Protein AF-F0IFW8-F1 (afdb_monomer_lite)

Sequence (410 aa):
MYHDEKGNEHEVCVAEWHTIKEKEIGVFYSAKPTHSEIISDENVSEGKTSQRVRYKNGDIAEYGTHPTKGKTWILYKAKNNEVELLKMPDSLDYKKDKVFINYIFSGTKRRYTSPDVFAGFIGALARTGLKIQTTGSCFKYGSSFPSVEHINGESVDTLYLKDSDEQKFITAMNNFGFNKQITGKDKKKFDNAIQEKKGSLHNSHLHSRFNKSVIKRILLSFLIIIFSCQNKSKSQTDYQNQELPNINKEITDSLLGSPLIGDKLFIEKLKETCSIDYFNREDSCLYDKIEINYYKLFRKEKKLMDSITLNSNINLKFKNNLIVKNNHEEHIKTILYSYLNNDIIDSLLCYEYYNNANTLSAYEKYYYINLKKQKISTVYLVYDESSIIVDNYEEYKIDNTTGKFKKIEK

pLDDT: mean 81.84, std 19.88, range [23.41, 98.44]

Structure (mmCIF, N/CA/C/O backbone):
data_AF-F0IFW8-F1
#
_entry.id   AF-F0IFW8-F1
#
loop_
_atom_site.group_PDB
_atom_site.id
_atom_site.type_symbol
_atom_site.label_atom_id
_atom_site.label_alt_id
_atom_site.label_comp_id
_atom_site.label_asym_id
_atom_site.label_entity_id
_atom_site.label_seq_id
_atom_site.pdbx_PDB_ins_code
_atom_site.Cartn_x
_atom_site.Cartn_y
_atom_site.Cartn_z
_atom_site.occupancy
_atom_site.B_iso_or_equiv
_atom_site.auth_seq_id
_atom_site.auth_comp_id
_atom_site.auth_asym_id
_atom_site.auth_atom_id
_atom_site.pdbx_PDB_model_num
ATOM 1 N N . MET A 1 1 ? -12.740 0.260 -5.328 1.00 78.81 1 MET A N 1
ATOM 2 C CA . MET A 1 1 ? -13.756 1.037 -4.595 1.00 78.81 1 MET A CA 1
ATOM 3 C C . MET A 1 1 ? -13.083 2.223 -3.919 1.00 78.81 1 MET A C 1
ATOM 5 O O . MET A 1 1 ? -11.965 2.058 -3.442 1.00 78.81 1 MET A O 1
ATOM 9 N N . TYR A 1 2 ? -13.699 3.403 -3.928 1.00 77.69 2 TYR A N 1
ATOM 10 C CA . TYR A 1 2 ? -13.334 4.537 -3.070 1.00 77.69 2 TYR A CA 1
ATOM 11 C C . TYR A 1 2 ? -14.494 4.791 -2.106 1.00 77.69 2 TYR A C 1
ATOM 13 O O . TYR A 1 2 ? -15.641 4.737 -2.536 1.00 77.69 2 TYR A O 1
ATOM 21 N N . HIS A 1 3 ? -14.192 5.065 -0.841 1.00 80.38 3 HIS A N 1
ATOM 22 C CA . HIS A 1 3 ? -15.190 5.398 0.175 1.00 80.38 3 HIS A CA 1
ATOM 23 C C . HIS A 1 3 ? -15.026 6.875 0.527 1.00 80.38 3 HIS A C 1
ATOM 25 O O . HIS A 1 3 ? -13.916 7.306 0.861 1.00 80.38 3 HIS A O 1
ATOM 31 N N . ASP A 1 4 ? -16.094 7.658 0.378 1.00 76.75 4 ASP A N 1
ATOM 32 C CA . ASP A 1 4 ? -16.063 9.086 0.695 1.00 76.75 4 ASP A CA 1
ATOM 33 C C . ASP A 1 4 ? -16.147 9.351 2.209 1.00 76.75 4 ASP A C 1
ATOM 35 O O . ASP A 1 4 ? -16.284 8.450 3.036 1.00 76.75 4 ASP A O 1
ATOM 39 N N . GLU A 1 5 ? -16.096 10.630 2.582 1.00 71.88 5 GLU A N 1
ATOM 40 C CA . GLU A 1 5 ? -16.251 11.101 3.967 1.00 71.88 5 GLU A CA 1
ATOM 41 C C . GLU A 1 5 ? -17.667 10.924 4.525 1.00 71.88 5 GLU A C 1
ATOM 43 O O . GLU A 1 5 ? -17.983 11.505 5.548 1.00 71.88 5 GLU A O 1
ATOM 48 N N . LYS A 1 6 ? -18.557 10.204 3.852 1.00 71.75 6 LYS A N 1
ATOM 49 C CA . LYS A 1 6 ? -19.880 9.824 4.353 1.00 71.75 6 LYS A CA 1
ATOM 50 C C . LYS A 1 6 ? -20.072 8.307 4.328 1.00 71.75 6 LYS A C 1
ATOM 52 O O . LYS A 1 6 ? -21.161 7.840 4.642 1.00 71.75 6 LYS A O 1
ATOM 57 N N . GLY A 1 7 ? -19.034 7.555 3.956 1.00 72.31 7 GLY A N 1
ATOM 58 C CA . GLY A 1 7 ? -19.082 6.106 3.795 1.00 72.31 7 GLY A CA 1
ATOM 59 C C . GLY A 1 7 ? -19.728 5.644 2.488 1.00 72.31 7 GLY A C 1
ATOM 60 O O . GLY A 1 7 ? -19.882 4.443 2.299 1.00 72.31 7 GLY A O 1
ATOM 61 N N . ASN A 1 8 ? -20.080 6.549 1.568 1.00 71.06 8 ASN A N 1
ATOM 62 C CA . ASN A 1 8 ? -20.653 6.149 0.288 1.00 71.06 8 ASN A CA 1
ATOM 63 C C . ASN A 1 8 ? -19.606 5.432 -0.557 1.00 71.06 8 ASN A C 1
ATOM 65 O O . ASN A 1 8 ? -18.456 5.870 -0.671 1.00 71.06 8 ASN A O 1
ATOM 69 N N . GLU A 1 9 ? -20.037 4.359 -1.209 1.00 84.06 9 GLU A N 1
ATOM 70 C CA . GLU A 1 9 ? -19.199 3.630 -2.142 1.00 84.06 9 GLU A CA 1
ATOM 71 C C . GLU A 1 9 ? -19.190 4.273 -3.531 1.00 84.06 9 GLU A C 1
ATOM 73 O O . GLU A 1 9 ? -20.217 4.553 -4.162 1.00 84.06 9 GLU A O 1
ATOM 78 N N . HIS A 1 10 ? -17.977 4.455 -4.038 1.00 81.00 10 HIS A N 1
ATOM 79 C CA . HIS A 1 10 ? -17.697 4.958 -5.367 1.00 81.00 10 HIS A CA 1
ATOM 80 C C . HIS A 1 10 ? -16.903 3.910 -6.147 1.00 81.00 10 HIS A C 1
ATOM 82 O O . HIS A 1 10 ? -15.696 3.722 -5.945 1.00 81.00 10 HIS A O 1
ATOM 88 N N . GLU A 1 11 ? -17.560 3.247 -7.098 1.00 90.19 11 GLU A N 1
ATOM 89 C CA . GLU A 1 11 ? -16.873 2.420 -8.089 1.00 90.19 11 GLU A CA 1
ATOM 90 C C . GLU A 1 11 ? -16.173 3.334 -9.107 1.00 90.19 11 GLU A C 1
ATOM 92 O O . GLU A 1 11 ? -16.721 3.718 -10.136 1.00 90.19 11 GLU A O 1
ATOM 97 N N . VAL A 1 12 ? -14.959 3.770 -8.761 1.00 87.94 12 VAL A N 1
ATOM 98 C CA . VAL A 1 12 ? -14.205 4.760 -9.548 1.00 87.94 12 VAL A CA 1
ATOM 99 C C . VAL A 1 12 ? -13.677 4.169 -10.855 1.00 87.94 12 VAL A C 1
ATOM 101 O O . VAL A 1 12 ? -13.724 4.826 -11.893 1.00 87.94 12 VAL A O 1
ATOM 104 N N . CYS A 1 13 ? -13.116 2.958 -10.799 1.00 87.94 13 CYS A N 1
ATOM 105 C CA . CYS A 1 13 ? -12.618 2.226 -11.961 1.00 87.94 13 CYS A CA 1
ATOM 106 C C . CYS A 1 13 ? -12.328 0.760 -11.617 1.00 87.94 13 CYS A C 1
ATOM 108 O O . CYS A 1 13 ? -12.118 0.414 -10.451 1.00 87.94 13 CYS A O 1
ATOM 110 N N . VAL A 1 14 ? -12.229 -0.060 -12.663 1.00 87.19 14 VAL A N 1
ATOM 111 C CA . VAL A 1 14 ? -11.663 -1.412 -12.631 1.00 87.19 14 VAL A CA 1
ATOM 112 C C . VAL A 1 14 ? -10.314 -1.375 -13.350 1.00 87.19 14 VAL A C 1
ATOM 114 O O . VAL A 1 14 ? -10.200 -0.781 -14.424 1.00 87.19 14 VAL A O 1
ATOM 117 N N . ALA A 1 15 ? -9.285 -1.977 -12.754 1.00 86.06 15 ALA A N 1
ATOM 118 C CA . ALA A 1 15 ? -7.932 -2.000 -13.299 1.00 86.06 15 ALA A CA 1
ATOM 119 C C . ALA A 1 15 ? -7.392 -3.432 -13.360 1.00 86.06 15 ALA A C 1
ATOM 121 O O . ALA A 1 15 ? -7.537 -4.206 -12.415 1.00 86.06 15 ALA A O 1
ATOM 122 N N . GLU A 1 16 ? -6.736 -3.763 -14.470 1.00 90.50 16 GLU A N 1
ATOM 123 C CA . GLU A 1 16 ? -6.005 -5.019 -14.614 1.00 90.50 16 GLU A CA 1
ATOM 124 C C . GLU A 1 16 ? -4.733 -4.994 -13.765 1.00 90.50 16 GLU A C 1
ATOM 126 O O . GLU A 1 16 ? -4.032 -3.976 -13.695 1.00 90.50 16 GLU A O 1
ATOM 131 N N . TRP A 1 17 ? -4.401 -6.136 -13.172 1.00 94.31 17 TRP A N 1
ATOM 132 C CA . TRP A 1 17 ? -3.183 -6.316 -12.395 1.00 94.31 17 TRP A CA 1
ATOM 133 C C . TRP A 1 17 ? -2.512 -7.651 -12.713 1.00 94.31 17 TRP A C 1
ATOM 135 O O . TRP A 1 17 ? -3.126 -8.573 -13.251 1.00 94.31 17 TRP A O 1
ATOM 145 N N . HIS A 1 18 ? -1.222 -7.735 -12.404 1.00 94.75 18 HIS A N 1
ATOM 146 C CA . HIS A 1 18 ? -0.413 -8.940 -12.546 1.00 94.75 18 HIS A CA 1
ATOM 147 C C . HIS A 1 18 ? 0.715 -8.954 -11.510 1.00 94.75 18 HIS A C 1
ATOM 149 O O . HIS A 1 18 ? 1.087 -7.916 -10.957 1.00 94.75 18 HIS A O 1
ATOM 155 N N . THR A 1 19 ? 1.297 -10.127 -11.268 1.00 96.19 19 THR A N 1
ATOM 156 C CA . THR A 1 19 ? 2.476 -10.270 -10.406 1.00 96.19 19 THR A CA 1
ATOM 157 C C . THR A 1 19 ? 3.769 -10.251 -11.215 1.00 96.19 19 THR A C 1
ATOM 159 O O . THR A 1 19 ? 3.836 -10.686 -12.369 1.00 96.19 19 THR A O 1
ATOM 162 N N . ILE A 1 20 ? 4.826 -9.725 -10.603 1.00 94.38 20 ILE A N 1
ATOM 163 C CA . ILE A 1 20 ? 6.200 -9.828 -11.095 1.00 94.38 20 ILE A CA 1
ATOM 164 C C . ILE A 1 20 ? 7.129 -10.197 -9.942 1.00 94.38 20 ILE A C 1
ATOM 166 O O . ILE A 1 20 ? 6.845 -9.886 -8.787 1.00 94.38 20 ILE A O 1
ATOM 170 N N . LYS A 1 21 ? 8.306 -10.752 -10.247 1.00 96.19 21 LYS A N 1
ATOM 171 C CA . LYS A 1 21 ? 9.396 -10.772 -9.263 1.00 96.19 21 LYS A CA 1
ATOM 172 C C . LYS A 1 21 ? 9.790 -9.344 -8.895 1.00 96.19 21 LYS A C 1
ATOM 174 O O . LYS A 1 21 ? 10.076 -8.552 -9.799 1.00 96.19 21 LYS A O 1
ATOM 179 N N . GLU A 1 22 ? 9.870 -9.053 -7.603 1.00 95.94 22 GLU A N 1
ATOM 180 C CA . GLU A 1 22 ? 10.359 -7.781 -7.072 1.00 95.94 22 GLU A CA 1
ATOM 181 C C . GLU A 1 22 ? 11.753 -7.475 -7.634 1.00 95.94 22 GLU A C 1
ATOM 183 O O . GLU A 1 22 ? 12.577 -8.375 -7.800 1.00 95.94 22 GLU A O 1
ATOM 188 N N . LYS A 1 23 ? 12.030 -6.210 -7.943 1.00 96.88 23 LYS A N 1
ATOM 189 C CA . LYS A 1 23 ? 13.311 -5.759 -8.481 1.00 96.88 23 LYS A CA 1
ATOM 190 C C . LYS A 1 23 ? 14.136 -5.008 -7.444 1.00 96.88 23 LYS A C 1
ATOM 192 O O . LYS A 1 23 ? 13.614 -4.255 -6.626 1.00 96.88 23 LYS A O 1
ATOM 197 N N . GLU A 1 24 ? 15.444 -5.196 -7.493 1.00 95.12 24 GLU A N 1
ATOM 198 C CA . GLU A 1 24 ? 16.415 -4.339 -6.822 1.00 95.12 24 GLU A CA 1
ATOM 199 C C . GLU A 1 24 ? 16.550 -2.988 -7.536 1.00 95.12 24 GLU A C 1
ATOM 201 O O . GLU A 1 24 ? 16.180 -2.836 -8.704 1.00 95.12 24 GLU A O 1
ATOM 206 N N . ILE A 1 25 ? 17.112 -2.003 -6.829 1.00 93.44 25 ILE A N 1
ATOM 207 C CA . ILE A 1 25 ? 17.453 -0.703 -7.414 1.00 93.44 25 ILE A CA 1
ATOM 208 C C . ILE A 1 25 ? 18.392 -0.924 -8.604 1.00 93.44 25 ILE A C 1
ATOM 210 O O . ILE A 1 25 ? 19.361 -1.678 -8.519 1.00 93.44 25 ILE A O 1
ATOM 214 N N . GLY A 1 26 ? 18.092 -0.248 -9.712 1.00 94.38 26 GLY A N 1
ATOM 215 C CA . GLY A 1 26 ? 18.822 -0.410 -10.961 1.00 94.38 26 GLY A CA 1
ATOM 216 C C . GLY A 1 26 ? 20.296 -0.017 -10.858 1.00 94.38 26 GLY A C 1
ATOM 217 O O . GLY A 1 26 ? 20.631 1.047 -10.336 1.00 94.38 26 GLY A O 1
ATOM 218 N N . VAL A 1 27 ? 21.173 -0.852 -11.415 1.00 96.25 27 VAL A N 1
ATOM 219 C CA . VAL A 1 27 ? 22.620 -0.609 -11.497 1.00 96.25 27 VAL A CA 1
ATOM 220 C C . VAL A 1 27 ? 23.000 -0.257 -12.932 1.00 96.25 27 VAL A C 1
ATOM 222 O O . VAL A 1 27 ? 22.558 -0.915 -13.870 1.00 96.25 27 VAL A O 1
ATOM 225 N N . PHE A 1 28 ? 23.812 0.787 -13.111 1.00 95.88 28 PHE A N 1
ATOM 226 C CA . PHE A 1 28 ? 24.224 1.265 -14.432 1.00 95.88 28 PHE A CA 1
ATOM 227 C C . PHE A 1 28 ? 25.366 0.435 -15.022 1.00 95.88 28 PHE A C 1
ATOM 229 O O . PHE A 1 28 ? 26.334 0.127 -14.332 1.00 95.88 28 PHE A O 1
ATOM 236 N N . TYR A 1 29 ? 25.288 0.175 -16.325 1.00 96.12 29 TYR A N 1
ATOM 237 C CA . TYR A 1 29 ? 26.304 -0.517 -17.109 1.00 96.12 29 TYR A CA 1
ATOM 238 C C . TYR A 1 29 ? 26.619 0.258 -18.397 1.00 96.12 29 TYR A C 1
ATOM 240 O O . TYR A 1 29 ? 25.772 0.952 -18.971 1.00 96.12 29 TYR A O 1
ATOM 248 N N . SER A 1 30 ? 27.864 0.142 -18.859 1.00 93.00 30 SER A N 1
ATOM 249 C CA . SER A 1 30 ? 28.311 0.683 -20.149 1.00 93.00 30 SER A CA 1
ATOM 250 C C . SER A 1 30 ? 27.924 -0.217 -21.326 1.00 93.00 30 SER A C 1
ATOM 252 O O . SER A 1 30 ? 27.722 0.275 -22.432 1.00 93.00 30 SER A O 1
ATOM 254 N N . ALA A 1 31 ? 27.772 -1.520 -21.081 1.00 96.12 31 ALA A N 1
ATOM 255 C CA . ALA A 1 31 ? 27.420 -2.527 -22.074 1.00 96.12 31 ALA A CA 1
ATOM 256 C C . ALA A 1 31 ? 26.164 -3.307 -21.664 1.00 96.12 31 ALA A C 1
ATOM 258 O O . ALA A 1 31 ? 25.773 -3.308 -20.494 1.00 96.12 31 ALA A O 1
ATOM 259 N N . LYS A 1 32 ? 25.546 -3.980 -22.640 1.00 97.31 32 LYS A N 1
ATOM 260 C CA . LYS A 1 32 ? 24.393 -4.854 -22.412 1.00 97.31 32 LYS A CA 1
ATOM 261 C C . LYS A 1 32 ? 24.788 -5.980 -21.442 1.00 97.31 32 LYS A C 1
ATOM 263 O O . LYS A 1 32 ? 25.767 -6.670 -21.722 1.00 97.31 32 LYS A O 1
ATOM 268 N N . PRO A 1 33 ? 24.056 -6.189 -20.335 1.00 96.31 33 PRO A N 1
ATOM 269 C CA . PRO A 1 33 ? 24.326 -7.303 -19.429 1.00 96.31 33 PRO A CA 1
ATOM 270 C C . PRO A 1 33 ? 24.190 -8.675 -20.122 1.00 96.31 33 PRO A C 1
ATOM 272 O O . PRO A 1 33 ? 23.330 -8.861 -20.979 1.00 96.31 33 PRO A O 1
ATOM 275 N N . THR A 1 34 ? 25.037 -9.641 -19.757 1.00 94.44 34 THR A N 1
ATOM 276 C CA . THR A 1 34 ? 25.088 -10.997 -20.357 1.00 94.44 34 THR A CA 1
ATOM 277 C C . THR A 1 34 ? 25.068 -12.116 -19.307 1.00 94.44 34 THR A C 1
ATOM 279 O O . THR A 1 34 ? 25.496 -13.238 -19.553 1.00 94.44 34 THR A O 1
ATOM 282 N N . HIS A 1 35 ? 24.574 -11.817 -18.107 1.00 94.25 35 HIS A N 1
ATOM 283 C CA . HIS A 1 35 ? 24.656 -12.667 -16.912 1.00 94.25 35 HIS A CA 1
ATOM 284 C C . HIS A 1 35 ? 23.577 -13.757 -16.821 1.00 94.25 35 HIS A C 1
ATOM 286 O O . HIS A 1 35 ? 23.587 -14.547 -15.879 1.00 94.25 35 HIS A O 1
ATOM 292 N N . SER A 1 36 ? 22.619 -13.790 -17.748 1.00 96.44 36 SER A N 1
ATOM 293 C CA . SER A 1 36 ? 21.545 -14.784 -17.775 1.00 96.44 36 SER A CA 1
ATOM 294 C C . SER A 1 36 ? 21.018 -14.987 -19.199 1.00 96.44 36 SER A C 1
ATOM 296 O O . SER A 1 36 ? 21.229 -14.150 -20.078 1.00 96.44 36 SER A O 1
ATOM 298 N N . GLU A 1 37 ? 20.323 -16.102 -19.424 1.00 97.88 37 GLU A N 1
ATOM 299 C CA . GLU A 1 37 ? 19.650 -16.415 -20.687 1.00 97.88 37 GLU A CA 1
ATOM 300 C C . GLU A 1 37 ? 18.571 -15.363 -20.992 1.00 97.88 37 GLU A C 1
ATOM 302 O O . GLU A 1 37 ? 17.795 -14.978 -20.112 1.00 97.88 37 GLU A O 1
ATOM 307 N N . ILE A 1 38 ? 18.527 -14.890 -22.237 1.00 98.19 38 ILE A N 1
ATOM 308 C CA . ILE A 1 38 ? 17.583 -13.865 -22.689 1.00 98.19 38 ILE A CA 1
ATOM 309 C C . ILE A 1 38 ? 16.270 -14.536 -23.103 1.00 98.19 38 ILE A C 1
ATOM 311 O O . ILE A 1 38 ? 16.259 -15.385 -23.987 1.00 98.19 38 ILE A O 1
ATOM 315 N N . ILE A 1 39 ? 15.164 -14.112 -22.490 1.00 97.81 39 ILE A N 1
ATOM 316 C CA . ILE A 1 39 ? 13.801 -14.450 -22.922 1.00 97.81 39 ILE A CA 1
ATOM 317 C C . ILE A 1 39 ? 13.379 -13.544 -24.080 1.00 97.81 39 ILE A C 1
ATOM 319 O O . ILE A 1 39 ? 12.800 -14.017 -25.053 1.00 97.81 39 ILE A O 1
ATOM 323 N N . SER A 1 40 ? 13.627 -12.237 -23.970 1.00 97.81 40 SER A N 1
ATOM 324 C CA . SER A 1 40 ? 13.351 -11.297 -25.057 1.00 97.81 40 SER A CA 1
ATOM 325 C C . SER A 1 40 ? 14.315 -10.120 -25.055 1.00 97.81 40 SER A C 1
ATOM 327 O O . SER A 1 40 ? 14.845 -9.733 -24.012 1.00 97.81 40 SER A O 1
ATOM 329 N N . ASP A 1 41 ? 14.555 -9.573 -26.242 1.00 97.75 41 ASP A N 1
ATOM 330 C CA . ASP A 1 41 ? 15.363 -8.383 -26.478 1.00 97.75 41 ASP A CA 1
ATOM 331 C C . ASP A 1 41 ? 14.663 -7.524 -27.530 1.00 97.75 41 ASP A C 1
ATOM 333 O O . ASP A 1 41 ? 14.610 -7.873 -28.709 1.00 97.75 41 ASP A O 1
ATOM 337 N N . GLU A 1 42 ? 14.048 -6.441 -27.074 1.00 97.12 42 GLU A N 1
ATOM 338 C CA . GLU A 1 42 ? 13.082 -5.674 -27.846 1.00 97.12 42 GLU A CA 1
ATOM 339 C C . GLU A 1 42 ? 13.532 -4.221 -27.970 1.00 97.12 42 GLU A C 1
ATOM 341 O O . GLU A 1 42 ? 13.849 -3.564 -26.973 1.00 97.12 42 GLU A O 1
ATOM 346 N N . ASN A 1 43 ? 13.484 -3.686 -29.192 1.00 97.00 43 ASN A N 1
ATOM 347 C CA . ASN A 1 43 ? 13.524 -2.244 -29.406 1.00 97.00 43 ASN A CA 1
ATOM 348 C C . ASN A 1 43 ? 12.180 -1.649 -28.977 1.00 97.00 43 ASN A C 1
ATOM 350 O O . ASN A 1 43 ? 11.128 -2.056 -29.468 1.00 97.00 43 ASN A O 1
ATOM 354 N N . VAL A 1 44 ? 12.217 -0.672 -28.076 1.00 94.19 44 VAL A N 1
ATOM 355 C CA . VAL A 1 44 ? 11.023 -0.012 -27.534 1.00 94.19 44 VAL A CA 1
ATOM 356 C C . VAL A 1 44 ? 11.080 1.489 -27.799 1.00 94.19 44 VAL A C 1
ATOM 358 O O . VAL A 1 44 ? 12.154 2.067 -27.923 1.00 94.19 44 VAL A O 1
ATOM 361 N N . SER A 1 45 ? 9.922 2.145 -27.884 1.00 89.94 45 SER A N 1
ATOM 362 C CA . SER A 1 45 ? 9.825 3.606 -28.008 1.00 89.94 45 SER A CA 1
ATOM 363 C C . SER A 1 45 ? 9.060 4.167 -26.811 1.00 89.94 45 SER A C 1
ATOM 365 O O . SER A 1 45 ? 7.866 4.461 -26.873 1.00 89.94 45 SER A O 1
ATOM 367 N N . GLU A 1 46 ? 9.743 4.233 -25.666 1.00 87.62 46 GLU A N 1
ATOM 368 C CA . GLU A 1 46 ? 9.129 4.519 -24.366 1.00 87.62 46 GLU A CA 1
ATOM 369 C C . GLU A 1 46 ? 9.834 5.686 -23.664 1.00 87.62 46 GLU A C 1
ATOM 371 O O . GLU A 1 46 ? 10.481 5.555 -22.623 1.00 87.62 46 GLU A O 1
ATOM 376 N N . GLY A 1 47 ? 9.710 6.873 -24.259 1.00 85.31 47 GLY A N 1
ATOM 377 C CA . GLY A 1 47 ? 10.328 8.091 -23.744 1.00 85.31 47 GLY A CA 1
ATOM 378 C C . GLY A 1 47 ? 11.840 8.078 -23.948 1.00 85.31 47 GLY A C 1
ATOM 379 O O . GLY A 1 47 ? 12.320 8.278 -25.060 1.00 85.31 47 GLY A O 1
ATOM 380 N N . LYS A 1 48 ? 12.605 7.893 -22.867 1.00 90.25 48 LYS A N 1
ATOM 381 C CA . LYS A 1 48 ? 14.074 7.825 -22.934 1.00 90.25 48 LYS A CA 1
ATOM 382 C C . LYS A 1 48 ? 14.609 6.407 -23.092 1.00 90.25 48 LYS A C 1
ATOM 384 O O . LYS A 1 48 ? 15.799 6.276 -23.365 1.00 90.25 48 LYS A O 1
ATOM 389 N N . THR A 1 49 ? 13.758 5.395 -22.943 1.00 94.12 49 THR A N 1
ATOM 390 C CA . THR A 1 49 ? 14.096 3.983 -23.130 1.00 94.12 49 THR A CA 1
ATOM 391 C C . THR A 1 49 ? 13.944 3.609 -24.598 1.00 94.12 49 THR A C 1
ATOM 393 O O . THR A 1 49 ? 12.889 3.850 -25.189 1.00 94.12 49 THR A O 1
ATOM 396 N N . SER A 1 50 ? 14.994 3.026 -25.173 1.00 96.19 50 SER A N 1
ATOM 397 C CA . SER A 1 50 ? 15.044 2.586 -26.570 1.00 96.19 50 SER A CA 1
ATOM 398 C C . SER A 1 50 ? 15.138 1.068 -26.733 1.00 96.19 50 SER A C 1
ATOM 400 O O . SER A 1 50 ? 14.860 0.557 -27.812 1.00 96.19 50 SER A O 1
ATOM 402 N N . GLN A 1 51 ? 15.535 0.332 -25.691 1.00 97.62 51 GLN A N 1
ATOM 403 C CA . GLN A 1 51 ? 15.616 -1.130 -25.737 1.00 97.62 51 GLN A CA 1
ATOM 404 C C . GLN A 1 51 ? 15.363 -1.735 -24.353 1.00 97.62 51 GLN A C 1
ATOM 406 O O . GLN A 1 51 ? 15.749 -1.152 -23.335 1.00 97.62 51 GLN A O 1
ATOM 411 N N . ARG A 1 52 ? 14.709 -2.899 -24.316 1.00 97.69 52 ARG A N 1
ATOM 412 C CA . ARG A 1 52 ? 14.416 -3.664 -23.100 1.00 97.69 52 ARG A CA 1
ATOM 413 C C . ARG A 1 52 ? 14.769 -5.131 -23.306 1.00 97.69 52 ARG A C 1
ATOM 415 O O . ARG A 1 52 ? 14.353 -5.744 -24.281 1.00 97.69 52 ARG A O 1
ATOM 422 N N . VAL A 1 53 ? 15.476 -5.697 -22.337 1.00 98.44 53 VAL A N 1
ATOM 423 C CA . VAL A 1 53 ? 15.875 -7.104 -22.315 1.00 98.44 53 VAL A CA 1
ATOM 424 C C . VAL A 1 53 ? 15.250 -7.772 -21.100 1.00 98.44 53 VAL A C 1
ATOM 426 O O . VAL A 1 53 ? 15.363 -7.262 -19.982 1.00 98.44 53 VAL A O 1
ATOM 429 N N . ARG A 1 54 ? 14.603 -8.915 -21.315 1.00 98.06 54 ARG A N 1
ATOM 430 C CA . ARG A 1 54 ? 14.038 -9.772 -20.270 1.00 98.06 54 ARG A CA 1
ATOM 431 C C . ARG A 1 54 ? 14.888 -11.024 -20.141 1.00 98.06 54 ARG A C 1
ATOM 433 O O . ARG A 1 54 ? 15.131 -11.696 -21.139 1.00 98.06 54 ARG A O 1
ATOM 440 N N . TYR A 1 55 ? 15.292 -11.359 -18.922 1.00 98.12 55 TYR A N 1
ATOM 441 C CA . TYR A 1 55 ? 16.120 -12.532 -18.646 1.00 98.12 55 TYR A CA 1
ATOM 442 C C . TYR A 1 55 ? 15.330 -13.643 -17.956 1.00 98.12 55 TYR A C 1
ATOM 444 O O . TYR A 1 55 ? 14.350 -13.390 -17.252 1.00 98.12 55 TYR A O 1
ATOM 452 N N . LYS A 1 56 ? 15.792 -14.886 -18.115 1.00 96.75 56 LYS A N 1
ATOM 453 C CA . LYS A 1 56 ? 15.154 -16.091 -17.568 1.00 96.75 56 LYS A CA 1
ATOM 454 C C . LYS A 1 56 ? 15.114 -16.135 -16.047 1.00 96.75 56 LYS A C 1
ATOM 456 O O . LYS A 1 56 ? 14.151 -16.631 -15.470 1.00 96.75 56 LYS A O 1
ATOM 461 N N . ASN A 1 57 ? 16.116 -15.561 -15.385 1.00 95.00 57 ASN A N 1
ATOM 462 C CA . ASN A 1 57 ? 16.120 -15.416 -13.928 1.00 95.00 57 ASN A CA 1
ATOM 463 C C . ASN A 1 57 ? 15.082 -14.390 -13.414 1.00 95.00 57 ASN A C 1
ATOM 465 O O . ASN A 1 57 ? 14.763 -14.382 -12.221 1.00 95.00 57 ASN A O 1
ATOM 469 N N . GLY A 1 58 ? 14.489 -13.596 -14.311 1.00 95.81 58 GLY A N 1
ATOM 470 C CA . GLY A 1 58 ? 13.501 -12.562 -14.021 1.00 95.81 58 GLY A CA 1
ATOM 471 C C . GLY A 1 58 ? 14.068 -11.143 -14.019 1.00 95.81 58 GLY A C 1
ATOM 472 O O . GLY A 1 58 ? 13.309 -10.208 -13.750 1.00 95.81 58 GLY A O 1
ATOM 473 N N . ASP A 1 59 ? 15.360 -10.967 -14.295 1.00 98.38 59 ASP A N 1
ATOM 474 C CA . ASP A 1 59 ? 15.981 -9.648 -14.391 1.00 98.38 59 ASP A CA 1
ATOM 475 C C . ASP A 1 59 ? 15.455 -8.879 -15.605 1.00 98.38 59 ASP A C 1
ATOM 477 O O . ASP A 1 59 ? 15.002 -9.457 -16.600 1.00 98.38 59 ASP A O 1
ATOM 481 N N . ILE A 1 60 ? 15.557 -7.554 -15.531 1.00 98.31 60 ILE A N 1
ATOM 482 C CA . ILE A 1 60 ? 15.213 -6.646 -16.626 1.00 98.31 60 ILE A CA 1
ATOM 483 C C . ILE A 1 60 ? 16.396 -5.718 -16.859 1.00 98.31 60 ILE A C 1
ATOM 485 O O . ILE A 1 60 ? 16.877 -5.101 -15.913 1.00 98.31 60 ILE A O 1
ATOM 489 N N . ALA A 1 61 ? 16.851 -5.584 -18.103 1.00 98.25 61 ALA A N 1
ATOM 490 C CA . ALA A 1 61 ? 17.783 -4.525 -18.475 1.00 98.25 61 ALA A CA 1
ATOM 491 C C . ALA A 1 61 ? 17.118 -3.540 -19.433 1.00 98.25 61 ALA A C 1
ATOM 493 O O . ALA A 1 61 ? 16.416 -3.943 -20.357 1.00 98.25 61 ALA A O 1
ATOM 494 N N . GLU A 1 62 ? 17.351 -2.251 -19.222 1.00 97.88 62 GLU A N 1
ATOM 495 C CA . GLU A 1 62 ? 16.841 -1.181 -20.076 1.00 97.88 62 GLU A CA 1
ATOM 496 C C . GLU A 1 62 ? 17.995 -0.335 -20.591 1.00 97.88 62 GLU A C 1
ATOM 498 O O . GLU A 1 62 ? 18.922 -0.015 -19.848 1.00 97.88 62 GLU A O 1
ATOM 503 N N . TYR A 1 63 ? 17.927 0.037 -21.861 1.00 98.00 63 TYR A N 1
ATOM 504 C CA . TYR A 1 63 ? 18.887 0.921 -22.501 1.00 98.00 63 TYR A CA 1
ATOM 505 C C . TYR A 1 63 ? 18.187 2.149 -23.041 1.00 98.00 63 TYR A C 1
ATOM 507 O O . TYR A 1 63 ? 17.069 2.081 -23.557 1.00 98.00 63 TYR A O 1
ATOM 515 N N . GLY A 1 64 ? 18.870 3.280 -22.945 1.00 96.31 64 GLY A N 1
ATOM 516 C CA . GLY A 1 64 ? 18.324 4.539 -23.399 1.00 96.31 64 GLY A CA 1
ATOM 517 C C . GLY A 1 64 ? 19.232 5.718 -23.102 1.00 96.31 64 GLY A C 1
ATOM 518 O O . GLY A 1 64 ? 20.405 5.561 -22.766 1.00 96.31 64 GLY A O 1
ATOM 519 N N . THR A 1 65 ? 18.675 6.924 -23.209 1.00 94.75 65 THR A N 1
ATOM 520 C CA . THR A 1 65 ? 19.407 8.177 -22.970 1.00 94.75 65 THR A CA 1
ATOM 521 C C . THR A 1 65 ? 19.109 8.740 -21.583 1.00 94.75 65 THR A C 1
ATOM 523 O O . THR A 1 65 ? 18.016 9.240 -21.322 1.00 94.75 65 THR A O 1
ATOM 526 N N . HIS A 1 66 ? 20.105 8.716 -20.702 1.00 91.81 66 HIS A N 1
ATOM 527 C CA . HIS A 1 66 ? 20.053 9.304 -19.368 1.00 91.81 66 HIS A CA 1
ATOM 528 C C . HIS A 1 66 ? 20.572 10.758 -19.382 1.00 91.81 66 HIS A C 1
ATOM 530 O O . HIS A 1 66 ? 21.649 11.003 -19.932 1.00 91.81 66 HIS A O 1
ATOM 536 N N . PRO A 1 67 ? 19.898 11.724 -18.725 1.00 84.81 67 PRO A N 1
ATOM 537 C CA . PRO A 1 67 ? 20.256 13.148 -18.804 1.00 84.81 67 PRO A CA 1
ATOM 538 C C . PRO A 1 67 ? 21.694 13.502 -18.414 1.00 84.81 67 PRO A C 1
ATOM 540 O O . PRO A 1 67 ? 22.252 14.450 -18.948 1.00 84.81 67 PRO A O 1
ATOM 543 N N . THR A 1 68 ? 22.297 12.757 -17.485 1.00 86.19 68 THR A N 1
ATOM 544 C CA . THR A 1 68 ? 23.669 13.015 -17.001 1.00 86.19 68 THR A CA 1
ATOM 545 C C . THR A 1 68 ? 24.685 11.933 -17.363 1.00 86.19 68 THR A C 1
ATOM 547 O O . THR A 1 68 ? 25.872 12.125 -17.132 1.00 86.19 68 THR A O 1
ATOM 550 N N . LYS A 1 69 ? 24.241 10.787 -17.897 1.00 88.88 69 LYS A N 1
ATOM 551 C CA . LYS A 1 69 ? 25.118 9.640 -18.211 1.00 88.88 69 LYS A CA 1
ATOM 552 C C . LYS A 1 69 ? 25.184 9.343 -19.711 1.00 88.88 69 LYS A C 1
ATOM 554 O O . LYS A 1 69 ? 25.893 8.431 -20.115 1.00 88.88 69 LYS A O 1
ATOM 559 N N . GLY A 1 70 ? 24.448 10.091 -20.536 1.00 93.19 70 GLY A N 1
ATOM 560 C CA . GLY A 1 70 ? 24.332 9.807 -21.961 1.00 93.19 70 GLY A CA 1
ATOM 561 C C . GLY A 1 70 ? 23.632 8.470 -22.204 1.00 93.19 70 GLY A C 1
ATOM 562 O O . GLY A 1 70 ? 22.707 8.101 -21.479 1.00 93.19 70 GLY A O 1
ATOM 563 N N . LYS A 1 71 ? 24.056 7.746 -23.239 1.00 96.38 71 LYS A N 1
ATOM 564 C CA . LYS A 1 71 ? 23.511 6.422 -23.554 1.00 96.38 71 LYS A CA 1
ATOM 565 C C . LYS A 1 71 ? 24.049 5.379 -22.573 1.00 96.38 71 LYS A C 1
ATOM 567 O O . LYS A 1 71 ? 25.259 5.230 -22.451 1.00 96.38 71 LYS A O 1
ATOM 572 N N . THR A 1 72 ? 23.171 4.659 -21.880 1.00 97.62 72 THR A N 1
ATOM 573 C CA . THR A 1 72 ? 23.579 3.717 -20.824 1.00 97.62 72 THR A CA 1
ATOM 574 C C . THR A 1 72 ? 22.563 2.597 -20.638 1.00 97.62 72 THR A C 1
ATOM 576 O O . THR A 1 72 ? 21.388 2.757 -20.972 1.00 97.62 72 THR A O 1
ATOM 579 N N . TRP A 1 73 ? 23.036 1.473 -20.098 1.00 98.00 73 TRP A N 1
ATOM 580 C CA . TRP A 1 73 ? 22.216 0.361 -19.636 1.00 98.00 73 TRP A CA 1
ATOM 581 C C . TRP A 1 73 ? 21.920 0.499 -18.142 1.00 98.00 73 TRP A C 1
ATOM 583 O O . TRP A 1 73 ? 22.786 0.914 -17.375 1.00 98.00 73 TRP A O 1
ATOM 593 N N . ILE A 1 74 ? 20.727 0.094 -17.716 1.00 97.69 74 ILE A N 1
ATOM 594 C CA . ILE A 1 74 ? 20.383 -0.140 -16.311 1.00 97.69 74 ILE A CA 1
ATOM 595 C C . ILE A 1 74 ? 19.913 -1.583 -16.174 1.00 97.69 74 ILE A C 1
ATOM 597 O O . ILE A 1 74 ? 19.016 -2.000 -16.900 1.00 97.69 74 ILE A O 1
ATOM 601 N N . LEU A 1 75 ? 20.504 -2.332 -15.245 1.00 98.12 75 LEU A N 1
ATOM 602 C CA . LEU A 1 75 ? 20.079 -3.679 -14.877 1.00 98.12 75 LEU A CA 1
ATOM 603 C C . LEU A 1 75 ? 19.303 -3.648 -13.561 1.00 98.12 75 LEU A C 1
ATOM 605 O O . LEU A 1 75 ? 19.810 -3.173 -12.546 1.00 98.12 75 LEU A O 1
ATOM 609 N N . TYR A 1 76 ? 18.111 -4.226 -13.582 1.00 98.00 76 TYR A N 1
ATOM 610 C CA . TYR A 1 76 ? 17.227 -4.427 -12.445 1.00 98.00 76 TYR A CA 1
ATOM 611 C C . TYR A 1 76 ? 17.189 -5.919 -12.108 1.00 98.00 76 TYR A C 1
ATOM 613 O O . TYR A 1 76 ? 16.550 -6.706 -12.816 1.00 98.00 76 TYR A O 1
ATOM 621 N N . LYS A 1 77 ? 17.893 -6.315 -11.043 1.00 97.88 77 LYS A N 1
ATOM 622 C CA . LYS A 1 77 ? 17.948 -7.713 -10.602 1.00 97.88 77 LYS A CA 1
ATOM 623 C C . LYS A 1 77 ? 16.650 -8.129 -9.927 1.00 97.88 77 LYS A C 1
ATOM 625 O O . LYS A 1 77 ? 16.087 -7.362 -9.151 1.00 97.88 77 LYS A O 1
ATOM 630 N N . ALA A 1 78 ? 16.177 -9.329 -10.214 1.00 97.50 78 ALA A N 1
ATOM 631 C CA . ALA A 1 78 ? 15.030 -9.926 -9.565 1.00 97.50 78 ALA A CA 1
ATOM 632 C C . ALA A 1 78 ? 15.401 -10.493 -8.194 1.00 97.50 78 ALA A C 1
ATOM 634 O O . ALA A 1 78 ? 16.422 -11.158 -8.027 1.00 97.50 78 ALA A O 1
ATOM 635 N N . LYS A 1 79 ? 14.514 -10.275 -7.230 1.00 95.62 79 LYS A N 1
ATOM 636 C CA . LYS A 1 79 ? 14.509 -10.946 -5.934 1.00 95.62 79 LYS A CA 1
ATOM 637 C C . LYS A 1 79 ? 13.618 -12.188 -5.989 1.00 95.62 79 LYS A C 1
ATOM 639 O O . LYS A 1 79 ? 12.938 -12.454 -6.981 1.00 95.62 79 LYS A O 1
ATOM 644 N N . ASN A 1 80 ? 13.605 -12.928 -4.884 1.00 92.12 80 ASN A N 1
ATOM 645 C CA . ASN A 1 80 ? 12.755 -14.109 -4.715 1.00 92.12 80 ASN A CA 1
ATOM 646 C C . ASN A 1 80 ? 11.297 -13.763 -4.387 1.00 92.12 80 ASN A C 1
ATOM 648 O O . ASN A 1 80 ? 10.422 -14.592 -4.604 1.00 92.12 80 ASN A O 1
ATOM 652 N N . ASN A 1 81 ? 11.040 -12.562 -3.865 1.00 93.19 81 ASN A N 1
ATOM 653 C CA . ASN A 1 81 ? 9.686 -12.107 -3.570 1.00 93.19 81 ASN A CA 1
ATOM 654 C C . ASN A 1 81 ? 8.950 -11.707 -4.849 1.00 93.19 81 ASN A C 1
ATOM 656 O O . ASN A 1 81 ? 9.563 -11.265 -5.825 1.00 93.19 81 ASN A O 1
ATOM 660 N N . GLU A 1 82 ? 7.626 -11.766 -4.789 1.00 94.12 82 GLU A N 1
ATOM 661 C CA . GLU A 1 82 ? 6.746 -11.214 -5.812 1.00 94.12 82 GLU A CA 1
ATOM 662 C C . GLU A 1 82 ? 6.086 -9.925 -5.324 1.00 94.12 82 GLU A C 1
ATOM 664 O O . GLU A 1 82 ? 5.886 -9.713 -4.127 1.00 94.12 82 GLU A O 1
ATOM 669 N N . VAL A 1 83 ? 5.772 -9.048 -6.272 1.00 93.81 83 VAL A N 1
ATOM 670 C CA . VAL A 1 83 ? 5.004 -7.824 -6.051 1.00 93.81 83 VAL A CA 1
ATOM 671 C C . VAL A 1 83 ? 3.919 -7.703 -7.107 1.00 93.81 83 VAL A C 1
ATOM 673 O O . VAL A 1 83 ? 4.097 -8.109 -8.258 1.00 93.81 83 VAL A O 1
ATOM 676 N N . GLU A 1 84 ? 2.805 -7.110 -6.705 1.00 96.25 84 GLU A N 1
ATOM 677 C CA . GLU A 1 84 ? 1.695 -6.790 -7.590 1.00 96.25 84 GLU A CA 1
ATOM 678 C C . GLU A 1 84 ? 1.938 -5.452 -8.279 1.00 96.25 84 GLU A C 1
ATOM 680 O O . GLU A 1 84 ? 2.364 -4.472 -7.659 1.00 96.25 84 GLU A O 1
ATOM 685 N N . LEU A 1 85 ? 1.626 -5.410 -9.568 1.00 97.00 85 LEU A N 1
ATOM 686 C CA . LEU A 1 85 ? 1.526 -4.186 -10.339 1.00 97.00 85 LEU A CA 1
ATOM 687 C C . LEU A 1 85 ? 0.163 -4.142 -11.005 1.00 97.00 85 LEU A C 1
ATOM 689 O O . LEU A 1 85 ? -0.270 -5.117 -11.612 1.00 97.00 85 LEU A O 1
ATOM 693 N N . LEU A 1 86 ? -0.474 -2.981 -10.949 1.00 96.38 86 LEU A N 1
ATOM 694 C CA . LEU A 1 86 ? -1.663 -2.693 -11.732 1.00 96.38 86 LEU A CA 1
ATOM 695 C C . LEU A 1 86 ? -1.343 -1.739 -12.869 1.00 96.38 86 LEU A C 1
ATOM 697 O O . LEU A 1 86 ? -0.428 -0.913 -12.773 1.00 96.38 86 LEU A O 1
ATOM 701 N N . LYS A 1 87 ? -2.110 -1.850 -13.951 1.00 96.19 87 LYS A N 1
ATOM 702 C CA . LYS A 1 87 ? -2.106 -0.886 -15.045 1.00 96.19 87 LYS A CA 1
ATOM 703 C C . LYS A 1 87 ? -3.086 0.232 -14.707 1.00 96.19 87 LYS A C 1
ATOM 705 O O . LYS A 1 87 ? -4.291 0.014 -14.634 1.00 96.19 87 LYS A O 1
ATOM 710 N N . MET A 1 88 ? -2.567 1.440 -14.529 1.00 96.12 88 MET A N 1
ATOM 711 C CA . MET A 1 88 ? -3.399 2.617 -14.306 1.00 96.12 88 MET A CA 1
ATOM 712 C C . MET A 1 88 ? -4.234 2.909 -15.569 1.00 96.12 88 MET A C 1
ATOM 714 O O . MET A 1 88 ? -3.677 2.848 -16.673 1.00 96.12 88 MET A O 1
ATOM 718 N N . PRO A 1 89 ? -5.530 3.253 -15.438 1.00 95.06 89 PRO A N 1
ATOM 719 C CA . PRO A 1 89 ? -6.320 3.804 -16.538 1.00 95.06 89 PRO A CA 1
ATOM 720 C C . PRO A 1 89 ? -5.593 4.956 -17.252 1.00 95.06 89 PRO A C 1
ATOM 722 O O . PRO A 1 89 ? -4.937 5.774 -16.615 1.00 95.06 89 PRO A O 1
ATOM 725 N N . ASP A 1 90 ? -5.697 5.059 -18.580 1.00 91.44 90 ASP A N 1
ATOM 726 C CA . ASP A 1 90 ? -4.996 6.128 -19.320 1.00 91.44 90 ASP A CA 1
ATOM 727 C C . ASP A 1 90 ? -5.493 7.543 -18.940 1.00 91.44 90 ASP A C 1
ATOM 729 O O . ASP A 1 90 ? -4.758 8.533 -19.051 1.00 91.44 90 ASP A O 1
ATOM 733 N N . SER A 1 91 ? -6.722 7.624 -18.432 1.00 95.38 91 SER A N 1
ATOM 734 C CA . SER A 1 91 ? -7.300 8.792 -17.773 1.00 95.38 91 SER A CA 1
ATOM 735 C C . SER A 1 91 ? -8.438 8.375 -16.844 1.00 95.38 91 SER A C 1
ATOM 737 O O . SER A 1 91 ? -9.064 7.341 -17.072 1.00 95.38 91 SER A O 1
ATOM 739 N N . LEU A 1 92 ? -8.768 9.224 -15.873 1.00 95.38 92 LEU A N 1
ATOM 740 C CA . LEU A 1 92 ? -10.016 9.169 -15.110 1.00 95.38 92 LEU A CA 1
ATOM 741 C C . LEU A 1 92 ? -10.674 10.554 -15.093 1.00 95.38 92 LEU A C 1
ATOM 743 O O . LEU A 1 92 ? -9.981 11.560 -14.955 1.00 95.38 92 LEU A O 1
ATOM 747 N N . ASP A 1 93 ? -12.003 10.598 -15.213 1.00 95.81 93 ASP A N 1
ATOM 748 C CA . ASP A 1 93 ? -12.836 11.793 -14.998 1.00 95.81 93 ASP A CA 1
ATOM 749 C C . ASP A 1 93 ? -14.116 11.402 -14.243 1.00 95.81 93 ASP A C 1
ATOM 751 O O . ASP A 1 93 ? -15.222 11.436 -14.778 1.00 95.81 93 ASP A O 1
ATOM 755 N N . TYR A 1 94 ? -13.950 10.953 -13.001 1.00 94.56 94 TYR A N 1
ATOM 756 C CA . TYR A 1 94 ? -15.056 10.519 -12.153 1.00 94.56 94 TYR A CA 1
ATOM 757 C C . TYR A 1 94 ? -15.678 11.710 -11.418 1.00 94.56 94 TYR A C 1
ATOM 759 O O . TYR A 1 94 ? -14.959 12.500 -10.795 1.00 94.56 94 TYR A O 1
ATOM 767 N N . LYS A 1 95 ? -17.014 11.818 -11.468 1.00 95.19 95 LYS A N 1
ATOM 768 C CA . LYS A 1 95 ? -17.802 12.859 -10.788 1.00 95.19 95 LYS A CA 1
ATOM 769 C C . LYS A 1 95 ? -19.107 12.272 -10.258 1.00 95.19 95 LYS A C 1
ATOM 771 O O . LYS A 1 95 ? -19.994 11.954 -11.045 1.00 95.19 95 LYS A O 1
ATOM 776 N N . LYS A 1 96 ? -19.236 12.154 -8.938 1.00 90.12 96 LYS A N 1
ATOM 777 C CA . LYS A 1 96 ? -20.471 11.709 -8.271 1.00 90.12 96 LYS A CA 1
ATOM 778 C C . LYS A 1 96 ? -20.471 12.196 -6.824 1.00 90.12 96 LYS A C 1
ATOM 780 O O . LYS A 1 96 ? -19.414 12.220 -6.213 1.00 90.12 96 LYS A O 1
ATOM 785 N N . ASP A 1 97 ? -21.615 12.625 -6.295 1.00 87.94 97 ASP A N 1
ATOM 786 C CA . ASP A 1 97 ? -21.805 12.986 -4.876 1.00 87.94 97 ASP A CA 1
ATOM 787 C C . ASP A 1 97 ? -20.738 13.932 -4.285 1.00 87.94 97 ASP A C 1
ATOM 789 O O . ASP A 1 97 ? -20.363 13.836 -3.122 1.00 87.94 97 ASP A O 1
ATOM 793 N N . LYS A 1 98 ? -20.273 14.903 -5.089 1.00 87.00 98 LYS A N 1
ATOM 794 C CA . LYS A 1 98 ? -19.193 15.867 -4.766 1.00 87.00 98 LYS A CA 1
ATOM 795 C C . LYS A 1 98 ? -17.784 15.263 -4.667 1.00 87.00 98 LYS A C 1
ATOM 797 O O . LYS A 1 98 ? -16.842 15.992 -4.362 1.00 87.00 98 LYS A O 1
ATOM 802 N N . VAL A 1 99 ? -17.621 13.986 -4.992 1.00 88.00 99 VAL A N 1
ATOM 803 C CA . VAL A 1 99 ? -16.325 13.347 -5.220 1.00 88.00 99 VAL A CA 1
ATOM 804 C C . VAL A 1 99 ? -15.892 13.607 -6.660 1.00 88.00 99 VAL A C 1
ATOM 806 O O . VAL A 1 99 ? -16.602 13.274 -7.614 1.00 88.00 99 VAL A O 1
ATOM 809 N N . PHE A 1 100 ? -14.705 14.194 -6.810 1.00 93.38 100 PHE A N 1
ATOM 810 C CA . PHE A 1 100 ? -14.088 14.490 -8.099 1.00 93.38 100 PHE A CA 1
ATOM 811 C C . PHE A 1 100 ? -12.714 13.826 -8.160 1.00 93.38 100 PHE A C 1
ATOM 813 O O . PHE A 1 100 ? -11.818 14.185 -7.401 1.00 93.38 100 PHE A O 1
ATOM 820 N N . ILE A 1 101 ? -12.534 12.868 -9.070 1.00 96.44 101 ILE A N 1
ATOM 821 C CA . ILE A 1 101 ? -11.250 12.186 -9.280 1.00 96.44 101 ILE A CA 1
ATOM 822 C C . ILE A 1 101 ? -10.880 12.357 -10.745 1.00 96.44 101 ILE A C 1
ATOM 824 O O . ILE A 1 101 ? -11.516 11.775 -11.626 1.00 96.44 101 ILE A O 1
ATOM 828 N N . ASN A 1 102 ? -9.858 13.176 -11.005 1.00 96.75 102 ASN A N 1
ATOM 829 C CA . ASN A 1 102 ? -9.457 13.500 -12.365 1.00 96.75 102 ASN A CA 1
ATOM 830 C C . ASN A 1 102 ? -7.941 13.423 -12.564 1.00 96.75 102 ASN A C 1
ATOM 832 O O . ASN A 1 102 ? -7.175 14.170 -11.949 1.00 96.75 102 ASN A O 1
ATOM 836 N N . TYR A 1 103 ? -7.515 12.561 -13.487 1.00 97.88 103 TYR A N 1
ATOM 837 C CA . TYR A 1 103 ? -6.160 12.618 -14.016 1.00 97.88 103 TYR A CA 1
ATOM 838 C C . TYR A 1 103 ? -6.081 12.193 -15.478 1.00 97.88 103 TYR A C 1
ATOM 840 O O . TYR A 1 103 ? -6.935 11.478 -16.000 1.00 97.88 103 TYR A O 1
ATOM 848 N N . ILE A 1 104 ? -4.994 12.597 -16.128 1.00 97.31 104 ILE A N 1
ATOM 849 C CA . ILE A 1 104 ? -4.612 12.119 -17.456 1.00 97.31 104 ILE A CA 1
ATOM 850 C C . ILE A 1 104 ? -3.099 11.925 -17.528 1.00 97.31 104 ILE A C 1
ATOM 852 O O . ILE A 1 104 ? -2.328 12.685 -16.936 1.00 97.31 104 ILE A O 1
ATOM 856 N N . PHE A 1 105 ? -2.652 10.903 -18.250 1.00 94.94 105 PHE A N 1
ATOM 857 C CA . PHE A 1 105 ? -1.228 10.710 -18.484 1.00 94.94 105 PHE A CA 1
ATOM 858 C C . PHE A 1 105 ? -0.644 11.720 -19.479 1.00 94.94 105 PHE A C 1
ATOM 860 O O . PHE A 1 105 ? -1.268 12.071 -20.477 1.00 94.94 105 PHE A O 1
ATOM 867 N N . SER A 1 106 ? 0.615 12.103 -19.260 1.00 89.88 106 SER A N 1
ATOM 868 C CA . SER A 1 106 ? 1.382 12.968 -20.157 1.00 89.88 106 SER A CA 1
ATOM 869 C C . SER A 1 106 ? 2.752 12.366 -20.476 1.00 89.88 106 SER A C 1
ATOM 871 O O . SER A 1 106 ? 3.502 11.980 -19.579 1.00 89.88 106 SER A O 1
ATOM 873 N N . GLY A 1 107 ? 3.074 12.253 -21.771 1.00 82.19 107 GLY A N 1
ATOM 874 C CA . GLY A 1 107 ? 4.445 12.053 -22.267 1.00 82.19 107 GLY A CA 1
ATOM 875 C C . GLY A 1 107 ? 5.215 10.832 -21.741 1.00 82.19 107 GLY A C 1
ATOM 876 O O . GLY A 1 107 ? 6.440 10.867 -21.679 1.00 82.19 107 GLY A O 1
ATOM 877 N N . THR A 1 108 ? 4.534 9.759 -21.335 1.00 88.19 108 THR A N 1
ATOM 878 C CA . THR A 1 108 ? 5.161 8.601 -20.668 1.00 88.19 108 THR A CA 1
ATOM 879 C C . THR A 1 108 ? 4.506 7.289 -21.086 1.00 88.19 108 THR A C 1
ATOM 881 O O . THR A 1 108 ? 3.351 7.284 -21.512 1.00 88.19 108 THR A O 1
ATOM 884 N N . LYS A 1 109 ? 5.220 6.172 -20.921 1.00 89.69 109 LYS A N 1
ATOM 885 C CA . LYS A 1 109 ? 4.695 4.797 -21.045 1.00 89.69 109 LYS A CA 1
ATOM 886 C C . LYS A 1 109 ? 4.801 4.009 -19.732 1.00 89.69 109 LYS A C 1
ATOM 888 O O . LYS A 1 109 ? 4.432 2.839 -19.675 1.00 89.69 109 LYS A O 1
ATOM 893 N N . ARG A 1 110 ? 5.236 4.669 -18.652 1.00 93.00 110 ARG A N 1
ATOM 894 C CA . ARG A 1 110 ? 5.306 4.118 -17.292 1.00 93.00 110 ARG A CA 1
ATOM 895 C C . ARG A 1 110 ? 3.910 4.062 -16.658 1.00 93.00 110 ARG A C 1
ATOM 897 O O . ARG A 1 110 ? 3.570 4.868 -15.796 1.00 93.00 110 ARG A O 1
ATOM 904 N N . ARG A 1 111 ? 3.069 3.175 -17.192 1.00 94.81 111 ARG A N 1
ATOM 905 C CA . ARG A 1 111 ? 1.631 3.049 -16.893 1.00 94.81 111 ARG A CA 1
ATOM 906 C C . ARG A 1 111 ? 1.314 2.143 -15.704 1.00 94.81 111 ARG A C 1
ATOM 908 O O . ARG A 1 111 ? 0.142 1.964 -15.393 1.00 94.81 111 ARG A O 1
ATOM 915 N N . TYR A 1 112 ? 2.327 1.556 -15.077 1.00 97.38 112 TYR A N 1
ATOM 916 C CA . TYR A 1 112 ? 2.139 0.561 -14.033 1.00 97.38 112 TYR A CA 1
ATOM 917 C C . TYR A 1 112 ? 2.594 1.099 -12.692 1.00 97.38 112 TYR A C 1
ATOM 919 O O . TYR A 1 112 ? 3.595 1.809 -12.615 1.00 97.38 112 TYR A O 1
ATOM 927 N N . THR A 1 113 ? 1.873 0.744 -11.639 1.00 97.44 113 THR A N 1
ATOM 928 C CA . THR A 1 113 ? 2.224 1.093 -10.263 1.00 97.44 113 THR A CA 1
ATOM 929 C C . THR A 1 113 ? 1.744 0.001 -9.310 1.00 97.44 113 THR A C 1
ATOM 931 O O . THR A 1 113 ? 0.975 -0.868 -9.718 1.00 97.44 113 THR A O 1
ATOM 934 N N . SER A 1 114 ? 2.194 0.011 -8.057 1.00 95.38 114 SER A N 1
ATOM 935 C CA . SER A 1 114 ? 1.661 -0.927 -7.063 1.00 95.38 114 SER A CA 1
ATOM 936 C C . SER A 1 114 ? 0.234 -0.537 -6.637 1.00 95.38 114 SER A C 1
ATOM 938 O O . SER A 1 114 ? -0.092 0.657 -6.647 1.00 95.38 114 SER A O 1
ATOM 940 N N . PRO A 1 115 ? -0.620 -1.502 -6.243 1.00 93.56 115 PRO A N 1
ATOM 941 C CA . PRO A 1 115 ? -1.990 -1.218 -5.811 1.00 93.56 115 PRO A CA 1
ATOM 942 C C . PRO A 1 115 ? -2.089 -0.154 -4.717 1.00 93.56 115 PRO A C 1
ATOM 944 O O . PRO A 1 115 ? -2.874 0.782 -4.846 1.00 93.56 115 PRO A O 1
ATOM 947 N N . ASP A 1 116 ? -1.216 -0.230 -3.713 1.00 90.62 116 ASP A N 1
ATOM 948 C CA . ASP A 1 116 ? -1.135 0.739 -2.615 1.00 90.62 116 ASP A CA 1
ATOM 949 C C . ASP A 1 116 ? -0.901 2.175 -3.107 1.00 90.62 116 ASP A C 1
ATOM 951 O O . ASP A 1 116 ? -1.562 3.121 -2.675 1.00 90.62 116 ASP A O 1
ATOM 955 N N . VAL A 1 117 ? 0.038 2.341 -4.045 1.00 94.75 117 VAL A N 1
ATOM 956 C CA . VAL A 1 117 ? 0.370 3.647 -4.625 1.00 94.75 117 VAL A CA 1
ATOM 957 C C . VAL A 1 117 ? -0.798 4.189 -5.428 1.00 94.75 117 VAL A C 1
ATOM 959 O O . VAL A 1 117 ? -1.104 5.377 -5.343 1.00 94.75 117 VAL A O 1
ATOM 962 N N . PHE A 1 118 ? -1.469 3.337 -6.202 1.00 95.88 118 PHE A N 1
ATOM 963 C CA . PHE A 1 118 ? -2.636 3.770 -6.956 1.00 95.88 118 PHE A CA 1
ATOM 964 C C . PHE A 1 118 ? -3.781 4.181 -6.033 1.00 95.88 118 PHE A C 1
ATOM 966 O O . PHE A 1 118 ? -4.339 5.259 -6.215 1.00 95.88 118 PHE A O 1
ATOM 973 N N . ALA A 1 119 ? -4.085 3.377 -5.013 1.00 92.31 119 ALA A N 1
ATOM 974 C CA . ALA A 1 119 ? -5.128 3.675 -4.040 1.00 92.31 119 ALA A CA 1
ATOM 975 C C . ALA A 1 119 ? -4.869 5.011 -3.331 1.00 92.31 119 ALA A C 1
ATOM 977 O O . ALA A 1 119 ? -5.753 5.868 -3.283 1.00 92.31 119 ALA A O 1
ATOM 978 N N . GLY A 1 120 ? -3.638 5.238 -2.861 1.00 92.50 120 GLY A N 1
ATOM 979 C CA . GLY A 1 120 ? -3.281 6.502 -2.224 1.00 92.50 120 GLY A CA 1
ATOM 980 C C . GLY A 1 120 ? -3.356 7.700 -3.179 1.00 92.50 120 GLY A C 1
ATOM 981 O O . GLY A 1 120 ? -3.809 8.776 -2.789 1.00 92.50 120 GLY A O 1
ATOM 982 N N . PHE A 1 121 ? -2.972 7.517 -4.446 1.00 96.38 121 PHE A N 1
ATOM 983 C CA . PHE A 1 121 ? -3.103 8.555 -5.469 1.00 96.38 121 PHE A CA 1
ATOM 984 C C . PHE A 1 121 ? -4.577 8.898 -5.741 1.00 96.38 121 PHE A C 1
ATOM 986 O O . PHE A 1 121 ? -4.932 10.074 -5.761 1.00 96.38 121 PHE A O 1
ATOM 993 N N . ILE A 1 122 ? -5.454 7.895 -5.870 1.00 95.69 122 ILE A N 1
ATOM 994 C CA . ILE A 1 122 ? -6.903 8.095 -6.028 1.00 95.69 122 ILE A CA 1
ATOM 995 C C . ILE A 1 122 ? -7.500 8.820 -4.816 1.00 95.69 122 ILE A C 1
ATOM 997 O O . ILE A 1 122 ? -8.255 9.775 -4.998 1.00 95.69 122 ILE A O 1
ATOM 1001 N N . GLY A 1 123 ? -7.120 8.433 -3.594 1.00 92.06 123 GLY A N 1
ATOM 1002 C CA . GLY A 1 123 ? -7.555 9.113 -2.372 1.00 92.06 123 GLY A CA 1
ATOM 1003 C C . GLY A 1 123 ? -7.157 10.592 -2.350 1.00 92.06 123 GLY A C 1
ATOM 1004 O O . GLY A 1 123 ? -7.979 11.460 -2.047 1.00 92.06 123 GLY A O 1
ATOM 1005 N N . ALA A 1 124 ? -5.922 10.911 -2.747 1.00 94.31 124 ALA A N 1
ATOM 1006 C CA . ALA A 1 124 ? -5.456 12.293 -2.824 1.00 94.31 124 ALA A CA 1
ATOM 1007 C C . ALA A 1 124 ? -6.204 13.113 -3.890 1.00 94.31 124 ALA A C 1
ATOM 1009 O O . ALA A 1 124 ? -6.524 14.284 -3.662 1.00 94.31 124 ALA A O 1
ATOM 1010 N N . LEU A 1 125 ? -6.528 12.514 -5.040 1.00 96.38 125 LEU A N 1
ATOM 1011 C CA . LEU A 1 125 ? -7.360 13.160 -6.058 1.00 96.38 125 LEU A CA 1
ATOM 1012 C C . LEU A 1 125 ? -8.763 13.448 -5.523 1.00 96.38 125 LEU A C 1
ATOM 1014 O O . LEU A 1 125 ? -9.206 14.589 -5.606 1.00 96.38 125 LEU A O 1
ATOM 1018 N N . ALA A 1 126 ? -9.410 12.462 -4.899 1.00 92.06 126 ALA A N 1
ATOM 1019 C CA . ALA A 1 126 ? -10.748 12.611 -4.333 1.00 92.06 126 ALA A CA 1
ATOM 1020 C C . ALA A 1 126 ? -10.814 13.725 -3.277 1.00 92.06 126 ALA A C 1
ATOM 1022 O O . ALA A 1 126 ? -11.706 14.571 -3.320 1.00 92.06 126 ALA A O 1
ATOM 1023 N N . ARG A 1 127 ? -9.822 13.787 -2.375 1.00 90.06 127 ARG A N 1
ATOM 1024 C CA . ARG A 1 127 ? -9.752 14.805 -1.312 1.00 90.06 127 ARG A CA 1
ATOM 1025 C C . ARG A 1 127 ? -9.529 16.216 -1.851 1.00 90.06 127 ARG A C 1
ATOM 1027 O O . ARG A 1 127 ? -9.920 17.197 -1.221 1.00 90.06 127 ARG A O 1
ATOM 1034 N N . THR A 1 128 ? -8.847 16.346 -2.986 1.00 94.44 128 THR A N 1
ATOM 1035 C CA . THR A 1 128 ? -8.476 17.660 -3.525 1.00 94.44 128 THR A CA 1
ATOM 1036 C C . THR A 1 128 ? -9.414 18.158 -4.614 1.00 94.44 128 THR A C 1
ATOM 1038 O O . THR A 1 128 ? -9.535 19.378 -4.772 1.00 94.44 128 THR A O 1
ATOM 1041 N N . GLY A 1 129 ? -10.045 17.252 -5.361 1.00 93.38 129 GLY A N 1
ATOM 1042 C CA . GLY A 1 129 ? -10.807 17.545 -6.572 1.00 93.38 129 GLY A CA 1
ATOM 1043 C C . GLY A 1 129 ? -9.967 18.139 -7.706 1.00 93.38 129 GLY A C 1
ATOM 1044 O O . GLY A 1 129 ? -10.518 18.729 -8.634 1.00 93.38 129 GLY A O 1
ATOM 1045 N N . LEU A 1 130 ? -8.634 18.053 -7.621 1.00 96.38 130 LEU A N 1
ATOM 1046 C CA . LEU A 1 130 ? -7.733 18.629 -8.615 1.00 96.38 130 LEU A CA 1
ATOM 1047 C C . LEU A 1 130 ? -7.677 17.765 -9.876 1.00 96.38 130 LEU A C 1
ATOM 1049 O O . LEU A 1 130 ? -7.751 16.539 -9.827 1.00 96.38 130 LEU A O 1
ATOM 1053 N N . LYS A 1 131 ? -7.466 18.429 -11.013 1.00 95.94 131 LYS A N 1
ATOM 1054 C CA . LYS A 1 131 ? -7.139 17.785 -12.284 1.00 95.94 131 LYS A CA 1
ATOM 1055 C C . LYS A 1 131 ? -5.628 17.646 -12.410 1.00 95.94 131 LYS A C 1
ATOM 1057 O O . LYS A 1 131 ? -4.930 18.645 -12.574 1.00 95.94 131 LYS A O 1
ATOM 1062 N N . ILE A 1 132 ? -5.134 16.413 -12.358 1.00 98.00 132 ILE A N 1
ATOM 1063 C CA . ILE A 1 132 ? -3.697 16.121 -12.342 1.00 98.00 132 ILE A CA 1
ATOM 1064 C C . ILE A 1 132 ? -3.217 15.564 -13.684 1.00 98.00 132 ILE A C 1
ATOM 1066 O O . ILE A 1 132 ? -3.844 14.696 -14.286 1.00 98.00 132 ILE A O 1
ATOM 1070 N N . GLN A 1 133 ? -2.055 16.028 -14.147 1.00 97.69 133 GLN A N 1
ATOM 1071 C CA . GLN A 1 133 ? -1.321 15.361 -15.223 1.00 97.69 133 GLN A CA 1
ATOM 1072 C C . GLN A 1 133 ? -0.213 14.499 -14.622 1.00 97.69 133 GLN A C 1
ATOM 1074 O O . GLN A 1 133 ? 0.655 15.016 -13.921 1.00 97.69 133 GLN A O 1
ATOM 1079 N N . THR A 1 134 ? -0.222 13.194 -14.894 1.00 96.69 134 THR A N 1
ATOM 1080 C CA . THR A 1 134 ? 0.783 12.254 -14.371 1.00 96.69 134 THR A CA 1
ATOM 1081 C C . THR A 1 134 ? 1.784 11.834 -15.446 1.00 96.69 134 THR A C 1
ATOM 1083 O O . THR A 1 134 ? 1.411 11.533 -16.582 1.00 96.69 134 THR A O 1
ATOM 1086 N N . THR A 1 135 ? 3.072 11.792 -15.094 1.00 90.88 135 THR A N 1
ATOM 1087 C CA . THR A 1 135 ? 4.126 11.199 -15.942 1.00 90.88 135 THR A CA 1
ATOM 1088 C C . THR A 1 135 ? 4.467 9.762 -15.515 1.00 90.88 135 THR A C 1
ATOM 1090 O O . THR A 1 135 ? 5.396 9.136 -16.051 1.00 90.88 135 THR A O 1
ATOM 1093 N N . GLY A 1 136 ? 3.614 9.194 -14.661 1.00 89.69 136 GLY A N 1
ATOM 1094 C CA . GLY A 1 136 ? 3.524 7.779 -14.356 1.00 89.69 136 GLY A CA 1
ATOM 1095 C C . GLY A 1 136 ? 4.455 7.295 -13.265 1.00 89.69 136 GLY A C 1
ATOM 1096 O O . GLY A 1 136 ? 4.901 8.059 -12.417 1.00 89.69 136 GLY A O 1
ATOM 1097 N N . SER A 1 137 ? 4.698 5.990 -13.273 1.00 95.00 137 SER A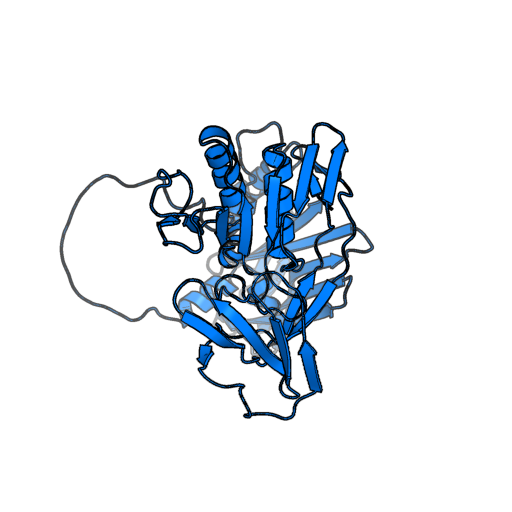 N 1
ATOM 1098 C CA . SER A 1 137 ? 5.445 5.299 -12.228 1.00 95.00 137 SER A CA 1
ATOM 1099 C C . SER A 1 137 ? 6.492 4.373 -12.845 1.00 95.00 137 SER A C 1
ATOM 1101 O O . SER A 1 137 ? 7.587 4.836 -13.176 1.00 95.00 137 SER A O 1
ATOM 1103 N N . CYS A 1 138 ? 6.150 3.111 -13.108 1.00 96.50 138 CYS A N 1
ATOM 1104 C CA . CYS A 1 138 ? 7.047 2.114 -13.688 1.00 96.50 138 CYS A CA 1
ATOM 1105 C C . CYS A 1 138 ? 6.482 1.471 -14.964 1.00 96.50 138 CYS A C 1
ATOM 1107 O O . CYS A 1 138 ? 5.326 1.670 -15.354 1.00 96.50 138 CYS A O 1
ATOM 1109 N N . PHE A 1 139 ? 7.334 0.725 -15.661 1.00 96.31 139 PHE A N 1
ATOM 1110 C CA . PHE A 1 139 ? 6.942 -0.121 -16.784 1.00 96.31 139 PHE A CA 1
ATOM 1111 C C . PHE A 1 139 ? 6.344 -1.445 -16.298 1.00 96.31 139 PHE A C 1
ATOM 1113 O O . PHE A 1 139 ? 6.451 -1.801 -15.127 1.00 96.31 139 PHE A O 1
ATOM 1120 N N . LYS A 1 140 ? 5.762 -2.219 -17.223 1.00 94.94 140 LYS A N 1
ATOM 1121 C CA . LYS A 1 140 ? 5.051 -3.482 -16.940 1.00 94.94 140 LYS A CA 1
ATOM 1122 C C . LYS A 1 140 ? 5.830 -4.461 -16.050 1.00 94.94 140 LYS A C 1
ATOM 1124 O O . LYS A 1 140 ? 5.226 -5.218 -15.298 1.00 94.94 140 LYS A O 1
ATOM 1129 N N . TYR A 1 141 ? 7.159 -4.452 -16.140 1.00 95.56 141 TYR A N 1
ATOM 1130 C CA . TYR A 1 141 ? 8.044 -5.366 -15.413 1.00 95.56 141 TYR A CA 1
ATOM 1131 C C . TYR A 1 141 ? 8.773 -4.716 -14.224 1.00 95.56 141 TYR A C 1
ATOM 1133 O O . TYR A 1 141 ? 9.791 -5.239 -13.772 1.00 95.56 141 TYR A O 1
ATOM 1141 N N . GLY A 1 142 ? 8.267 -3.586 -13.720 1.00 95.62 142 GLY A N 1
ATOM 1142 C CA . GLY A 1 142 ? 8.772 -2.922 -12.514 1.00 95.62 142 GLY A CA 1
ATOM 1143 C C . GLY A 1 142 ? 10.038 -2.087 -12.713 1.00 95.62 142 GLY A C 1
ATOM 1144 O O . GLY A 1 142 ? 10.522 -1.501 -11.749 1.00 95.62 142 GLY A O 1
ATOM 1145 N N . SER A 1 143 ? 10.567 -2.012 -13.937 1.00 96.25 143 SER A N 1
ATOM 1146 C CA . SER A 1 143 ? 11.673 -1.131 -14.329 1.00 96.25 143 SER A CA 1
ATOM 1147 C C . SER A 1 143 ? 11.209 0.317 -14.524 1.00 96.25 143 SER A C 1
ATOM 1149 O O . SER A 1 143 ? 10.016 0.587 -14.688 1.00 96.25 143 SER A O 1
ATOM 1151 N N . SER A 1 144 ? 12.141 1.275 -14.496 1.00 93.50 144 SER A N 1
ATOM 1152 C CA . SER A 1 144 ? 11.793 2.701 -14.441 1.00 93.50 144 SER A CA 1
ATOM 1153 C C . SER A 1 144 ? 12.737 3.644 -15.190 1.00 93.50 144 SER A C 1
ATOM 1155 O O . SER A 1 144 ? 12.799 4.827 -14.839 1.00 93.50 144 SER A O 1
ATOM 1157 N N . PHE A 1 145 ? 13.476 3.166 -16.197 1.00 92.88 145 PHE A N 1
ATOM 1158 C CA . PHE A 1 145 ? 14.455 3.988 -16.913 1.00 92.88 145 PHE A CA 1
ATOM 1159 C C . PHE A 1 145 ? 13.830 5.312 -17.410 1.00 92.88 145 PHE A C 1
ATOM 1161 O O . PHE A 1 145 ? 12.685 5.321 -17.870 1.00 92.88 145 PHE A O 1
ATOM 1168 N N . PRO A 1 146 ? 14.544 6.455 -17.329 1.00 89.81 146 PRO A N 1
ATOM 1169 C CA . PRO A 1 146 ? 15.938 6.632 -16.896 1.00 89.81 146 PRO A CA 1
ATOM 1170 C C . PRO A 1 146 ? 16.114 6.707 -15.372 1.00 89.81 146 PRO A C 1
ATOM 1172 O O . PRO A 1 146 ? 17.238 6.802 -14.890 1.00 89.81 146 PRO A O 1
ATOM 1175 N N . SER A 1 147 ? 15.020 6.693 -14.614 1.00 86.75 147 SER A N 1
ATOM 1176 C CA . SER A 1 147 ? 15.041 6.754 -13.157 1.00 86.75 147 SER A CA 1
ATOM 1177 C C . SER A 1 147 ? 15.272 5.369 -12.543 1.00 86.75 147 SER A C 1
ATOM 1179 O O . SER A 1 147 ? 15.018 4.324 -13.148 1.00 86.75 147 SER A O 1
ATOM 1181 N N . VAL A 1 148 ? 15.724 5.355 -11.295 1.00 88.31 148 VAL A N 1
ATOM 1182 C CA . VAL A 1 148 ? 15.778 4.152 -10.448 1.00 88.31 148 VAL A CA 1
ATOM 1183 C C . VAL A 1 148 ? 14.838 4.253 -9.240 1.00 88.31 148 VAL A C 1
ATOM 1185 O O . VAL A 1 148 ? 14.772 3.334 -8.434 1.00 88.31 148 VAL A O 1
ATOM 1188 N N . GLU A 1 149 ? 14.099 5.361 -9.120 1.00 86.81 149 GLU A N 1
ATOM 1189 C CA . GLU A 1 149 ? 13.283 5.713 -7.945 1.00 86.81 149 GLU A CA 1
ATOM 1190 C C . GLU A 1 149 ? 11.807 5.277 -8.077 1.00 86.81 149 GLU A C 1
ATOM 1192 O O . GLU A 1 149 ? 11.033 5.439 -7.136 1.00 86.81 149 GLU A O 1
ATOM 1197 N N . HIS A 1 150 ? 11.398 4.716 -9.224 1.00 89.75 150 HIS A N 1
ATOM 1198 C CA . HIS A 1 150 ? 10.046 4.151 -9.420 1.00 89.75 150 HIS A CA 1
ATOM 1199 C C . HIS A 1 150 ? 10.015 2.635 -9.468 1.00 89.75 150 HIS A C 1
ATOM 1201 O O . HIS A 1 150 ? 9.007 2.051 -9.863 1.00 89.75 150 HIS A O 1
ATOM 1207 N N . ILE A 1 151 ? 11.124 1.994 -9.114 1.00 93.50 151 ILE A N 1
ATOM 1208 C CA . ILE A 1 151 ? 11.231 0.544 -9.117 1.00 93.50 151 ILE A CA 1
ATOM 1209 C C . ILE A 1 151 ? 10.018 -0.084 -8.415 1.00 93.50 151 ILE A C 1
ATOM 1211 O O . ILE A 1 151 ? 9.561 0.422 -7.391 1.00 93.50 151 ILE A O 1
ATOM 1215 N N . ASN A 1 152 ? 9.464 -1.155 -8.985 1.00 95.69 152 ASN A N 1
ATOM 1216 C CA . ASN A 1 152 ? 8.328 -1.893 -8.412 1.00 95.69 152 ASN A CA 1
ATOM 1217 C C . ASN A 1 152 ? 7.055 -1.060 -8.167 1.00 95.69 152 ASN A C 1
ATOM 1219 O O . ASN A 1 152 ? 6.221 -1.448 -7.350 1.00 95.69 152 ASN A O 1
ATOM 1223 N N . GLY A 1 153 ? 6.895 0.084 -8.837 1.00 95.69 153 GLY A N 1
ATOM 1224 C CA . GLY A 1 153 ? 5.706 0.914 -8.672 1.00 95.69 153 GLY A CA 1
ATOM 1225 C C . GLY A 1 153 ? 5.605 1.567 -7.291 1.00 95.69 153 GLY A C 1
ATOM 1226 O O . GLY A 1 153 ? 4.512 1.650 -6.738 1.00 95.69 153 GLY A O 1
ATOM 1227 N N . GLU A 1 154 ? 6.738 1.972 -6.705 1.00 93.19 154 GLU A N 1
ATOM 1228 C CA . GLU A 1 154 ? 6.834 2.559 -5.352 1.00 93.19 154 GLU A CA 1
ATOM 1229 C C . GLU A 1 154 ? 6.579 4.076 -5.282 1.00 93.19 154 GLU A C 1
ATOM 1231 O O . GLU A 1 154 ? 6.668 4.688 -4.215 1.00 93.19 154 GLU A O 1
ATOM 1236 N N . SER A 1 155 ? 6.298 4.720 -6.408 1.00 94.50 155 SER A N 1
ATOM 1237 C CA . SER A 1 155 ? 6.132 6.174 -6.489 1.00 94.50 155 SER A CA 1
ATOM 1238 C C . SER A 1 155 ? 5.274 6.563 -7.683 1.00 94.50 155 SER A C 1
ATOM 1240 O O . SER A 1 155 ? 5.086 5.763 -8.594 1.00 94.50 155 SER A O 1
ATOM 1242 N N . VAL A 1 156 ? 4.770 7.792 -7.705 1.00 96.38 156 VAL A N 1
ATOM 1243 C CA . VAL A 1 156 ? 4.051 8.364 -8.850 1.00 96.38 156 VAL A CA 1
ATOM 1244 C C . VAL A 1 156 ? 4.588 9.762 -9.137 1.00 96.38 156 VAL A C 1
ATOM 1246 O O . VAL A 1 156 ? 4.819 10.539 -8.213 1.00 96.38 156 VAL A O 1
ATOM 1249 N N . ASP A 1 157 ? 4.804 10.071 -10.413 1.00 95.75 157 ASP A N 1
ATOM 1250 C CA . ASP A 1 157 ? 5.180 11.409 -10.856 1.00 95.75 157 ASP A CA 1
ATOM 1251 C C . ASP A 1 157 ? 3.962 12.188 -11.353 1.00 95.75 157 ASP A C 1
ATOM 1253 O O . ASP A 1 157 ? 3.134 11.677 -12.122 1.00 95.75 157 ASP A O 1
ATOM 1257 N N . THR A 1 158 ? 3.907 13.469 -11.006 1.00 97.38 158 THR A N 1
ATOM 1258 C CA . THR A 1 158 ? 2.915 14.421 -11.512 1.00 97.38 158 THR A CA 1
ATOM 1259 C C . THR A 1 158 ? 3.602 15.666 -12.044 1.00 97.38 158 THR A C 1
ATOM 1261 O O . THR A 1 158 ? 4.597 16.118 -11.483 1.00 97.38 158 THR A O 1
ATOM 1264 N N . LEU A 1 159 ? 3.087 16.256 -13.122 1.00 96.00 159 LEU A N 1
ATOM 1265 C CA . LEU A 1 159 ? 3.566 17.573 -13.537 1.00 96.00 159 LEU A CA 1
ATOM 1266 C C . LEU A 1 159 ? 3.333 18.585 -12.420 1.00 96.00 159 LEU A C 1
ATOM 1268 O O . LEU A 1 159 ? 2.356 18.478 -11.676 1.00 96.00 159 LEU A O 1
ATOM 1272 N N . TYR A 1 160 ? 4.235 19.560 -12.327 1.00 95.88 160 TYR A N 1
ATOM 1273 C CA . TYR A 1 160 ? 4.096 20.604 -11.327 1.00 95.88 160 TYR A CA 1
ATOM 1274 C C . TYR A 1 160 ? 2.797 21.379 -11.503 1.00 95.88 160 TYR A C 1
ATOM 1276 O O . TYR A 1 160 ? 2.417 21.755 -12.615 1.00 95.88 160 TYR A O 1
ATOM 1284 N N . LEU A 1 161 ? 2.159 21.656 -10.374 1.00 96.00 161 LEU A N 1
ATOM 1285 C CA . LEU A 1 161 ? 1.009 22.540 -10.297 1.00 96.00 161 LEU A CA 1
ATOM 1286 C C . LEU A 1 161 ? 1.450 23.962 -9.935 1.00 96.00 161 LEU A C 1
ATOM 1288 O O . LEU A 1 161 ? 2.621 24.241 -9.656 1.00 96.00 161 LEU A O 1
ATOM 1292 N N . LYS A 1 162 ? 0.476 24.876 -9.906 1.00 95.69 162 LYS A N 1
ATOM 1293 C CA . LYS A 1 162 ? 0.658 26.156 -9.221 1.00 95.69 162 LYS A CA 1
ATOM 1294 C C . LYS A 1 162 ? 0.920 25.898 -7.744 1.00 95.69 162 LYS A C 1
ATOM 1296 O O . LYS A 1 162 ? 0.351 24.996 -7.145 1.00 95.69 162 LYS A O 1
ATOM 1301 N N . ASP A 1 163 ? 1.726 26.757 -7.148 1.00 93.62 163 ASP A N 1
ATOM 1302 C CA . ASP A 1 163 ? 2.238 26.618 -5.788 1.00 93.62 163 ASP A CA 1
ATOM 1303 C C . ASP A 1 163 ? 1.181 26.437 -4.678 1.00 93.62 163 ASP A C 1
ATOM 1305 O O . ASP A 1 163 ? 1.504 25.859 -3.639 1.00 93.62 163 ASP A O 1
ATOM 1309 N N . SER A 1 164 ? -0.046 26.937 -4.858 1.00 94.31 164 SER A N 1
ATOM 1310 C CA . SER A 1 164 ? -1.174 26.714 -3.938 1.00 94.31 164 SER A CA 1
ATOM 1311 C C . SER A 1 164 ? -1.780 25.319 -4.098 1.00 94.31 164 SER A C 1
ATOM 1313 O O . SER A 1 164 ? -2.000 24.615 -3.114 1.00 94.31 164 SER A O 1
ATOM 1315 N N . ASP A 1 165 ? -2.008 24.904 -5.343 1.00 96.88 165 ASP A N 1
ATOM 1316 C CA . ASP A 1 165 ? -2.594 23.605 -5.676 1.00 96.88 165 ASP A CA 1
ATOM 1317 C C . ASP A 1 165 ? -1.602 22.479 -5.403 1.00 96.88 165 ASP A C 1
ATOM 1319 O O . ASP A 1 165 ? -1.988 21.414 -4.939 1.00 96.88 165 ASP A O 1
ATOM 1323 N N . GLU A 1 166 ? -0.312 22.732 -5.617 1.00 95.94 166 GLU A N 1
ATOM 1324 C CA . GLU A 1 166 ? 0.753 21.797 -5.284 1.00 95.94 166 GLU A CA 1
ATOM 1325 C C . GLU A 1 166 ? 0.849 21.567 -3.781 1.00 95.94 166 GLU A C 1
ATOM 1327 O O . GLU A 1 166 ? 0.942 20.422 -3.351 1.00 95.94 166 GLU A O 1
ATOM 1332 N N . GLN A 1 167 ? 0.746 22.627 -2.971 1.00 94.75 167 GLN A N 1
ATOM 1333 C CA . GLN A 1 167 ? 0.681 22.473 -1.519 1.00 94.75 167 GLN A CA 1
ATOM 1334 C C . GLN A 1 167 ? -0.556 21.665 -1.113 1.00 94.75 167 GLN A C 1
ATOM 1336 O O . GLN A 1 167 ? -0.437 20.719 -0.339 1.00 94.75 167 GLN A O 1
ATOM 1341 N N . LYS A 1 168 ? -1.730 21.989 -1.673 1.00 94.56 168 LYS A N 1
ATOM 1342 C CA . LYS A 1 168 ? -2.977 21.248 -1.426 1.00 94.56 168 LYS A CA 1
ATOM 1343 C C . LYS A 1 168 ? -2.827 19.764 -1.783 1.00 94.56 168 LYS A C 1
ATOM 1345 O O . LYS A 1 168 ? -3.240 18.897 -1.015 1.00 94.56 168 LYS A O 1
ATOM 1350 N N . PHE A 1 169 ? -2.220 19.478 -2.932 1.00 96.88 169 PHE A N 1
ATOM 1351 C CA . PHE A 1 169 ? -1.987 18.126 -3.421 1.00 96.88 169 PHE A CA 1
ATOM 1352 C C . PHE A 1 169 ? -0.977 17.367 -2.559 1.00 96.88 169 PHE A C 1
ATOM 1354 O O . PHE A 1 169 ? -1.271 16.253 -2.143 1.00 96.88 169 PHE A O 1
ATOM 1361 N N . ILE A 1 170 ? 0.161 17.972 -2.209 1.00 93.75 170 ILE A N 1
ATOM 1362 C CA . ILE A 1 170 ? 1.177 17.368 -1.335 1.00 93.75 170 ILE A CA 1
ATOM 1363 C C . ILE A 1 170 ? 0.601 17.059 0.049 1.00 93.75 170 ILE A C 1
ATOM 1365 O O . ILE A 1 170 ? 0.819 15.962 0.562 1.00 93.75 170 ILE A O 1
ATOM 1369 N N . THR A 1 171 ? -0.183 17.970 0.632 1.00 88.00 171 THR A N 1
ATOM 1370 C CA . THR A 1 171 ? -0.855 17.729 1.915 1.00 88.00 171 THR A CA 1
ATOM 1371 C C . THR A 1 171 ? -1.807 16.532 1.828 1.00 88.00 171 THR A C 1
ATOM 1373 O O . THR A 1 171 ? -1.797 15.681 2.716 1.00 88.00 171 THR A O 1
ATOM 1376 N N . ALA A 1 172 ? -2.585 16.406 0.748 1.00 89.56 172 ALA A N 1
ATOM 1377 C CA . ALA A 1 172 ? -3.452 15.245 0.550 1.00 89.56 172 ALA A CA 1
ATOM 1378 C C . ALA A 1 172 ? -2.649 13.953 0.336 1.00 89.56 172 ALA A C 1
ATOM 1380 O O . ALA A 1 172 ? -2.906 12.955 0.999 1.00 89.56 172 ALA A O 1
ATOM 1381 N N . MET A 1 173 ? -1.632 13.982 -0.523 1.00 91.62 173 MET A N 1
ATOM 1382 C CA . MET A 1 173 ? -0.731 12.856 -0.779 1.00 91.62 173 MET A CA 1
ATOM 1383 C C . MET A 1 173 ? -0.070 12.358 0.517 1.00 91.62 173 MET A C 1
ATOM 1385 O O . MET A 1 173 ? -0.001 11.153 0.755 1.00 91.62 173 MET A O 1
ATOM 1389 N N . ASN A 1 174 ? 0.340 13.260 1.410 1.00 88.25 174 ASN A N 1
ATOM 1390 C CA . ASN A 1 174 ? 0.882 12.895 2.716 1.00 88.25 174 ASN A CA 1
ATOM 1391 C C . ASN A 1 174 ? -0.115 12.102 3.578 1.00 88.25 174 ASN A C 1
ATOM 1393 O O . ASN A 1 174 ? 0.278 11.111 4.194 1.00 88.25 174 ASN A O 1
ATOM 1397 N N . ASN A 1 175 ? -1.398 12.482 3.577 1.00 83.19 175 ASN A N 1
ATOM 1398 C CA . ASN A 1 175 ? -2.448 11.757 4.308 1.00 83.19 175 ASN A CA 1
ATOM 1399 C C . ASN A 1 175 ? -2.647 10.330 3.780 1.00 83.19 175 ASN A C 1
ATOM 1401 O O . ASN A 1 175 ? -3.046 9.443 4.527 1.00 83.19 175 ASN A O 1
ATOM 1405 N N . PHE A 1 176 ? -2.308 10.102 2.512 1.00 84.44 176 PHE A N 1
ATOM 1406 C CA . PHE A 1 176 ? -2.357 8.797 1.865 1.00 84.44 176 PHE A CA 1
ATOM 1407 C C . PHE A 1 176 ? -0.979 8.136 1.743 1.00 84.44 176 PHE A C 1
ATOM 1409 O O . PHE A 1 176 ? -0.759 7.315 0.863 1.00 84.44 176 PHE A O 1
ATOM 1416 N N . GLY A 1 177 ? -0.028 8.472 2.618 1.00 85.19 177 GLY A N 1
ATOM 1417 C CA . GLY A 1 177 ? 1.231 7.736 2.744 1.00 85.19 177 GLY A CA 1
ATOM 1418 C C . GLY A 1 177 ? 2.371 8.155 1.821 1.00 85.19 177 GLY A C 1
ATOM 1419 O O . GLY A 1 177 ? 3.427 7.518 1.833 1.00 85.19 177 GLY A O 1
ATOM 1420 N N . PHE A 1 178 ? 2.229 9.259 1.091 1.00 88.62 178 PHE A N 1
ATOM 1421 C CA . PHE A 1 178 ? 3.311 9.860 0.310 1.00 88.62 178 PHE A CA 1
ATOM 1422 C C . PHE A 1 178 ? 4.032 10.946 1.109 1.00 88.62 178 PHE A C 1
ATOM 1424 O O . PHE A 1 178 ? 3.811 12.144 0.934 1.00 88.62 178 PHE A O 1
ATOM 1431 N N . ASN A 1 179 ? 4.919 10.522 2.001 1.00 82.94 179 ASN A N 1
ATOM 1432 C CA . ASN A 1 179 ? 5.617 11.424 2.917 1.00 82.94 179 ASN A CA 1
ATOM 1433 C C . ASN A 1 179 ? 6.928 11.997 2.350 1.00 82.94 179 ASN A C 1
ATOM 1435 O O . ASN A 1 179 ? 7.495 12.914 2.944 1.00 82.94 179 ASN A O 1
ATOM 1439 N N . LYS A 1 180 ? 7.443 11.453 1.241 1.00 88.44 180 LYS A N 1
ATOM 1440 C CA . LYS A 1 180 ? 8.697 11.888 0.620 1.00 88.44 180 LYS A CA 1
ATOM 1441 C C . LYS A 1 180 ? 8.434 12.398 -0.788 1.00 88.44 180 LYS A C 1
ATOM 1443 O O . LYS A 1 180 ? 7.910 11.680 -1.636 1.00 88.44 180 LYS A O 1
ATOM 1448 N N . GLN A 1 181 ? 8.854 13.632 -1.023 1.00 90.62 181 GLN A N 1
ATOM 1449 C CA . GLN A 1 181 ? 8.714 14.323 -2.294 1.00 90.62 181 GLN A CA 1
ATOM 1450 C C . GLN A 1 181 ? 10.102 14.636 -2.837 1.00 90.62 181 GLN A C 1
ATOM 1452 O O . GLN A 1 181 ? 10.957 15.140 -2.111 1.00 90.62 181 GLN A O 1
ATOM 1457 N N . ILE A 1 182 ? 10.345 14.340 -4.106 1.00 90.12 182 ILE A N 1
ATOM 1458 C CA . ILE A 1 182 ? 11.550 14.788 -4.796 1.00 90.12 182 ILE A CA 1
ATOM 1459 C C . ILE A 1 182 ? 11.139 15.877 -5.780 1.00 90.12 182 ILE A C 1
ATOM 1461 O O . ILE A 1 182 ? 10.249 15.679 -6.606 1.00 90.12 182 ILE A O 1
ATOM 1465 N N . THR A 1 183 ? 11.782 17.036 -5.675 1.00 91.00 183 THR A N 1
ATOM 1466 C CA . THR A 1 183 ? 11.493 18.201 -6.515 1.00 91.00 183 THR A CA 1
ATOM 1467 C C . THR A 1 183 ? 12.742 18.701 -7.221 1.00 91.00 183 THR A C 1
ATOM 1469 O O . THR A 1 183 ? 13.862 18.398 -6.813 1.00 91.00 183 THR A O 1
ATOM 1472 N N . GLY A 1 184 ? 12.552 19.555 -8.223 1.00 88.25 184 GLY A N 1
ATOM 1473 C CA . GLY A 1 184 ? 13.595 20.351 -8.846 1.00 88.25 184 GLY A CA 1
ATOM 1474 C C . GLY A 1 184 ? 14.253 21.289 -7.837 1.00 88.25 184 GLY A C 1
ATOM 1475 O O . GLY A 1 184 ? 13.672 21.627 -6.798 1.00 88.25 184 GLY A O 1
ATOM 1476 N N . LYS A 1 185 ? 15.476 21.724 -8.153 1.00 86.56 185 LYS A N 1
ATOM 1477 C CA . LYS A 1 185 ? 16.296 22.576 -7.271 1.00 86.56 185 LYS A CA 1
ATOM 1478 C C . LYS A 1 185 ? 15.612 23.898 -6.914 1.00 86.56 185 LYS A C 1
ATOM 1480 O O . LYS A 1 185 ? 15.648 24.317 -5.755 1.00 86.56 185 LYS A O 1
ATOM 1485 N N . ASP A 1 186 ? 14.938 24.488 -7.894 1.00 87.00 186 ASP A N 1
ATOM 1486 C CA . ASP A 1 186 ? 14.382 25.839 -7.799 1.00 87.00 186 ASP A CA 1
ATOM 1487 C C . ASP A 1 186 ? 12.950 25.864 -7.249 1.00 87.00 186 ASP A C 1
ATOM 1489 O O . ASP A 1 186 ? 12.374 26.930 -7.047 1.00 87.00 186 ASP A O 1
ATOM 1493 N N . LYS A 1 187 ? 12.358 24.697 -6.957 1.00 88.44 187 LYS A N 1
ATOM 1494 C CA . LYS A 1 187 ? 11.030 24.643 -6.340 1.00 88.44 187 LYS A CA 1
ATOM 1495 C C . LYS A 1 187 ? 11.091 25.159 -4.907 1.00 88.44 187 LYS A C 1
ATOM 1497 O O . LYS A 1 187 ? 12.046 24.888 -4.166 1.00 88.44 187 LYS A O 1
ATOM 1502 N N . LYS A 1 188 ? 10.051 25.884 -4.493 1.00 89.88 188 LYS A N 1
ATOM 1503 C CA . LYS A 1 188 ? 9.887 26.267 -3.089 1.00 89.88 188 LYS A CA 1
ATOM 1504 C C . LYS A 1 188 ? 9.775 25.026 -2.201 1.00 89.88 188 LYS A C 1
ATOM 1506 O O . LYS A 1 188 ? 9.566 23.911 -2.683 1.00 89.88 188 LYS A O 1
ATOM 1511 N N . LYS A 1 189 ? 9.936 25.231 -0.898 1.00 88.81 189 LYS A N 1
ATOM 1512 C CA . LYS A 1 189 ? 9.636 24.200 0.091 1.00 88.81 189 LYS A CA 1
ATOM 1513 C C . LYS A 1 189 ? 8.117 24.092 0.256 1.00 88.81 189 LYS A C 1
ATOM 1515 O O . LYS A 1 189 ? 7.450 25.123 0.320 1.00 88.81 189 LYS A O 1
ATOM 1520 N N . PHE A 1 190 ? 7.613 22.870 0.330 1.00 87.56 190 PHE A N 1
ATOM 1521 C CA . PHE A 1 190 ? 6.227 22.559 0.658 1.00 87.56 190 PHE A CA 1
ATOM 1522 C C . PHE A 1 190 ? 6.137 21.938 2.052 1.00 87.56 190 PHE A C 1
ATOM 1524 O O . PHE A 1 190 ? 7.053 21.238 2.497 1.00 87.56 190 PHE A O 1
ATOM 1531 N N . ASP A 1 191 ? 5.029 22.201 2.730 1.00 85.38 191 ASP A N 1
ATOM 1532 C CA . ASP A 1 191 ? 4.714 21.610 4.026 1.00 85.38 191 ASP A CA 1
ATOM 1533 C C . ASP A 1 191 ? 4.167 20.185 3.863 1.00 85.38 191 ASP A C 1
ATOM 1535 O O . ASP A 1 191 ? 3.770 19.777 2.770 1.00 85.38 191 ASP A O 1
ATOM 1539 N N . ASN A 1 192 ? 4.151 19.422 4.963 1.00 75.44 192 ASN A N 1
ATOM 1540 C CA . ASN A 1 192 ? 3.678 18.031 5.021 1.00 75.44 192 ASN A CA 1
ATOM 1541 C C . ASN A 1 192 ? 4.431 17.054 4.098 1.00 75.44 192 ASN A C 1
ATOM 1543 O O . ASN A 1 192 ? 3.882 16.032 3.706 1.00 75.44 192 ASN A O 1
ATOM 1547 N N . ALA A 1 193 ? 5.699 17.324 3.783 1.00 76.94 193 ALA A N 1
ATOM 1548 C CA . ALA A 1 193 ? 6.550 16.394 3.051 1.00 76.94 193 ALA A CA 1
ATOM 1549 C C . ALA A 1 193 ? 8.026 16.515 3.444 1.00 76.94 193 ALA A C 1
ATOM 1551 O O . ALA A 1 193 ? 8.559 17.607 3.645 1.00 76.94 193 ALA A O 1
ATOM 1552 N N . ILE A 1 194 ? 8.726 15.380 3.464 1.00 81.56 194 ILE A N 1
ATOM 1553 C CA . ILE A 1 194 ? 10.186 15.345 3.391 1.00 81.56 194 ILE A CA 1
ATOM 1554 C C . ILE A 1 194 ? 10.556 15.646 1.941 1.00 81.56 194 ILE A C 1
ATOM 1556 O O . ILE A 1 194 ? 10.460 14.776 1.074 1.00 81.56 194 ILE A O 1
ATOM 1560 N N . GLN A 1 195 ? 10.945 16.891 1.674 1.00 85.88 195 GLN A N 1
ATOM 1561 C CA . GLN A 1 195 ? 11.284 17.344 0.331 1.00 85.88 195 GLN A CA 1
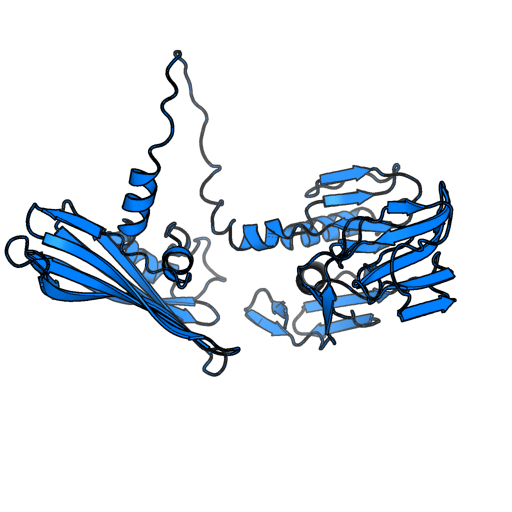ATOM 1562 C C . GLN A 1 195 ? 12.789 17.244 0.065 1.00 85.88 195 GLN A C 1
ATOM 1564 O O . GLN A 1 195 ? 13.592 17.969 0.653 1.00 85.88 195 GLN A O 1
ATOM 1569 N N . GLU A 1 196 ? 13.169 16.387 -0.877 1.00 87.62 196 GLU A N 1
ATOM 1570 C CA . GLU A 1 196 ? 14.521 16.321 -1.424 1.00 87.62 196 GLU A CA 1
ATOM 1571 C C . GLU A 1 196 ? 14.599 17.114 -2.728 1.00 87.62 196 GLU A C 1
ATOM 1573 O O . GLU A 1 196 ? 13.957 16.787 -3.725 1.00 87.62 196 GLU A O 1
ATOM 1578 N N . LYS A 1 197 ? 15.437 18.148 -2.750 1.00 83.62 197 LYS A N 1
ATOM 1579 C CA . LYS A 1 197 ? 15.697 18.925 -3.962 1.00 83.62 197 LYS A CA 1
ATOM 1580 C C . LYS A 1 197 ? 16.763 18.231 -4.806 1.00 83.62 197 LYS A C 1
ATOM 1582 O O . LYS A 1 197 ? 17.957 18.361 -4.538 1.00 83.62 197 LYS A O 1
ATOM 1587 N N . LYS A 1 198 ? 16.344 17.488 -5.830 1.00 77.69 198 LYS A N 1
ATOM 1588 C CA . LYS A 1 198 ? 17.234 16.833 -6.800 1.00 77.69 198 LYS A CA 1
ATOM 1589 C C . LYS A 1 198 ? 17.209 17.590 -8.135 1.00 77.69 198 LYS A C 1
ATOM 1591 O O . LYS A 1 198 ? 16.258 18.281 -8.467 1.00 77.69 198 LYS A O 1
ATOM 1596 N N . GLY A 1 199 ? 18.315 17.517 -8.877 1.00 68.81 199 GLY A N 1
ATOM 1597 C CA . GLY A 1 199 ? 18.545 18.289 -10.107 1.00 68.81 199 GLY A CA 1
ATOM 1598 C C . GLY A 1 199 ? 17.723 17.852 -11.325 1.00 68.81 199 GLY A C 1
ATOM 1599 O O . GLY A 1 199 ? 16.597 17.390 -11.197 1.00 68.81 199 GLY A O 1
ATOM 1600 N N . SER A 1 200 ? 18.338 17.981 -12.507 1.00 72.75 200 SER A N 1
ATOM 1601 C CA . SER A 1 200 ? 17.747 17.940 -13.860 1.00 72.75 200 SER A CA 1
ATOM 1602 C C . SER A 1 200 ? 16.626 16.929 -14.129 1.00 72.75 200 SER A C 1
ATOM 1604 O O . SER A 1 200 ? 15.753 17.227 -14.938 1.00 72.75 200 SER A O 1
ATOM 1606 N N . LEU A 1 201 ? 16.615 15.770 -13.467 1.00 80.56 201 LEU A N 1
ATOM 1607 C CA . LEU A 1 201 ? 15.538 14.789 -13.603 1.00 80.56 201 LEU A CA 1
ATOM 1608 C C . LEU A 1 201 ? 14.186 15.289 -13.075 1.00 80.56 201 LEU A C 1
ATOM 1610 O O . LEU A 1 201 ? 13.189 14.916 -13.662 1.00 80.56 201 LEU A O 1
ATOM 1614 N N . HIS A 1 202 ? 14.134 16.158 -12.061 1.00 86.25 202 HIS A N 1
ATOM 1615 C CA . HIS A 1 202 ? 12.886 16.529 -11.367 1.00 86.25 202 HIS A CA 1
ATOM 1616 C C . HIS A 1 202 ? 12.473 17.990 -11.602 1.00 86.25 202 HIS A C 1
ATOM 1618 O O . HIS A 1 202 ? 11.584 18.513 -10.937 1.00 86.25 202 HIS A O 1
ATOM 1624 N N . ASN A 1 203 ? 13.110 18.691 -12.545 1.00 87.31 203 ASN A N 1
ATOM 1625 C CA . ASN A 1 203 ? 12.825 20.109 -12.799 1.00 87.31 203 ASN A CA 1
ATOM 1626 C C . ASN A 1 203 ? 11.452 20.356 -13.449 1.00 87.31 203 ASN A C 1
ATOM 1628 O O . ASN A 1 203 ? 10.968 21.482 -13.412 1.00 87.31 203 ASN A O 1
ATOM 1632 N N . SER A 1 204 ? 10.813 19.331 -14.019 1.00 88.19 204 SER A N 1
ATOM 1633 C CA . SER A 1 204 ? 9.517 19.445 -14.705 1.00 88.19 204 SER A CA 1
ATOM 1634 C C . SER A 1 204 ? 8.347 18.764 -13.989 1.00 88.19 204 SER A C 1
ATOM 1636 O O . SER A 1 204 ? 7.207 18.913 -14.426 1.00 88.19 204 SER A O 1
ATOM 1638 N N . HIS A 1 205 ? 8.604 18.002 -12.925 1.00 92.44 205 HIS A N 1
ATOM 1639 C CA . HIS A 1 205 ? 7.585 17.205 -12.246 1.00 92.44 205 HIS A CA 1
ATOM 1640 C C . HIS A 1 205 ? 7.909 16.992 -10.768 1.00 92.44 205 HIS A C 1
ATOM 1642 O O . HIS A 1 205 ? 9.075 16.977 -10.371 1.00 92.44 205 HIS A O 1
ATOM 1648 N N . LEU A 1 206 ? 6.857 16.782 -9.984 1.00 94.81 206 LEU A N 1
ATOM 1649 C CA . LEU A 1 206 ? 6.899 16.304 -8.614 1.00 94.81 206 LEU A CA 1
ATOM 1650 C C . LEU A 1 206 ? 6.998 14.778 -8.627 1.00 94.81 206 LEU A C 1
ATOM 1652 O O . LEU A 1 206 ? 6.192 14.117 -9.279 1.00 94.81 206 LEU A O 1
ATOM 1656 N N . HIS A 1 207 ? 7.951 14.232 -7.882 1.00 94.56 207 HIS A N 1
ATOM 1657 C CA . HIS A 1 207 ? 8.064 12.797 -7.655 1.00 94.56 207 HIS A CA 1
ATOM 1658 C C . HIS A 1 207 ? 7.588 12.459 -6.246 1.00 94.56 207 HIS A C 1
ATOM 1660 O O . HIS A 1 207 ? 8.239 12.823 -5.263 1.00 94.56 207 HIS A O 1
ATOM 1666 N N . SER A 1 208 ? 6.477 11.736 -6.146 1.00 95.06 208 SER A N 1
ATOM 1667 C CA . SER A 1 208 ? 5.875 11.350 -4.873 1.00 95.06 208 SER A CA 1
ATOM 1668 C C . SER A 1 208 ? 6.202 9.905 -4.546 1.00 95.06 208 SER A C 1
ATOM 1670 O O . SER A 1 208 ? 5.626 8.976 -5.119 1.00 95.06 208 SER A O 1
ATOM 1672 N N . ARG A 1 209 ? 7.119 9.702 -3.596 1.00 91.56 209 ARG A N 1
ATOM 1673 C CA . ARG A 1 209 ? 7.468 8.367 -3.119 1.00 91.56 209 ARG A CA 1
ATOM 1674 C C . ARG A 1 209 ? 6.484 7.919 -2.059 1.00 91.56 209 ARG A C 1
ATOM 1676 O O . ARG A 1 209 ? 6.247 8.610 -1.068 1.00 91.56 209 ARG A O 1
ATOM 1683 N N . PHE A 1 210 ? 5.956 6.727 -2.267 1.00 89.06 210 PHE A N 1
ATOM 1684 C CA . PHE A 1 210 ? 5.063 6.108 -1.325 1.00 89.06 210 PHE A CA 1
ATOM 1685 C C . PHE A 1 210 ? 5.844 5.411 -0.235 1.00 89.06 210 PHE A C 1
ATOM 1687 O O . PHE A 1 210 ? 6.771 4.633 -0.479 1.00 89.06 210 PHE A O 1
ATOM 1694 N N . ASN A 1 211 ? 5.440 5.667 0.994 1.00 80.75 211 ASN A N 1
ATOM 1695 C CA . ASN A 1 211 ? 5.980 4.963 2.119 1.00 80.75 211 ASN A CA 1
ATOM 1696 C C . ASN A 1 211 ? 5.032 3.822 2.472 1.00 80.75 211 ASN A C 1
ATOM 1698 O O . ASN A 1 211 ? 4.037 4.019 3.159 1.00 80.75 211 ASN A O 1
ATOM 1702 N N . LYS A 1 212 ? 5.384 2.596 2.068 1.00 66.00 212 LYS A N 1
ATOM 1703 C CA . LYS A 1 212 ? 4.651 1.383 2.478 1.00 66.00 212 LYS A CA 1
ATOM 1704 C C . LYS A 1 212 ? 4.593 1.232 4.000 1.00 66.00 212 LYS A C 1
ATOM 1706 O O . LYS A 1 212 ? 3.664 0.627 4.534 1.00 66.00 212 LYS A O 1
ATOM 1711 N N . SER A 1 213 ? 5.556 1.812 4.727 1.00 56.72 213 SER A N 1
ATOM 1712 C CA . SER A 1 213 ? 5.482 1.865 6.187 1.00 56.72 213 SER A CA 1
ATOM 1713 C C . SER A 1 213 ? 4.430 2.847 6.701 1.00 56.72 213 SER A C 1
ATOM 1715 O O . SER A 1 213 ? 4.084 2.739 7.866 1.00 56.72 213 SER A O 1
ATOM 1717 N N . VAL A 1 214 ? 3.893 3.750 5.866 1.00 50.28 214 VAL A N 1
ATOM 1718 C CA . VAL A 1 214 ? 2.727 4.586 6.181 1.00 50.28 214 VAL A CA 1
ATOM 1719 C C . VAL A 1 214 ? 1.417 3.833 6.030 1.00 50.28 214 VAL A C 1
ATOM 1721 O O . VAL A 1 214 ? 0.589 4.022 6.892 1.00 50.28 214 VAL A O 1
ATOM 1724 N N . ILE A 1 215 ? 1.239 2.884 5.102 1.00 46.31 215 ILE A N 1
ATOM 1725 C CA . ILE A 1 215 ? 0.106 1.937 5.224 1.00 46.31 215 ILE A CA 1
ATOM 1726 C C . ILE A 1 215 ? 0.279 1.086 6.472 1.00 46.31 215 ILE A C 1
ATOM 1728 O O . ILE A 1 215 ? -0.653 0.968 7.265 1.00 46.31 215 ILE A O 1
ATOM 1732 N N . LYS A 1 216 ? 1.503 0.589 6.719 1.00 34.03 216 LYS A N 1
ATOM 1733 C CA . LYS A 1 216 ? 1.781 -0.072 7.994 1.00 34.03 216 LYS A CA 1
ATOM 1734 C C . LYS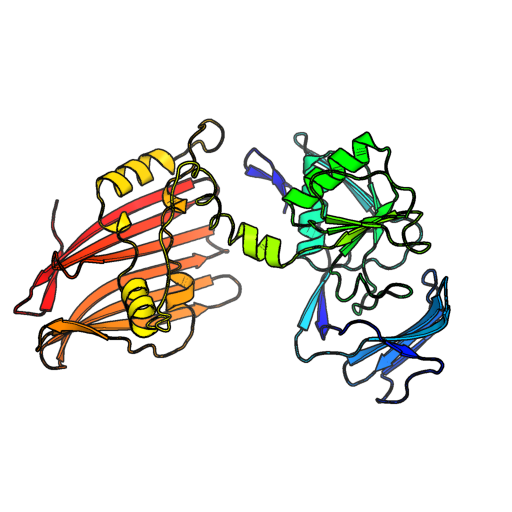 A 1 216 ? 1.511 0.858 9.162 1.00 34.03 216 LYS A C 1
ATOM 1736 O O . LYS A 1 216 ? 1.018 0.325 10.120 1.00 34.03 216 LYS A O 1
ATOM 1741 N N . ARG A 1 217 ? 1.751 2.175 9.072 1.00 27.53 217 ARG A N 1
ATOM 1742 C CA . ARG A 1 217 ? 1.437 3.227 10.056 1.00 27.53 217 ARG A CA 1
ATOM 1743 C C . ARG A 1 217 ? 0.046 3.826 9.934 1.00 27.53 217 ARG A C 1
ATOM 1745 O O . ARG A 1 217 ? -0.284 4.603 10.785 1.00 27.53 217 ARG A O 1
ATOM 1752 N N . ILE A 1 218 ? -0.826 3.479 9.018 1.00 29.78 218 ILE A N 1
ATOM 1753 C CA . ILE A 1 218 ? -2.253 3.767 9.175 1.00 29.78 218 ILE A CA 1
ATOM 1754 C C . ILE A 1 218 ? -2.808 2.592 9.985 1.00 29.78 218 ILE A C 1
ATOM 1756 O O . ILE A 1 218 ? -3.387 2.817 11.036 1.00 29.78 218 ILE A O 1
ATOM 1760 N N . LEU A 1 219 ? -2.339 1.371 9.696 1.00 28.88 219 LEU A N 1
ATOM 1761 C CA . LEU A 1 219 ? -2.414 0.206 10.592 1.00 28.88 219 LEU A CA 1
ATOM 1762 C C . LEU A 1 219 ? -1.591 0.323 11.909 1.00 28.88 219 LEU A C 1
ATOM 1764 O O . LEU A 1 219 ? -1.840 -0.438 12.836 1.00 28.88 219 LEU A O 1
ATOM 1768 N N . LEU A 1 220 ? -0.617 1.245 12.017 1.00 25.50 220 LEU A N 1
ATOM 1769 C CA . LEU A 1 220 ? 0.298 1.455 13.172 1.00 25.50 220 LEU A CA 1
ATOM 1770 C C . LEU A 1 220 ? 0.233 2.902 13.716 1.00 25.50 220 LEU A C 1
ATOM 1772 O O . LEU A 1 220 ? 1.054 3.259 14.540 1.00 25.50 220 LEU A O 1
ATOM 1776 N N . SER A 1 221 ? -0.674 3.772 13.258 1.00 26.78 221 SER A N 1
ATOM 1777 C CA . SER A 1 221 ? -0.886 5.142 13.806 1.00 26.78 221 SER A CA 1
ATOM 1778 C C . SER A 1 221 ? -2.312 5.356 14.276 1.00 26.78 221 SER A C 1
ATOM 1780 O O . SER A 1 221 ? -2.492 6.200 15.144 1.00 26.78 221 SER A O 1
ATOM 1782 N N . PHE A 1 222 ? -3.237 4.453 13.929 1.00 30.64 222 PHE A N 1
ATOM 1783 C CA . PHE A 1 222 ? -4.160 3.947 14.953 1.00 30.64 222 PHE A CA 1
ATOM 1784 C C . PHE A 1 222 ? -3.397 3.401 16.191 1.00 30.64 222 PHE A C 1
ATOM 1786 O O . PHE A 1 222 ? -3.948 3.344 17.277 1.00 30.64 222 PHE A O 1
ATOM 1793 N N . LEU A 1 223 ? -2.091 3.107 16.066 1.00 29.47 223 LEU A N 1
ATOM 1794 C CA . LEU A 1 223 ? -1.187 2.656 17.136 1.00 29.47 223 LEU A CA 1
ATOM 1795 C C . LEU A 1 223 ? -0.241 3.749 17.711 1.00 29.47 223 LEU A C 1
ATOM 1797 O O . LEU A 1 223 ? 0.586 3.418 18.554 1.00 29.47 223 LEU A O 1
ATOM 1801 N N . ILE A 1 224 ? -0.275 5.023 17.269 1.00 27.25 224 ILE A N 1
ATOM 1802 C CA . ILE A 1 224 ? 0.696 6.069 17.713 1.00 27.25 224 ILE A CA 1
ATOM 1803 C C . ILE A 1 224 ? 0.055 7.429 18.087 1.00 27.25 224 ILE A C 1
ATOM 1805 O O . ILE A 1 224 ? 0.717 8.248 18.725 1.00 27.25 224 ILE A O 1
ATOM 1809 N N . ILE A 1 225 ? -1.242 7.678 17.850 1.00 27.77 225 ILE A N 1
ATOM 1810 C CA . ILE A 1 225 ? -1.910 8.915 18.340 1.00 27.77 225 ILE A CA 1
ATOM 1811 C C . ILE A 1 225 ? -2.067 8.943 19.889 1.00 27.77 225 ILE A C 1
ATOM 1813 O O . ILE A 1 225 ? -2.556 9.913 20.457 1.00 27.77 225 ILE A O 1
ATOM 1817 N N . ILE A 1 226 ? -1.533 7.953 20.618 1.00 34.28 226 ILE A N 1
ATOM 1818 C CA . ILE A 1 226 ? -1.387 7.993 22.088 1.00 34.28 226 ILE A CA 1
ATOM 1819 C C . ILE A 1 226 ? -0.148 8.795 22.552 1.00 34.28 226 ILE A C 1
ATOM 1821 O O . ILE A 1 226 ? -0.075 9.180 23.715 1.00 34.28 226 ILE A O 1
ATOM 1825 N N . PHE A 1 227 ? 0.815 9.145 21.691 1.00 29.44 227 PHE A N 1
ATOM 1826 C CA . PHE A 1 227 ? 2.071 9.756 22.161 1.00 29.44 227 PHE A CA 1
ATOM 1827 C C . PHE A 1 227 ? 2.468 11.043 21.433 1.00 29.44 227 PHE A C 1
ATOM 1829 O O . PHE A 1 227 ? 3.431 11.058 20.675 1.00 29.44 227 PHE A O 1
ATOM 1836 N N . SER A 1 228 ? 1.787 12.153 21.737 1.00 26.81 228 SER A N 1
ATOM 1837 C CA . SER A 1 228 ? 2.448 13.463 21.908 1.00 26.81 228 SER A CA 1
ATOM 1838 C C . SER A 1 228 ? 1.479 14.544 22.396 1.00 26.81 228 SER A C 1
ATOM 1840 O O . SER A 1 228 ? 1.291 15.574 21.755 1.00 26.81 228 SER A O 1
ATOM 1842 N N . CYS A 1 229 ? 0.907 14.342 23.577 1.00 24.89 229 CYS A N 1
ATOM 1843 C CA . CYS A 1 229 ? 0.703 15.439 24.512 1.00 24.89 229 CYS A CA 1
ATOM 1844 C C . CYS A 1 229 ? 1.436 15.037 25.788 1.00 24.89 229 CYS A C 1
ATOM 1846 O O . CYS A 1 229 ? 1.349 13.884 26.195 1.00 24.89 229 CYS A O 1
ATOM 1848 N N . GLN A 1 230 ? 2.124 16.000 26.403 1.00 29.89 230 GLN A N 1
ATOM 1849 C CA . GLN A 1 230 ? 3.024 15.858 27.556 1.00 29.89 230 GLN A CA 1
ATOM 1850 C C . GLN A 1 230 ? 4.451 15.434 27.128 1.00 29.89 230 GLN A C 1
ATOM 1852 O O . GLN A 1 230 ? 4.671 14.401 26.518 1.00 29.89 230 GLN A O 1
ATOM 1857 N N . ASN A 1 231 ? 5.494 16.236 27.347 1.00 28.16 231 ASN A N 1
ATOM 1858 C CA . ASN A 1 231 ? 5.818 16.822 28.639 1.00 28.16 231 ASN A CA 1
ATOM 1859 C C . ASN A 1 231 ? 6.667 18.100 28.541 1.00 28.16 231 ASN A C 1
ATOM 1861 O O . ASN A 1 231 ? 7.697 18.141 27.869 1.00 28.16 231 ASN A O 1
ATOM 1865 N N . LYS A 1 232 ? 6.304 19.095 29.356 1.00 24.66 232 LYS A N 1
ATOM 1866 C CA . LYS A 1 232 ? 7.264 19.982 30.021 1.00 24.66 232 LYS A CA 1
ATOM 1867 C C . LYS A 1 232 ? 6.926 20.034 31.511 1.00 24.66 232 LYS A C 1
ATOM 1869 O O . LYS A 1 232 ? 5.992 20.730 31.879 1.00 24.66 232 LYS A O 1
ATOM 1874 N N . SER A 1 233 ? 7.752 19.390 32.337 1.00 24.02 233 SER A N 1
ATOM 1875 C CA . SER A 1 233 ? 8.507 20.056 33.414 1.00 24.02 233 SER A CA 1
ATOM 1876 C C . SER A 1 233 ? 9.460 19.081 34.131 1.00 24.02 233 SER A C 1
ATOM 1878 O O . SER A 1 233 ? 8.983 18.103 34.687 1.00 24.02 233 SER A O 1
ATOM 1880 N N . LYS A 1 234 ? 10.770 19.410 34.074 1.00 25.84 234 LYS A N 1
ATOM 1881 C CA . LYS A 1 234 ? 11.884 19.321 35.069 1.00 25.84 234 LYS A CA 1
ATOM 1882 C C . LYS A 1 234 ? 11.921 18.142 36.074 1.00 25.84 234 LYS A C 1
ATOM 1884 O O . LYS A 1 234 ? 10.905 17.817 36.654 1.00 25.84 234 LYS A O 1
ATOM 1889 N N . SER A 1 235 ? 13.057 17.543 36.455 1.00 23.84 235 SER A N 1
ATOM 1890 C CA . SER A 1 235 ? 14.500 17.828 36.302 1.00 23.84 235 SER A CA 1
ATOM 1891 C C . SER A 1 235 ? 15.338 16.586 36.690 1.00 23.84 235 SER A C 1
ATOM 1893 O O . SER A 1 235 ? 14.838 15.698 37.368 1.00 23.84 235 SER A O 1
ATOM 1895 N N . GLN A 1 236 ? 16.606 16.589 36.257 1.00 25.06 236 GLN A N 1
ATOM 1896 C CA . GLN A 1 236 ? 17.732 15.659 36.494 1.00 25.06 236 GLN A CA 1
ATOM 1897 C C . GLN A 1 236 ? 17.880 15.048 37.902 1.00 25.06 236 GLN A C 1
ATOM 1899 O O . GLN A 1 236 ? 17.777 15.789 38.875 1.00 25.06 236 GLN A O 1
ATOM 1904 N N . THR A 1 237 ? 18.315 13.775 37.965 1.00 24.33 237 THR A N 1
ATOM 1905 C CA . THR A 1 237 ? 19.722 13.387 38.264 1.00 24.33 237 THR A CA 1
ATOM 1906 C C . THR A 1 237 ? 20.056 11.924 37.885 1.00 24.33 237 THR A C 1
ATOM 1908 O O . THR A 1 237 ? 19.356 10.990 38.254 1.00 24.33 237 THR A O 1
ATOM 1911 N N . ASP A 1 238 ? 21.127 11.798 37.092 1.00 24.16 238 ASP A N 1
ATOM 1912 C CA . ASP A 1 238 ? 22.248 10.837 37.044 1.00 24.16 238 ASP A CA 1
ATOM 1913 C C . ASP A 1 238 ? 22.120 9.296 37.179 1.00 24.16 238 ASP A C 1
ATOM 1915 O O . ASP A 1 238 ? 21.933 8.732 38.249 1.00 24.16 238 ASP A O 1
ATOM 1919 N N . TYR A 1 239 ? 22.422 8.666 36.030 1.00 23.41 239 TYR A N 1
ATOM 1920 C CA . TYR A 1 239 ? 23.444 7.641 35.727 1.00 23.41 239 TYR A CA 1
ATOM 1921 C C . TYR A 1 239 ? 23.457 6.217 36.340 1.00 23.41 239 TYR A C 1
ATOM 1923 O O . TYR A 1 239 ? 23.599 5.999 37.534 1.00 23.41 239 TYR A O 1
ATOM 1931 N N . GLN A 1 240 ? 23.563 5.278 35.379 1.00 23.97 240 GLN A N 1
ATOM 1932 C CA . GLN A 1 240 ? 24.169 3.931 35.390 1.00 23.97 240 GLN A CA 1
ATOM 1933 C C . GLN A 1 240 ? 23.389 2.763 36.018 1.00 23.97 240 GLN A C 1
ATOM 1935 O O . GLN A 1 240 ? 23.494 2.476 37.201 1.00 23.97 240 GLN A O 1
ATOM 1940 N N . ASN A 1 241 ? 22.716 1.981 35.165 1.00 26.28 241 ASN A N 1
ATOM 1941 C CA . ASN A 1 241 ? 23.186 0.654 34.728 1.00 26.28 241 ASN A CA 1
ATOM 1942 C C . ASN A 1 241 ? 22.194 0.063 33.708 1.00 26.28 241 ASN A C 1
ATOM 1944 O O . ASN A 1 241 ? 20.996 -0.016 33.959 1.00 26.28 241 ASN A O 1
ATOM 1948 N N . GLN A 1 242 ? 22.694 -0.306 32.526 1.00 28.66 242 GLN A N 1
ATOM 1949 C CA . GLN A 1 242 ? 21.927 -1.012 31.499 1.00 28.66 242 GLN A CA 1
ATOM 1950 C C . GLN A 1 242 ? 21.779 -2.487 31.895 1.00 28.66 242 GLN A C 1
ATOM 1952 O O . GLN A 1 242 ? 22.739 -3.247 31.792 1.00 28.66 242 GLN A O 1
ATOM 1957 N N . GLU A 1 243 ? 20.572 -2.899 32.280 1.00 27.53 243 GLU A N 1
ATOM 1958 C CA . GLU A 1 243 ? 20.134 -4.292 32.153 1.00 27.53 243 GLU A CA 1
ATOM 1959 C C . GLU A 1 243 ? 19.406 -4.470 30.812 1.00 27.53 243 GLU A C 1
ATOM 1961 O O . GLU A 1 243 ? 18.608 -3.623 30.400 1.00 27.53 243 GLU A O 1
ATOM 1966 N N . LEU A 1 244 ? 19.704 -5.565 30.104 1.00 25.58 244 LEU A N 1
ATOM 1967 C CA . LEU A 1 244 ? 18.993 -5.950 28.884 1.00 25.58 244 LEU A CA 1
ATOM 1968 C C . LEU A 1 244 ? 17.489 -6.155 29.180 1.00 25.58 244 LEU A C 1
ATOM 1970 O O . LEU A 1 244 ? 17.160 -6.761 30.202 1.00 25.58 244 LEU A O 1
ATOM 1974 N N . PRO A 1 245 ? 16.565 -5.744 28.286 1.00 29.52 245 PRO A N 1
ATOM 1975 C CA . PRO A 1 245 ? 15.141 -6.003 28.463 1.00 29.52 245 PRO A CA 1
ATOM 1976 C C . PRO A 1 245 ? 14.863 -7.509 28.549 1.00 29.52 245 PRO A C 1
ATOM 1978 O O . PRO A 1 245 ? 15.307 -8.304 27.717 1.00 29.52 245 PRO A O 1
ATOM 1981 N N . ASN A 1 246 ? 14.119 -7.894 29.580 1.00 34.72 246 ASN A N 1
ATOM 1982 C CA . ASN A 1 246 ? 13.794 -9.271 29.920 1.00 34.72 246 ASN A CA 1
ATOM 1983 C C . ASN A 1 246 ? 12.698 -9.807 28.972 1.00 34.72 246 ASN A C 1
ATOM 1985 O O . ASN A 1 246 ? 11.507 -9.713 29.269 1.00 34.72 246 ASN A O 1
ATOM 1989 N N . ILE A 1 247 ? 13.110 -10.353 27.821 1.00 34.00 247 ILE A N 1
ATOM 1990 C CA . ILE A 1 247 ? 12.263 -10.849 26.711 1.00 34.00 247 ILE A CA 1
ATOM 1991 C C . ILE A 1 247 ? 11.105 -11.758 27.184 1.00 34.00 247 ILE A C 1
ATOM 1993 O O . ILE A 1 247 ? 10.022 -11.741 26.602 1.00 34.00 247 ILE A O 1
ATOM 1997 N N . ASN A 1 248 ? 11.284 -12.514 28.273 1.00 44.72 248 ASN A N 1
ATOM 1998 C CA . ASN A 1 248 ? 10.253 -13.415 28.804 1.00 44.72 248 ASN A CA 1
ATOM 1999 C C . ASN A 1 248 ? 9.077 -12.688 29.477 1.00 44.72 248 ASN A C 1
ATOM 2001 O O . ASN A 1 248 ? 7.954 -13.197 29.472 1.00 44.72 248 ASN A O 1
ATOM 2005 N N . LYS A 1 249 ? 9.306 -11.498 30.044 1.00 52.25 249 LYS A N 1
ATOM 2006 C CA . LYS A 1 249 ? 8.250 -10.714 30.697 1.00 52.25 249 LYS A CA 1
ATOM 2007 C C . LYS A 1 249 ? 7.319 -10.080 29.666 1.00 52.25 249 LYS A C 1
ATOM 2009 O O . LYS A 1 249 ? 6.109 -10.195 29.804 1.00 52.25 249 LYS A O 1
ATOM 2014 N N . GLU A 1 250 ? 7.877 -9.512 28.598 1.00 52.78 250 GLU A N 1
ATOM 2015 C CA . GLU A 1 250 ? 7.094 -8.898 27.515 1.00 52.78 250 GLU A CA 1
ATOM 2016 C C . GLU A 1 250 ? 6.184 -9.912 26.804 1.00 52.78 250 GLU A C 1
ATOM 2018 O O . GLU A 1 250 ? 5.028 -9.609 26.509 1.00 52.78 250 GLU A O 1
ATOM 2023 N N . ILE A 1 251 ? 6.666 -11.142 26.582 1.00 56.53 251 ILE A N 1
ATOM 2024 C CA . ILE A 1 251 ? 5.850 -12.223 26.004 1.00 56.53 251 ILE A CA 1
ATOM 2025 C C . ILE A 1 251 ? 4.717 -12.606 26.962 1.00 56.53 251 ILE A C 1
ATOM 2027 O O . ILE A 1 251 ? 3.562 -12.685 26.544 1.00 56.53 251 ILE A O 1
ATOM 2031 N N . THR A 1 252 ? 5.021 -12.783 28.249 1.00 61.66 252 THR A N 1
ATOM 2032 C CA . THR A 1 252 ? 4.018 -13.141 29.265 1.00 61.66 252 THR A CA 1
ATOM 2033 C C . THR A 1 252 ? 2.942 -12.061 29.393 1.00 61.66 252 THR A C 1
ATOM 2035 O O . THR A 1 252 ? 1.756 -12.382 29.380 1.00 61.66 252 THR A O 1
ATOM 2038 N N . ASP A 1 253 ? 3.335 -10.786 29.433 1.00 66.94 253 ASP A N 1
ATOM 2039 C CA . ASP A 1 253 ? 2.406 -9.656 29.525 1.00 66.94 253 ASP A CA 1
ATOM 2040 C C . ASP A 1 253 ? 1.505 -9.568 28.278 1.00 66.94 253 ASP A C 1
ATOM 2042 O O . ASP A 1 253 ? 0.310 -9.300 28.398 1.00 66.94 253 ASP A O 1
ATOM 2046 N N . SER A 1 254 ? 2.026 -9.899 27.088 1.00 74.44 254 SER A N 1
ATOM 2047 C CA . SER A 1 254 ? 1.221 -9.955 25.858 1.00 74.44 254 SER A CA 1
ATOM 2048 C C . SER A 1 254 ? 0.197 -11.101 25.840 1.00 74.44 254 SER A C 1
ATOM 2050 O O . SER A 1 254 ? -0.901 -10.936 25.308 1.00 74.44 254 SER A O 1
ATOM 2052 N N . LEU A 1 255 ? 0.514 -12.242 26.467 1.00 84.31 255 LEU A N 1
ATOM 2053 C CA . LEU A 1 255 ? -0.379 -13.403 26.564 1.00 84.31 255 LEU A CA 1
ATOM 2054 C C . LEU A 1 255 ? -1.526 -13.192 27.551 1.00 84.31 255 LEU A C 1
ATOM 2056 O O . LEU A 1 255 ? -2.566 -13.835 27.411 1.00 84.31 255 LEU A O 1
ATOM 2060 N N . LEU A 1 256 ? -1.364 -12.309 28.538 1.00 90.06 256 LEU A N 1
ATOM 2061 C CA . LEU A 1 256 ? -2.432 -11.984 29.480 1.00 90.06 256 LEU A CA 1
ATOM 2062 C C . LEU A 1 256 ? -3.543 -11.148 28.843 1.00 90.06 256 LEU A C 1
ATOM 2064 O O . LEU A 1 256 ? -4.627 -11.089 29.410 1.00 90.06 256 LEU A O 1
ATOM 2068 N N . GLY A 1 257 ? -3.332 -10.551 27.672 1.00 89.38 257 GLY A N 1
ATOM 2069 C CA . GLY A 1 257 ? -4.327 -9.678 27.059 1.00 89.38 257 GLY A CA 1
ATOM 2070 C C . GLY A 1 257 ? -4.389 -8.296 27.723 1.00 89.38 257 GLY A C 1
ATOM 2071 O O . GLY A 1 257 ? -3.568 -7.935 28.566 1.00 89.38 257 GLY A O 1
ATOM 2072 N N . SER A 1 258 ? -5.337 -7.473 27.282 1.00 89.69 258 SER A N 1
ATOM 2073 C CA . SER A 1 258 ? -5.364 -6.032 27.544 1.00 89.69 258 SER A CA 1
ATOM 2074 C C . SER A 1 258 ? -6.140 -5.749 28.827 1.00 89.69 258 SER A C 1
ATOM 2076 O O . SER A 1 258 ? -7.340 -6.026 28.867 1.00 89.69 258 SER A O 1
ATOM 2078 N N . PRO A 1 259 ? -5.527 -5.136 29.857 1.00 90.44 259 PRO A N 1
ATOM 2079 C CA . PRO A 1 259 ? -6.208 -4.842 31.117 1.00 90.44 259 PRO A CA 1
ATOM 2080 C C . PRO A 1 259 ? -7.506 -4.041 30.977 1.00 90.44 259 PRO A C 1
ATOM 2082 O O . PRO A 1 259 ? -8.387 -4.178 31.825 1.00 90.44 259 PRO A O 1
ATOM 2085 N N . LEU A 1 260 ? -7.652 -3.257 29.902 1.00 91.94 260 LEU A N 1
ATOM 2086 C CA . LEU A 1 260 ? -8.867 -2.498 29.593 1.00 91.94 260 LEU A CA 1
ATOM 2087 C C . LEU A 1 260 ? -10.088 -3.398 29.375 1.00 91.94 260 LEU A C 1
ATOM 2089 O O . LEU A 1 260 ? -11.192 -3.028 29.756 1.00 91.94 260 LEU A O 1
ATOM 2093 N N . ILE A 1 261 ? -9.900 -4.614 28.852 1.00 93.25 261 ILE A N 1
ATOM 2094 C CA . ILE A 1 261 ? -10.986 -5.600 28.726 1.00 93.25 261 ILE A CA 1
ATOM 2095 C C . ILE A 1 261 ? -11.487 -6.032 30.115 1.00 93.25 261 ILE A C 1
ATOM 2097 O O . ILE A 1 261 ? -12.646 -6.396 30.292 1.00 93.25 261 ILE A O 1
ATOM 2101 N N . GLY A 1 262 ? -10.634 -5.964 31.139 1.00 91.31 262 GLY A N 1
ATOM 2102 C CA . GLY A 1 262 ? -11.015 -6.197 32.531 1.00 91.31 262 GLY A CA 1
ATOM 2103 C C . GLY A 1 262 ? -11.700 -5.015 33.224 1.00 91.31 262 GLY A C 1
ATOM 2104 O O . GLY A 1 262 ? -12.134 -5.170 34.368 1.00 91.31 262 GLY A O 1
ATOM 2105 N N . ASP A 1 263 ? -11.779 -3.845 32.585 1.00 92.25 263 ASP A N 1
ATOM 2106 C CA . ASP A 1 263 ? -12.377 -2.638 33.152 1.00 92.25 263 ASP A CA 1
ATOM 2107 C C . ASP A 1 263 ? -13.807 -2.443 32.629 1.00 92.25 263 ASP A C 1
ATOM 2109 O O . ASP A 1 263 ? -14.039 -2.059 31.485 1.00 92.25 263 ASP A O 1
ATOM 2113 N N . LYS A 1 264 ? -14.796 -2.671 33.498 1.00 89.62 264 LYS A N 1
ATOM 2114 C CA . LYS A 1 264 ? -16.214 -2.503 33.150 1.00 89.62 264 LYS A CA 1
ATOM 2115 C C . LYS A 1 264 ? -16.548 -1.083 32.698 1.00 89.62 264 LYS A C 1
ATOM 2117 O O . LYS A 1 264 ? -17.360 -0.934 31.794 1.00 89.62 264 LYS A O 1
ATOM 2122 N N . LEU A 1 265 ? -15.934 -0.058 33.295 1.00 89.00 265 LEU A N 1
ATOM 2123 C CA . LEU A 1 265 ? -16.182 1.332 32.899 1.00 89.00 265 LEU A CA 1
ATOM 2124 C C . LEU A 1 265 ? -15.646 1.594 31.495 1.00 89.00 265 LEU A C 1
ATOM 2126 O O . LEU A 1 265 ? -16.276 2.315 30.726 1.00 89.00 265 LEU A O 1
ATOM 2130 N N . PHE A 1 266 ? -14.506 0.994 31.151 1.00 90.12 266 PHE A N 1
ATOM 2131 C CA . PHE A 1 266 ? -13.995 1.036 29.789 1.00 90.12 266 PHE A CA 1
ATOM 2132 C C . PHE A 1 266 ? -14.960 0.355 28.815 1.00 90.12 266 PHE A C 1
ATOM 2134 O O . PHE A 1 266 ? -15.269 0.947 27.792 1.00 90.12 266 PHE A O 1
ATOM 2141 N N . ILE A 1 267 ? -15.483 -0.832 29.140 1.00 90.50 267 ILE A N 1
ATOM 2142 C CA . ILE A 1 267 ? -16.422 -1.561 28.270 1.00 90.50 267 ILE A CA 1
ATOM 2143 C C . ILE A 1 267 ? -17.745 -0.808 28.072 1.00 90.50 267 ILE A C 1
ATOM 2145 O O . ILE A 1 267 ? -18.260 -0.773 26.957 1.00 90.50 267 ILE A O 1
ATOM 2149 N N . GLU A 1 268 ? -18.293 -0.180 29.115 1.00 88.44 268 GLU A N 1
ATOM 2150 C CA . GLU A 1 268 ? -19.501 0.646 28.967 1.00 88.44 268 GLU A CA 1
ATOM 2151 C C . GLU A 1 268 ? -19.228 1.885 28.105 1.00 88.44 268 GLU A C 1
ATOM 2153 O O . GLU A 1 268 ? -19.962 2.151 27.158 1.00 88.44 268 GLU A O 1
ATOM 2158 N N . LYS A 1 269 ? -18.102 2.577 28.313 1.00 85.38 269 LYS A N 1
ATOM 2159 C CA . LYS A 1 269 ? -17.722 3.689 27.430 1.00 85.38 269 LYS A CA 1
ATOM 2160 C C . LYS A 1 269 ? -17.406 3.229 26.007 1.00 85.38 269 LYS A C 1
ATOM 2162 O O . LYS A 1 269 ? -17.639 3.970 25.057 1.00 85.38 269 LYS A O 1
ATOM 2167 N N . LEU A 1 270 ? -16.863 2.026 25.830 1.00 83.69 270 LEU A N 1
ATOM 2168 C CA . LEU A 1 270 ? -16.601 1.437 24.519 1.00 83.69 270 LEU A CA 1
ATOM 2169 C C . LEU A 1 270 ? -17.917 1.254 23.753 1.00 83.69 270 LEU A C 1
ATOM 2171 O O . LEU A 1 270 ? -17.996 1.658 22.597 1.00 83.69 270 LEU A O 1
ATOM 2175 N N . LYS A 1 271 ? -18.973 0.755 24.415 1.00 85.75 271 LYS A N 1
ATOM 2176 C CA . LYS A 1 271 ? -20.329 0.714 23.839 1.00 85.75 271 LYS A CA 1
ATOM 2177 C C . LYS A 1 271 ? -20.793 2.101 23.405 1.00 85.75 271 LYS A C 1
ATOM 2179 O O . LYS A 1 271 ? -21.260 2.260 22.283 1.00 85.75 271 LYS A O 1
ATOM 2184 N N . GLU A 1 272 ? -20.649 3.101 24.269 1.00 80.81 272 GLU A N 1
ATOM 2185 C CA . GLU A 1 272 ? -21.143 4.464 24.023 1.00 80.81 272 GLU A CA 1
ATOM 2186 C C . GLU A 1 272 ? -20.399 5.195 22.897 1.00 80.81 272 GLU A C 1
ATOM 2188 O O . GLU A 1 272 ? -21.009 5.955 22.140 1.00 80.81 272 GLU A O 1
ATOM 2193 N N . THR A 1 273 ? -19.083 4.992 22.807 1.00 72.31 273 THR A N 1
ATOM 2194 C CA . THR A 1 273 ? -18.189 5.730 21.894 1.00 72.31 273 THR A CA 1
ATOM 2195 C C . THR A 1 273 ? -18.034 5.072 20.529 1.00 72.31 273 THR A C 1
ATOM 2197 O O . THR A 1 273 ? -17.615 5.739 19.589 1.00 72.31 273 THR A O 1
ATOM 2200 N N . CYS A 1 274 ? -18.378 3.788 20.401 1.00 70.31 274 CYS A N 1
ATOM 2201 C CA . CYS A 1 274 ? -18.211 3.037 19.157 1.00 70.31 274 CYS A CA 1
ATOM 2202 C C . CYS A 1 274 ? -19.536 2.648 18.472 1.00 70.31 274 CYS A C 1
ATOM 2204 O O . CYS A 1 274 ? -19.513 2.204 17.322 1.00 70.31 274 CYS A O 1
ATOM 2206 N N . SER A 1 275 ? -20.684 2.878 19.131 1.00 62.25 275 SER A N 1
ATOM 2207 C CA . SER A 1 275 ? -22.024 2.664 18.562 1.00 62.25 275 SER A CA 1
ATOM 2208 C C . SER A 1 275 ? -22.570 3.945 17.910 1.00 62.25 275 SER A C 1
ATOM 2210 O O . SER A 1 275 ? -22.981 4.865 18.616 1.00 62.25 275 SER A O 1
ATOM 2212 N N . ILE A 1 276 ? -22.596 3.956 16.571 1.00 53.91 276 ILE A N 1
ATOM 2213 C CA . ILE A 1 276 ? -23.282 4.883 15.641 1.00 53.91 276 ILE A CA 1
ATOM 2214 C C . ILE A 1 276 ? -22.945 6.393 15.752 1.00 53.91 276 ILE A C 1
ATOM 2216 O O . ILE A 1 276 ? -22.920 7.015 16.819 1.00 53.91 276 ILE A O 1
ATOM 2220 N N . ASP A 1 277 ? -22.783 6.984 14.560 1.00 46.53 277 ASP A N 1
ATOM 2221 C CA . ASP A 1 277 ? -22.583 8.406 14.238 1.00 46.53 277 ASP A CA 1
ATOM 2222 C C . ASP A 1 277 ? -21.148 8.951 14.387 1.00 46.53 277 ASP A C 1
ATOM 2224 O O . ASP A 1 277 ? -20.894 9.997 14.987 1.00 46.53 277 ASP A O 1
ATOM 2228 N N . TYR A 1 278 ? -20.200 8.266 13.733 1.00 40.94 278 TYR A N 1
ATOM 2229 C CA . TYR A 1 278 ? -18.790 8.674 13.587 1.00 40.94 278 TYR A CA 1
ATOM 2230 C C . TYR A 1 278 ? -18.607 10.084 12.973 1.00 40.94 278 TYR A C 1
ATOM 2232 O O . TYR A 1 278 ? -17.542 10.681 13.096 1.00 40.94 278 TYR A O 1
ATOM 2240 N N . PHE A 1 279 ? -19.642 10.646 12.332 1.00 40.38 279 PHE A N 1
ATOM 2241 C CA . PHE A 1 279 ? -19.595 11.959 11.676 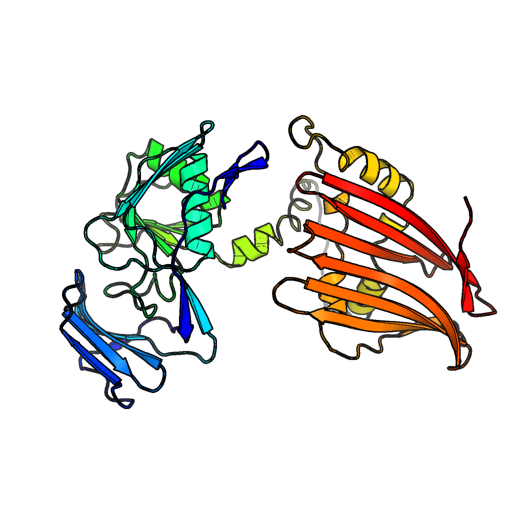1.00 40.38 279 PHE A CA 1
ATOM 2242 C C . PHE A 1 279 ? -20.010 13.149 12.550 1.00 40.38 279 PHE A C 1
ATOM 2244 O O . PHE A 1 279 ? -19.812 14.286 12.129 1.00 40.38 279 PHE A O 1
ATOM 2251 N N . ASN A 1 280 ? -20.551 12.918 13.752 1.00 40.50 280 ASN A N 1
ATOM 2252 C CA . ASN A 1 280 ? -21.113 13.983 14.595 1.00 40.50 280 ASN A CA 1
ATOM 2253 C C . ASN A 1 280 ? -20.497 14.087 15.999 1.00 40.50 280 ASN A C 1
ATOM 2255 O O . ASN A 1 280 ? -20.987 14.874 16.809 1.00 40.50 280 ASN A O 1
ATOM 2259 N N . ARG A 1 281 ? -19.440 13.331 16.321 1.00 44.78 281 ARG A N 1
ATOM 2260 C CA . ARG A 1 281 ? -18.789 13.416 17.639 1.00 44.78 281 ARG A CA 1
ATOM 2261 C C . ARG A 1 281 ? -17.328 13.830 17.516 1.00 44.78 281 ARG A C 1
ATOM 2263 O O . ARG A 1 281 ? -16.592 13.311 16.687 1.00 44.78 281 ARG A O 1
ATOM 2270 N N . GLU A 1 282 ? -16.917 14.756 18.378 1.00 44.66 282 GLU A N 1
ATOM 2271 C CA . GLU A 1 282 ? -15.510 15.138 18.570 1.00 44.66 282 GLU A CA 1
ATOM 2272 C C . GLU A 1 282 ? -14.680 14.004 19.214 1.00 44.66 282 GLU A C 1
ATOM 2274 O O . GLU A 1 282 ? -13.449 14.047 19.181 1.00 44.66 282 GLU A O 1
ATOM 2279 N N . ASP A 1 283 ? -15.338 12.973 19.762 1.00 50.69 283 ASP A N 1
ATOM 2280 C CA . ASP A 1 283 ? -14.704 11.877 20.496 1.00 50.69 283 ASP A CA 1
ATOM 2281 C C . ASP A 1 283 ? -14.412 10.654 19.607 1.00 50.69 283 ASP A C 1
ATOM 2283 O O . ASP A 1 283 ? -15.300 10.088 18.972 1.00 50.69 283 ASP A O 1
ATOM 2287 N N . SER A 1 284 ? -13.153 10.207 19.614 1.00 62.41 284 SER A N 1
ATOM 2288 C CA . SER A 1 284 ? -12.699 8.974 18.950 1.00 62.41 284 SER A CA 1
ATOM 2289 C C . SER A 1 284 ? -13.198 7.713 19.674 1.00 62.41 284 SER A C 1
ATOM 2291 O O . SER A 1 284 ? -13.238 7.662 20.906 1.00 62.41 284 SER A O 1
ATOM 2293 N N . CYS A 1 285 ? -13.562 6.674 18.912 1.00 73.00 285 CYS A N 1
ATOM 2294 C CA . CYS A 1 285 ? -13.977 5.374 19.451 1.00 73.00 285 CYS A CA 1
ATOM 2295 C C . CYS A 1 285 ? -12.877 4.778 20.346 1.00 73.00 285 CYS A C 1
ATOM 2297 O O . CYS A 1 285 ? -11.710 4.679 19.971 1.00 73.00 285 CYS A O 1
ATOM 2299 N N . LEU A 1 286 ? -13.250 4.351 21.557 1.00 78.94 286 LEU A N 1
ATOM 2300 C CA . LEU A 1 286 ? -12.286 3.880 22.558 1.00 78.94 286 LEU A CA 1
ATOM 2301 C C . LEU A 1 286 ? -11.649 2.527 22.232 1.00 78.94 286 LEU A C 1
ATOM 2303 O O . LEU A 1 286 ? -10.723 2.121 22.937 1.00 78.94 286 LEU A O 1
ATOM 2307 N N . TYR A 1 287 ? -12.114 1.851 21.180 1.00 75.62 287 TYR A N 1
ATOM 2308 C CA . TYR A 1 287 ? -11.515 0.623 20.659 1.00 75.62 287 TYR A CA 1
ATOM 2309 C C . TYR A 1 287 ? -10.013 0.793 20.426 1.00 75.62 287 TYR A C 1
ATOM 2311 O O . TYR A 1 287 ? -9.231 -0.079 20.801 1.00 75.62 287 TYR A O 1
ATOM 2319 N N . ASP A 1 288 ? -9.611 1.971 19.943 1.00 68.81 288 ASP A N 1
ATOM 2320 C CA . ASP A 1 288 ? -8.220 2.321 19.647 1.00 68.81 288 ASP A CA 1
ATOM 2321 C C . ASP A 1 288 ? -7.303 2.278 20.884 1.00 68.81 288 ASP A C 1
ATOM 2323 O O . ASP A 1 288 ? -6.081 2.241 20.758 1.00 68.81 288 ASP A O 1
ATOM 2327 N N . LYS A 1 289 ? -7.865 2.246 22.101 1.00 77.50 289 LYS A N 1
ATOM 2328 C CA . LYS A 1 289 ? -7.092 2.093 23.344 1.00 77.50 289 LYS A CA 1
ATOM 2329 C C . LYS A 1 289 ? -6.694 0.643 23.635 1.00 77.50 289 LYS A C 1
ATOM 2331 O O . LYS A 1 289 ? -5.885 0.413 24.530 1.00 77.50 289 LYS A O 1
ATOM 2336 N N . ILE A 1 290 ? -7.244 -0.350 22.932 1.00 77.81 290 ILE A N 1
ATOM 2337 C CA . ILE A 1 290 ? -6.863 -1.760 23.096 1.00 77.81 290 ILE A CA 1
ATOM 2338 C C . ILE A 1 290 ? -5.545 -2.005 22.340 1.00 77.81 290 ILE A C 1
ATOM 2340 O O . ILE A 1 290 ? -5.531 -2.320 21.158 1.00 77.81 290 ILE A O 1
ATOM 2344 N N . GLU A 1 291 ? -4.415 -1.879 23.037 1.00 68.88 291 GLU A N 1
ATOM 2345 C CA . GLU A 1 291 ? -3.078 -1.889 22.410 1.00 68.88 291 GLU A CA 1
ATOM 2346 C C . GLU A 1 291 ? -2.579 -3.277 21.950 1.00 68.88 291 GLU A C 1
ATOM 2348 O O . GLU A 1 291 ? -1.659 -3.382 21.134 1.00 68.88 291 GLU A O 1
ATOM 2353 N N . ILE A 1 292 ? -3.151 -4.367 22.475 1.00 75.19 292 ILE A N 1
ATOM 2354 C CA . ILE A 1 292 ? -2.677 -5.729 22.186 1.00 75.19 292 ILE A CA 1
ATOM 2355 C C . ILE A 1 292 ? -3.237 -6.239 20.859 1.00 75.19 292 ILE A C 1
ATOM 2357 O O . ILE A 1 292 ? -4.445 -6.290 20.654 1.00 75.19 292 ILE A O 1
ATOM 2361 N N . ASN A 1 293 ? -2.346 -6.707 19.980 1.00 76.38 293 ASN A N 1
ATOM 2362 C CA . ASN A 1 293 ? -2.702 -7.274 18.679 1.00 76.38 293 ASN A CA 1
ATOM 2363 C C . ASN A 1 293 ? -2.879 -8.804 18.757 1.00 76.38 293 ASN A C 1
ATOM 2365 O O . ASN A 1 293 ? -1.953 -9.569 18.460 1.00 76.38 293 ASN A O 1
ATOM 2369 N N . TYR A 1 294 ? -4.072 -9.239 19.165 1.00 81.75 294 TYR A N 1
ATOM 2370 C CA . TYR A 1 294 ? -4.426 -10.655 19.337 1.00 81.75 294 TYR A CA 1
ATOM 2371 C C . TYR A 1 294 ? -4.351 -11.442 18.028 1.00 81.75 294 TYR A C 1
ATOM 2373 O O . TYR A 1 294 ? -3.833 -12.559 18.010 1.00 81.75 294 TYR A O 1
ATOM 2381 N N . TYR A 1 295 ? -4.750 -10.834 16.909 1.00 80.25 295 TYR A N 1
ATOM 2382 C CA . TYR A 1 295 ? -4.601 -11.447 15.593 1.00 80.25 295 TYR A CA 1
ATOM 2383 C C . TYR A 1 295 ? -3.148 -11.842 15.332 1.00 80.25 295 TYR A C 1
ATOM 2385 O O . TYR A 1 295 ? -2.850 -12.997 15.050 1.00 80.25 295 TYR A O 1
ATOM 2393 N N . LYS A 1 296 ? -2.185 -10.933 15.513 1.00 78.56 296 LYS A N 1
ATOM 2394 C CA . LYS A 1 296 ? -0.758 -11.236 15.325 1.00 78.56 296 LYS A CA 1
ATOM 2395 C C . LYS A 1 296 ? -0.237 -12.271 16.325 1.00 78.56 296 LYS A C 1
ATOM 2397 O O . LYS A 1 296 ? 0.631 -13.062 15.944 1.00 78.56 296 LYS A O 1
ATOM 2402 N N . LEU A 1 297 ? -0.739 -12.253 17.563 1.00 77.56 297 LEU A N 1
ATOM 2403 C CA . LEU A 1 297 ? -0.418 -13.253 18.587 1.00 77.56 297 LEU A CA 1
ATOM 2404 C C . LEU A 1 297 ? -0.800 -14.665 18.116 1.00 77.56 297 LEU A C 1
ATOM 2406 O O . LEU A 1 297 ? -0.002 -15.588 18.275 1.00 77.56 297 LEU A O 1
ATOM 2410 N N . PHE A 1 298 ? -1.957 -14.829 17.462 1.00 77.62 298 PHE A N 1
ATOM 2411 C CA . PHE A 1 298 ? -2.516 -16.155 17.168 1.00 77.62 298 PHE A CA 1
ATOM 2412 C C . PHE A 1 298 ? -2.537 -16.578 15.688 1.00 77.62 298 PHE A C 1
ATOM 2414 O O . PHE A 1 298 ? -2.722 -17.760 15.406 1.00 77.62 298 PHE A O 1
ATOM 2421 N N . ARG A 1 299 ? -2.273 -15.675 14.734 1.00 72.44 299 ARG A N 1
ATOM 2422 C CA . ARG A 1 299 ? -2.315 -15.947 13.279 1.00 72.44 299 ARG A CA 1
ATOM 2423 C C . ARG A 1 299 ? -1.238 -16.915 12.787 1.00 72.44 299 ARG A C 1
ATOM 2425 O O . ARG A 1 299 ? -1.414 -17.574 11.766 1.00 72.44 299 ARG A O 1
ATOM 2432 N N . LYS A 1 300 ? -0.068 -16.976 13.432 1.00 64.00 300 LYS A N 1
ATOM 2433 C CA . LYS A 1 300 ? 0.998 -17.885 12.977 1.00 64.00 300 LYS A CA 1
ATOM 2434 C C . LYS A 1 300 ? 0.605 -19.328 13.303 1.00 64.00 300 LYS A C 1
ATOM 2436 O O . LYS A 1 300 ? 0.341 -19.622 14.461 1.00 64.00 300 LYS A O 1
ATOM 2441 N N . GLU A 1 301 ? 0.735 -20.240 12.336 1.00 50.72 301 GLU A N 1
ATOM 2442 C CA . GLU A 1 301 ? 0.637 -21.710 12.506 1.00 50.72 301 GLU A CA 1
ATOM 2443 C C . GLU A 1 301 ? 1.711 -22.309 13.446 1.00 50.72 301 GLU A C 1
ATOM 2445 O O . GLU A 1 301 ? 1.979 -23.511 13.451 1.00 50.72 301 GLU A O 1
ATOM 2450 N N . LYS A 1 302 ? 2.374 -21.487 14.265 1.00 48.06 302 LYS A N 1
ATOM 2451 C CA . LYS A 1 302 ? 3.264 -21.990 15.300 1.00 48.06 302 LYS A CA 1
ATOM 2452 C C . LYS A 1 302 ? 2.420 -22.640 16.393 1.00 48.06 302 LYS A C 1
ATOM 2454 O O . LYS A 1 302 ? 1.542 -22.000 16.964 1.00 48.06 302 LYS A O 1
ATOM 2459 N N . LYS A 1 303 ? 2.775 -23.882 16.743 1.00 48.75 303 LYS A N 1
ATOM 2460 C CA . LYS A 1 303 ? 2.475 -24.504 18.042 1.00 48.75 303 LYS A CA 1
ATOM 2461 C C . LYS A 1 303 ? 3.094 -23.649 19.157 1.00 48.75 303 LYS A C 1
ATOM 2463 O O . LYS A 1 303 ? 4.149 -23.997 19.679 1.00 48.75 303 LYS A O 1
ATOM 2468 N N . LEU A 1 304 ? 2.510 -22.504 19.490 1.00 51.50 304 LEU A N 1
ATOM 2469 C CA . LEU A 1 304 ? 2.910 -21.770 20.683 1.00 51.50 304 LEU A CA 1
ATOM 2470 C C . LEU A 1 304 ? 2.241 -22.466 21.873 1.00 51.50 304 LEU A C 1
ATOM 2472 O O . LEU A 1 304 ? 1.082 -22.221 22.187 1.00 51.50 304 LEU A O 1
ATOM 2476 N N . MET A 1 305 ? 2.964 -23.411 22.476 1.00 54.62 305 MET A N 1
ATOM 2477 C CA . MET A 1 305 ? 2.613 -24.049 23.750 1.00 54.62 305 MET A CA 1
ATOM 2478 C C . MET A 1 305 ? 3.028 -23.152 24.924 1.00 54.62 305 MET A C 1
ATOM 2480 O O . MET A 1 305 ? 3.621 -23.630 25.890 1.00 54.62 305 MET A O 1
ATOM 2484 N N . ASP A 1 306 ? 2.760 -21.852 24.832 1.00 67.56 306 ASP A N 1
ATOM 2485 C CA . ASP A 1 306 ? 3.122 -20.930 25.900 1.00 67.56 306 ASP A CA 1
ATOM 2486 C C . ASP A 1 306 ? 2.174 -21.151 27.081 1.00 67.56 306 ASP A C 1
ATOM 2488 O O . ASP A 1 306 ? 0.946 -21.194 26.931 1.00 67.56 306 ASP A O 1
ATOM 2492 N N . SER A 1 307 ? 2.765 -21.373 28.255 1.00 75.50 307 SER A N 1
ATOM 2493 C CA . SER A 1 307 ? 2.049 -21.703 29.480 1.00 75.50 307 SER A CA 1
ATOM 2494 C C . SER A 1 307 ? 2.080 -20.547 30.466 1.00 75.50 307 SER A C 1
ATOM 2496 O O . SER A 1 307 ? 3.150 -20.030 30.780 1.00 75.50 307 SER A O 1
ATOM 2498 N N . ILE A 1 308 ? 0.922 -20.207 31.020 1.00 83.69 308 ILE A N 1
ATOM 2499 C CA . ILE A 1 308 ? 0.795 -19.307 32.162 1.00 83.69 308 ILE A CA 1
ATOM 2500 C C . ILE A 1 308 ? 0.627 -20.168 33.413 1.00 83.69 308 ILE A C 1
ATOM 2502 O O . ILE A 1 308 ? -0.363 -20.888 33.549 1.00 83.69 308 ILE A O 1
ATOM 2506 N N . THR A 1 309 ? 1.583 -20.105 34.335 1.00 85.44 309 THR A N 1
ATOM 2507 C CA . THR A 1 309 ? 1.492 -20.823 35.611 1.00 85.44 309 THR A CA 1
ATOM 2508 C C . THR A 1 309 ? 0.656 -20.020 36.600 1.00 85.44 309 THR A C 1
ATOM 2510 O O . THR A 1 309 ? 1.008 -18.894 36.946 1.00 85.44 309 THR A O 1
ATOM 2513 N N . LEU A 1 310 ? -0.458 -20.598 37.057 1.00 83.25 310 LEU A N 1
ATOM 2514 C CA . LEU A 1 310 ? -1.338 -19.980 38.052 1.00 83.25 310 LEU A CA 1
ATOM 2515 C C . LEU A 1 310 ? -0.879 -20.314 39.477 1.00 83.25 310 LEU A C 1
ATOM 2517 O O . LEU A 1 310 ? -0.852 -19.447 40.347 1.00 83.25 310 LEU A O 1
ATOM 2521 N N . ASN A 1 311 ? -0.516 -21.577 39.709 1.00 82.38 311 ASN A N 1
ATOM 2522 C CA . ASN A 1 311 ? 0.121 -22.070 40.929 1.00 82.38 311 ASN A CA 1
ATOM 2523 C C . ASN A 1 311 ? 0.902 -23.364 40.627 1.00 82.38 311 ASN A C 1
ATOM 2525 O O . ASN A 1 311 ? 1.006 -23.760 39.469 1.00 82.38 311 ASN A O 1
ATOM 2529 N N . SER A 1 312 ? 1.446 -24.030 41.653 1.00 82.25 312 SER A N 1
ATOM 2530 C CA . SER A 1 312 ? 2.278 -25.234 41.484 1.00 82.25 312 SER A CA 1
ATOM 2531 C C . SER A 1 312 ? 1.601 -26.363 40.701 1.00 82.25 312 SER A C 1
ATOM 2533 O O . SER A 1 312 ? 2.290 -27.157 40.068 1.00 82.25 312 SER A O 1
ATOM 2535 N N . ASN A 1 313 ? 0.268 -26.429 40.733 1.00 87.62 313 ASN A N 1
ATOM 2536 C CA . ASN A 1 313 ? -0.501 -27.548 40.197 1.00 87.62 313 ASN A CA 1
ATOM 2537 C C . ASN A 1 313 ? -1.356 -27.138 38.990 1.00 87.62 313 ASN A C 1
ATOM 2539 O O . ASN A 1 313 ? -1.772 -28.011 38.232 1.00 87.62 313 ASN A O 1
ATOM 2543 N N . ILE A 1 314 ? -1.621 -25.837 38.804 1.00 88.50 314 ILE A N 1
ATOM 2544 C CA . ILE A 1 314 ? -2.505 -25.315 37.757 1.00 88.50 314 ILE A CA 1
ATOM 2545 C C . ILE A 1 314 ? -1.729 -24.486 36.735 1.00 88.50 314 ILE A C 1
ATOM 2547 O O . ILE A 1 314 ? -1.130 -23.459 37.065 1.00 88.50 314 ILE A O 1
ATOM 2551 N N . ASN A 1 315 ? -1.818 -24.895 35.469 1.00 89.94 315 ASN A N 1
ATOM 2552 C CA . ASN A 1 315 ? -1.238 -24.194 34.326 1.00 89.94 315 ASN A CA 1
ATOM 2553 C C . ASN A 1 315 ? -2.298 -23.919 33.262 1.00 89.94 315 ASN A C 1
ATOM 2555 O O . ASN A 1 315 ? -3.140 -24.767 32.980 1.00 89.94 315 ASN A O 1
ATOM 2559 N N . LEU A 1 316 ? -2.214 -22.764 32.616 1.00 89.81 316 LEU A N 1
ATOM 2560 C CA . LEU A 1 316 ? -3.069 -22.393 31.497 1.00 89.81 316 LEU A CA 1
ATOM 2561 C C . LEU A 1 316 ? -2.250 -22.442 30.210 1.00 89.81 316 LEU A C 1
ATOM 2563 O O . LEU A 1 316 ? -1.123 -21.953 30.194 1.00 89.81 316 LEU A O 1
ATOM 2567 N N . LYS A 1 317 ? -2.781 -23.027 29.136 1.00 89.50 317 LYS A N 1
ATOM 2568 C CA . LYS A 1 317 ? -2.090 -23.095 27.837 1.00 89.50 317 LYS A CA 1
ATOM 2569 C C . LYS A 1 317 ? -3.034 -22.735 26.705 1.00 89.50 317 LYS A C 1
ATOM 2571 O O . LYS A 1 317 ? -4.155 -23.241 26.651 1.00 89.50 317 LYS A O 1
ATOM 2576 N N . PHE A 1 318 ? -2.564 -21.908 25.781 1.00 87.06 318 PHE A N 1
ATOM 2577 C CA . PHE A 1 318 ? -3.313 -21.587 24.573 1.00 87.06 318 PHE A CA 1
ATOM 2578 C C . PHE A 1 318 ? -3.150 -22.682 23.519 1.00 87.06 318 PHE A C 1
ATOM 2580 O O . PHE A 1 318 ? -2.087 -23.288 23.370 1.00 87.06 318 PHE A O 1
ATOM 2587 N N . LYS A 1 319 ? -4.217 -22.927 22.764 1.00 84.31 319 LYS A N 1
ATOM 2588 C CA . LYS A 1 319 ? -4.197 -23.744 21.555 1.00 84.31 319 LYS A CA 1
ATOM 2589 C C . LYS A 1 319 ? -4.963 -23.018 20.460 1.00 84.31 319 LYS A C 1
ATOM 2591 O O . LYS A 1 319 ? -6.167 -22.788 20.586 1.00 84.31 319 LYS A O 1
ATOM 2596 N N . ASN A 1 320 ? -4.250 -22.702 19.388 1.00 75.62 320 ASN A N 1
ATOM 2597 C CA . ASN A 1 320 ? -4.810 -22.032 18.224 1.00 75.62 320 ASN A CA 1
ATOM 2598 C C . ASN A 1 320 ? -5.322 -23.083 17.247 1.00 75.62 320 ASN A C 1
ATOM 2600 O O . ASN A 1 320 ? -4.607 -24.023 16.901 1.00 75.62 320 ASN A O 1
ATOM 2604 N N . ASN A 1 321 ? -6.536 -22.873 16.771 1.00 70.50 321 ASN A N 1
ATOM 2605 C CA . ASN A 1 321 ? -7.147 -23.615 15.691 1.00 70.50 321 ASN A CA 1
ATOM 2606 C C . ASN A 1 321 ? -7.423 -22.606 14.571 1.00 70.50 321 ASN A C 1
ATOM 2608 O O . ASN A 1 321 ? -8.356 -21.807 14.666 1.00 70.50 321 ASN A O 1
ATOM 2612 N N . LEU A 1 322 ? -6.597 -22.623 13.522 1.00 68.56 322 LEU A N 1
ATOM 2613 C CA . LEU A 1 322 ? -6.974 -22.002 12.255 1.00 68.56 322 LEU A CA 1
ATOM 2614 C C . LEU A 1 322 ? -8.057 -22.893 11.642 1.00 68.56 322 LEU A C 1
ATOM 2616 O O . LEU A 1 322 ? -7.789 -24.056 11.348 1.00 68.56 322 LEU A O 1
ATOM 2620 N N . ILE A 1 323 ? -9.280 -22.379 11.537 1.00 70.38 323 ILE A N 1
ATOM 2621 C CA . ILE A 1 323 ? -10.435 -23.170 11.101 1.00 70.38 323 ILE A CA 1
ATOM 2622 C C . ILE A 1 323 ? -10.572 -23.090 9.585 1.00 70.38 323 ILE A C 1
ATOM 2624 O O . ILE A 1 323 ? -10.665 -24.122 8.925 1.00 70.38 323 ILE A O 1
ATOM 2628 N N . VAL A 1 324 ? -10.524 -21.877 9.029 1.00 72.25 324 VAL A N 1
ATOM 2629 C CA . VAL A 1 324 ? -10.627 -21.626 7.588 1.00 72.25 324 VAL A CA 1
ATOM 2630 C C . VAL A 1 324 ? -9.668 -20.511 7.195 1.00 72.25 324 VAL A C 1
ATOM 2632 O O . VAL A 1 324 ? -9.546 -19.506 7.896 1.00 72.25 324 VAL A O 1
ATOM 2635 N N . LYS A 1 325 ? -8.990 -20.688 6.058 1.00 72.88 325 LYS A N 1
ATOM 2636 C CA . LYS A 1 325 ? -8.275 -19.617 5.367 1.00 72.88 325 LYS A CA 1
ATOM 2637 C C . LYS A 1 325 ? -8.368 -19.819 3.864 1.00 72.88 325 LYS A C 1
ATOM 2639 O O . LYS A 1 325 ? -7.710 -20.692 3.302 1.00 72.88 325 LYS A O 1
ATOM 2644 N N . ASN A 1 326 ? -9.180 -19.000 3.220 1.00 74.12 326 ASN A N 1
ATOM 2645 C CA . ASN A 1 326 ? -9.281 -18.930 1.770 1.00 74.12 326 ASN A CA 1
ATOM 2646 C C . ASN A 1 326 ? -9.364 -17.459 1.328 1.00 74.12 326 ASN A C 1
ATOM 2648 O O . ASN A 1 326 ? -9.152 -16.553 2.129 1.00 74.12 326 ASN A O 1
ATOM 2652 N N . ASN A 1 327 ? -9.633 -17.217 0.046 1.00 67.62 327 ASN A N 1
ATOM 2653 C CA . ASN A 1 327 ? -9.652 -15.861 -0.509 1.00 67.62 327 ASN A CA 1
ATOM 2654 C C . ASN A 1 327 ? -10.795 -14.977 0.028 1.00 67.62 327 ASN A C 1
ATOM 2656 O O . ASN A 1 327 ? -10.738 -13.766 -0.146 1.00 67.62 327 ASN A O 1
ATOM 2660 N N . HIS A 1 328 ? -11.818 -15.566 0.650 1.00 67.06 328 HIS A N 1
ATOM 2661 C CA . HIS A 1 328 ? -13.034 -14.879 1.089 1.00 67.06 328 HIS A CA 1
ATOM 2662 C C . HIS A 1 328 ? -13.299 -15.015 2.590 1.00 67.06 328 HIS A C 1
ATOM 2664 O O . HIS A 1 328 ? -14.086 -14.243 3.120 1.00 67.06 328 HIS A O 1
ATOM 2670 N N . GLU A 1 329 ? -12.674 -15.977 3.273 1.00 76.19 329 GLU A N 1
ATOM 2671 C CA . GLU A 1 329 ? -12.913 -16.265 4.687 1.00 76.19 329 GLU A CA 1
ATOM 2672 C C . GLU A 1 329 ? -11.601 -16.532 5.434 1.00 76.19 329 GLU A C 1
ATOM 2674 O O . GLU A 1 329 ? -10.779 -17.354 5.008 1.00 76.19 329 GLU A O 1
ATOM 2679 N N . GLU A 1 330 ? -11.430 -15.869 6.577 1.00 82.88 330 GLU A N 1
ATOM 2680 C CA . GLU A 1 330 ? -10.410 -16.189 7.574 1.00 82.88 330 GLU A CA 1
ATOM 2681 C C . GLU A 1 330 ? -11.077 -16.349 8.945 1.00 82.88 330 GLU A C 1
ATOM 2683 O O . GLU A 1 330 ? -11.721 -15.430 9.453 1.00 82.88 330 GLU A O 1
ATOM 2688 N N . HIS A 1 331 ? -10.911 -17.529 9.548 1.00 86.69 331 HIS A N 1
ATOM 2689 C CA . HIS A 1 331 ? -11.472 -17.859 10.857 1.00 86.69 331 HIS A CA 1
ATOM 2690 C C . HIS A 1 331 ? -10.413 -18.478 11.763 1.00 86.69 331 HIS A C 1
ATOM 2692 O O . HIS A 1 331 ? -9.889 -19.565 11.498 1.00 86.69 331 HIS A O 1
ATOM 2698 N N . ILE A 1 332 ? -10.115 -17.793 12.863 1.00 87.12 332 ILE A N 1
ATOM 2699 C CA . ILE A 1 332 ? -9.166 -18.217 13.889 1.00 87.12 332 ILE A CA 1
ATOM 2700 C C . ILE A 1 332 ? -9.929 -18.376 15.201 1.00 87.12 332 ILE A C 1
ATOM 2702 O O . ILE A 1 332 ? -10.614 -17.453 15.632 1.00 87.12 332 ILE A O 1
ATOM 2706 N N . LYS A 1 333 ? -9.768 -19.517 15.878 1.00 90.56 333 LYS 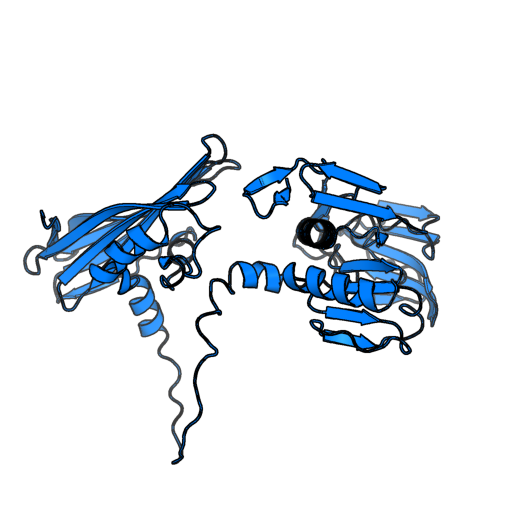A N 1
ATOM 2707 C CA . LYS A 1 333 ? -10.196 -19.700 17.273 1.00 90.56 333 LYS A CA 1
ATOM 2708 C C . LYS A 1 333 ? -9.017 -20.091 18.139 1.00 90.56 333 LYS A C 1
ATOM 2710 O O . LYS A 1 333 ? -8.282 -21.018 17.814 1.00 90.56 333 LYS A O 1
ATOM 2715 N N . THR A 1 334 ? -8.895 -19.457 19.291 1.00 89.50 334 THR A N 1
ATOM 2716 C CA . THR A 1 334 ? -7.882 -19.776 20.291 1.00 89.50 334 THR A CA 1
ATOM 2717 C C . THR A 1 334 ? -8.563 -20.158 21.594 1.00 89.50 334 THR A C 1
ATOM 2719 O O . THR A 1 334 ? -9.263 -19.364 22.229 1.00 89.50 334 THR A O 1
ATOM 2722 N N . ILE A 1 335 ? -8.330 -21.405 21.993 1.00 90.88 335 ILE A N 1
ATOM 2723 C CA . ILE A 1 335 ? -8.871 -21.994 23.213 1.00 90.88 335 ILE A CA 1
ATOM 2724 C C . ILE A 1 335 ? -7.788 -21.964 24.290 1.00 90.88 335 ILE A C 1
ATOM 2726 O O . ILE A 1 335 ? -6.670 -22.431 24.071 1.00 90.88 335 ILE A O 1
ATOM 2730 N N . LEU A 1 336 ? -8.130 -21.435 25.460 1.00 92.38 336 LEU A N 1
ATOM 2731 C CA . LEU A 1 336 ? -7.333 -21.529 26.672 1.00 92.38 336 LEU A CA 1
ATOM 2732 C C . LEU A 1 336 ? -7.726 -22.796 27.426 1.00 92.38 336 LEU A C 1
ATOM 2734 O O . LEU A 1 336 ? -8.866 -22.937 27.858 1.00 92.38 336 LEU A O 1
ATOM 2738 N N . TYR A 1 337 ? -6.784 -23.708 27.600 1.00 92.62 337 TYR A N 1
ATOM 2739 C CA . TYR A 1 337 ? -6.965 -24.926 28.380 1.00 92.62 337 TYR A CA 1
ATOM 2740 C C . TYR A 1 337 ? -6.393 -24.743 29.778 1.00 92.62 337 TYR A C 1
ATOM 2742 O O . TYR A 1 337 ? -5.270 -24.257 29.920 1.00 92.62 337 TYR A O 1
ATOM 2750 N N . SER A 1 338 ? -7.141 -25.174 30.790 1.00 93.50 338 SER A N 1
ATOM 2751 C CA . SER A 1 338 ? -6.662 -25.259 32.166 1.00 93.50 338 SER A CA 1
ATOM 2752 C C . SER A 1 338 ? -6.239 -26.688 32.477 1.00 93.50 338 SER A C 1
ATOM 2754 O O . SER A 1 338 ? -6.976 -27.642 32.215 1.00 93.50 338 SER A O 1
ATOM 2756 N N . TYR A 1 339 ? -5.029 -26.822 33.007 1.00 91.94 339 TYR A N 1
ATOM 2757 C CA . TYR A 1 339 ? -4.410 -28.085 33.363 1.00 91.94 339 TYR A CA 1
ATOM 2758 C C . TYR A 1 339 ? -4.242 -28.158 34.871 1.00 91.94 339 TYR A C 1
ATOM 2760 O O . TYR A 1 339 ? -3.577 -27.287 35.427 1.00 91.94 339 TYR A O 1
ATOM 2768 N N . LEU A 1 340 ? -4.753 -29.209 35.506 1.00 90.88 340 LEU A N 1
ATOM 2769 C CA . LEU A 1 340 ? -4.446 -29.560 36.891 1.00 90.88 340 LEU A CA 1
ATOM 2770 C C . LEU A 1 340 ? -3.543 -30.794 36.874 1.00 90.88 340 LEU A C 1
ATOM 2772 O O . LEU A 1 340 ? -3.939 -31.832 36.360 1.00 90.88 340 LEU A O 1
ATOM 2776 N N . ASN A 1 341 ? -2.321 -30.684 37.397 1.00 89.25 341 ASN A N 1
ATOM 2777 C CA . ASN A 1 341 ? -1.325 -31.766 37.389 1.00 89.25 341 ASN A CA 1
ATOM 2778 C C . ASN A 1 341 ? -1.084 -32.381 35.991 1.00 89.25 341 ASN A C 1
ATOM 2780 O O . ASN A 1 341 ? -0.850 -33.577 35.867 1.00 89.25 341 ASN A O 1
ATOM 2784 N N . ASN A 1 342 ? -1.102 -31.542 34.946 1.00 86.12 342 ASN A N 1
ATOM 2785 C CA . ASN A 1 342 ? -0.990 -31.898 33.520 1.00 86.12 342 ASN A CA 1
ATOM 2786 C C . ASN A 1 342 ? -2.213 -32.565 32.871 1.00 86.12 342 ASN A C 1
ATOM 2788 O O . ASN A 1 342 ? -2.170 -32.796 31.662 1.00 86.12 342 ASN A O 1
ATOM 2792 N N . ASP A 1 343 ? -3.311 -32.756 33.597 1.00 87.19 343 ASP A N 1
ATOM 2793 C CA . ASP A 1 343 ? -4.581 -33.187 33.014 1.00 87.19 343 ASP A CA 1
ATOM 2794 C C . ASP A 1 343 ? -5.438 -31.981 32.634 1.00 87.19 343 ASP A C 1
ATOM 2796 O O . ASP A 1 343 ? -5.584 -31.041 33.416 1.00 87.19 343 ASP A O 1
ATOM 2800 N N . ILE A 1 344 ? -6.018 -32.000 31.431 1.00 91.81 344 ILE A N 1
ATOM 2801 C CA . ILE A 1 344 ? -6.979 -30.978 31.000 1.00 91.81 344 ILE A CA 1
ATOM 2802 C C . ILE A 1 344 ? -8.243 -31.129 31.844 1.00 91.81 344 ILE A C 1
ATOM 2804 O O . ILE A 1 344 ? -8.911 -32.158 31.774 1.00 91.81 344 ILE A O 1
ATOM 2808 N N . ILE A 1 345 ? -8.595 -30.091 32.599 1.00 94.06 345 ILE A N 1
ATOM 2809 C CA . ILE A 1 345 ? -9.786 -30.097 33.461 1.00 94.06 345 ILE A CA 1
ATOM 2810 C C . ILE A 1 345 ? -10.886 -29.151 32.986 1.00 94.06 345 ILE A C 1
ATOM 2812 O O . ILE A 1 345 ? -12.031 -29.292 33.417 1.00 94.06 345 ILE A O 1
ATOM 2816 N N . ASP A 1 346 ? -10.547 -28.197 32.115 1.00 95.94 346 ASP A N 1
ATOM 2817 C CA . ASP A 1 346 ? -11.481 -27.218 31.568 1.00 95.94 346 ASP A CA 1
ATOM 2818 C C . ASP A 1 346 ? -10.885 -26.488 30.353 1.00 95.94 346 ASP A C 1
ATOM 2820 O O . ASP A 1 346 ? -9.670 -26.511 30.118 1.00 95.94 346 ASP A O 1
ATOM 2824 N N . SER A 1 347 ? -11.737 -25.808 29.587 1.00 94.38 347 SER A N 1
ATOM 2825 C CA . SER A 1 347 ? -11.330 -25.003 28.439 1.00 94.38 347 SER A CA 1
ATOM 2826 C C . SER A 1 347 ? -12.241 -23.795 28.227 1.00 94.38 347 SER A C 1
ATOM 2828 O O . SER A 1 347 ? -13.439 -23.864 28.483 1.00 94.38 347 SER A O 1
ATOM 2830 N N . LEU A 1 348 ? -11.684 -22.700 27.714 1.00 94.88 348 LEU A N 1
ATOM 2831 C CA . LEU A 1 348 ? -12.411 -21.466 27.437 1.00 94.88 348 LEU A CA 1
ATOM 2832 C C . LEU A 1 348 ? -12.016 -20.904 26.069 1.00 94.88 348 LEU A C 1
ATOM 2834 O O . LEU A 1 348 ? -10.832 -20.769 25.764 1.00 94.88 348 LEU A O 1
ATOM 2838 N N . LEU A 1 349 ? -12.999 -20.534 25.245 1.00 93.88 349 LEU A N 1
ATOM 2839 C CA . LEU A 1 349 ? -12.747 -19.751 24.034 1.00 93.88 349 LEU A CA 1
ATOM 2840 C C . LEU A 1 349 ? -12.378 -18.318 24.439 1.00 93.88 349 LEU A C 1
ATOM 2842 O O . LEU A 1 349 ? -13.260 -17.522 24.773 1.00 93.88 349 LEU A O 1
ATOM 2846 N N . CYS A 1 350 ? -11.082 -18.012 24.430 1.00 90.44 350 CYS A N 1
ATOM 2847 C CA . CYS A 1 350 ? -10.561 -16.712 24.853 1.00 90.44 350 CYS A CA 1
ATOM 2848 C C . CYS A 1 350 ? -10.438 -15.734 23.690 1.00 90.44 350 CYS A C 1
ATOM 2850 O O . CYS A 1 350 ? -10.729 -14.558 23.866 1.00 90.44 350 CYS A O 1
ATOM 2852 N N . TYR A 1 351 ? -10.041 -16.211 22.513 1.00 92.50 351 TYR A N 1
ATOM 2853 C CA . TYR A 1 351 ? -9.898 -15.364 21.339 1.00 92.50 351 TYR A CA 1
ATOM 2854 C C . TYR A 1 351 ? -10.541 -16.012 20.118 1.00 92.50 351 TYR A C 1
ATOM 2856 O O . TYR A 1 351 ? -10.442 -17.223 19.916 1.00 92.50 351 TYR A O 1
ATOM 2864 N N . GLU A 1 352 ? -11.207 -15.201 19.312 1.00 93.25 352 GLU A N 1
ATOM 2865 C CA . GLU A 1 352 ? -11.808 -15.603 18.048 1.00 93.25 352 GLU A CA 1
ATOM 2866 C C . GLU A 1 352 ? -11.714 -14.428 17.087 1.00 93.25 352 GLU A C 1
ATOM 2868 O O . GLU A 1 352 ? -12.065 -13.322 17.466 1.00 93.25 352 GLU A O 1
ATOM 2873 N N . TYR A 1 353 ? -11.259 -14.668 15.866 1.00 91.56 353 TYR A N 1
ATOM 2874 C CA . TYR A 1 353 ? -11.298 -13.696 14.782 1.00 91.56 353 TYR A CA 1
ATOM 2875 C C . TYR A 1 353 ? -12.006 -14.327 13.607 1.00 91.56 353 TYR A C 1
ATOM 2877 O O . TYR A 1 353 ? -11.611 -15.409 13.168 1.00 91.56 353 TYR A O 1
ATOM 2885 N N . TYR A 1 354 ? -13.027 -13.653 13.105 1.00 84.69 354 TYR A N 1
ATOM 2886 C CA . TYR A 1 354 ? -13.769 -14.084 11.940 1.00 84.69 354 TYR A CA 1
ATOM 2887 C C . TYR A 1 354 ? -13.930 -12.917 10.984 1.00 84.69 354 TYR A C 1
ATOM 2889 O O . TYR A 1 354 ? -14.335 -11.824 11.379 1.00 84.69 354 TYR A O 1
ATOM 2897 N N . ASN A 1 355 ? -13.627 -13.174 9.720 1.00 83.38 355 ASN A N 1
ATOM 2898 C CA . ASN A 1 355 ? -13.884 -12.256 8.632 1.00 83.38 355 ASN A CA 1
ATOM 2899 C C . ASN A 1 355 ? -14.313 -13.056 7.406 1.00 83.38 355 ASN A C 1
ATOM 2901 O O . ASN A 1 355 ? -13.577 -13.939 6.959 1.00 83.38 355 ASN A O 1
ATOM 2905 N N . ASN A 1 356 ? -15.487 -12.738 6.870 1.00 76.62 356 ASN A N 1
ATOM 2906 C CA . ASN A 1 356 ? -16.012 -13.330 5.654 1.00 76.62 356 ASN A CA 1
A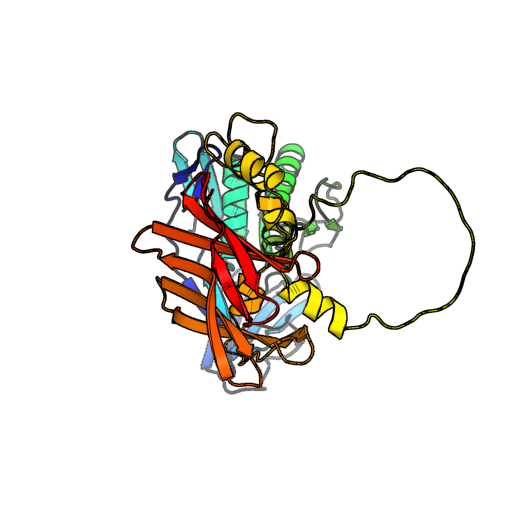TOM 2907 C C . ASN A 1 356 ? -16.511 -12.241 4.701 1.00 76.62 356 ASN A C 1
ATOM 2909 O O . ASN A 1 356 ? -17.548 -11.615 4.928 1.00 76.62 356 ASN A O 1
ATOM 2913 N N . ALA A 1 357 ? -15.777 -12.058 3.607 1.00 68.50 357 ALA A N 1
ATOM 2914 C CA . ALA A 1 357 ? -16.063 -11.071 2.576 1.00 68.50 357 ALA A CA 1
ATOM 2915 C C . ALA A 1 357 ? -17.349 -11.382 1.793 1.00 68.50 357 ALA A C 1
ATOM 2917 O O . ALA A 1 357 ? -17.987 -10.464 1.291 1.00 68.50 357 ALA A O 1
ATOM 2918 N N . ASN A 1 358 ? -17.758 -12.653 1.702 1.00 61.19 358 ASN A N 1
ATOM 2919 C CA . ASN A 1 358 ? -18.979 -13.033 0.985 1.00 61.19 358 ASN A CA 1
ATOM 2920 C C . ASN A 1 358 ? -20.241 -12.721 1.792 1.00 61.19 358 ASN A C 1
ATOM 2922 O O . ASN A 1 358 ? -21.279 -12.420 1.210 1.00 61.19 358 ASN A O 1
ATOM 2926 N N . THR A 1 359 ? -20.168 -12.827 3.121 1.00 65.75 359 THR A N 1
ATOM 2927 C CA . THR A 1 359 ? -21.308 -12.563 4.013 1.00 65.75 359 THR A CA 1
ATOM 2928 C C . THR A 1 359 ? -21.234 -11.192 4.680 1.00 65.75 359 THR A C 1
ATOM 2930 O O . THR A 1 359 ? -22.078 -10.899 5.523 1.00 65.75 359 THR A O 1
ATOM 2933 N N . LEU A 1 360 ? -20.219 -10.379 4.347 1.00 69.00 360 LEU A N 1
ATOM 2934 C CA . LEU A 1 360 ? -19.927 -9.082 4.975 1.00 69.00 360 LEU A CA 1
ATOM 2935 C C . LEU A 1 360 ? -19.929 -9.166 6.508 1.00 69.00 360 LEU A C 1
ATOM 2937 O O . LEU A 1 360 ? -20.425 -8.293 7.208 1.00 69.00 360 LEU A O 1
ATOM 2941 N N . SER A 1 361 ? -19.430 -10.282 7.038 1.00 70.25 361 SER A N 1
ATOM 2942 C CA . SER A 1 361 ? -19.492 -10.582 8.464 1.00 70.25 361 SER A CA 1
ATOM 2943 C C . SER A 1 361 ? -18.094 -10.543 9.050 1.00 70.25 361 SER A C 1
ATOM 2945 O O . SER A 1 361 ? -17.242 -11.350 8.673 1.00 70.25 361 SER A O 1
ATOM 2947 N N . ALA A 1 362 ? -17.872 -9.638 9.996 1.00 81.88 362 ALA A N 1
ATOM 2948 C CA . ALA A 1 362 ? -16.615 -9.533 10.712 1.00 81.88 362 ALA A CA 1
ATOM 2949 C C . ALA A 1 362 ? -16.868 -9.365 12.211 1.00 81.88 362 ALA A C 1
ATOM 2951 O O . ALA A 1 362 ? -17.681 -8.547 12.637 1.00 81.88 362 ALA A O 1
ATOM 2952 N N . TYR A 1 363 ? -16.163 -10.143 13.025 1.00 86.50 363 TYR A N 1
ATOM 2953 C CA . TYR A 1 363 ? -16.208 -10.010 14.476 1.00 86.50 363 TYR A CA 1
ATOM 2954 C C . TYR A 1 363 ? -14.922 -10.532 15.113 1.00 86.50 363 TYR A C 1
ATOM 2956 O O . TYR A 1 363 ? -14.222 -11.387 14.560 1.00 86.50 363 TYR A O 1
ATOM 2964 N N . GLU A 1 364 ? -14.616 -10.035 16.306 1.00 92.75 364 GLU A N 1
ATOM 2965 C CA . GLU A 1 364 ? -13.451 -10.466 17.068 1.00 92.75 364 GLU A CA 1
ATOM 2966 C C . GLU A 1 364 ? -13.756 -10.510 18.569 1.00 92.75 364 GLU A C 1
ATOM 2968 O O . GLU A 1 364 ? -14.321 -9.581 19.152 1.00 92.75 364 GLU A O 1
ATOM 2973 N N . LYS A 1 365 ? -13.393 -11.627 19.203 1.00 94.81 365 LYS A N 1
ATOM 2974 C CA . LYS A 1 365 ? -13.463 -11.828 20.648 1.00 94.81 365 LYS A CA 1
ATOM 2975 C C . LYS A 1 365 ? -12.115 -11.508 21.268 1.00 94.81 365 LYS A C 1
ATOM 2977 O O . LYS A 1 365 ? -11.136 -12.189 20.987 1.00 94.81 365 LYS A O 1
ATOM 2982 N N . TYR A 1 366 ? -12.088 -10.550 22.179 1.00 94.38 366 TYR A N 1
ATOM 2983 C CA . TYR A 1 366 ? -10.914 -10.151 22.950 1.00 94.38 366 TYR A CA 1
ATOM 2984 C C . TYR A 1 366 ? -10.960 -10.733 24.361 1.00 94.38 366 TYR A C 1
ATOM 2986 O O . TYR A 1 366 ? -12.046 -11.014 24.875 1.00 94.38 366 TYR A O 1
ATOM 2994 N N . TYR A 1 367 ? -9.804 -10.856 25.027 1.00 95.06 367 TYR A N 1
ATOM 2995 C CA . TYR A 1 367 ? -9.741 -11.311 26.418 1.00 95.06 367 TYR A CA 1
ATOM 2996 C C . TYR A 1 367 ? -8.740 -10.550 27.288 1.00 95.06 367 TYR A C 1
ATOM 2998 O O . TYR A 1 367 ? -7.802 -9.937 26.800 1.00 95.06 367 TYR A O 1
ATOM 3006 N N . TYR A 1 368 ? -8.896 -10.665 28.603 1.00 95.50 368 TYR A N 1
ATOM 3007 C CA . TYR A 1 368 ? -7.868 -10.322 29.580 1.00 95.50 368 TYR A CA 1
ATOM 3008 C C . TYR A 1 368 ? -7.850 -11.315 30.734 1.00 95.50 368 TYR A C 1
ATOM 3010 O O . TYR A 1 368 ? -8.893 -11.598 31.316 1.00 95.50 368 TYR A O 1
ATOM 3018 N N . ILE A 1 369 ? -6.667 -11.809 31.087 1.00 93.50 369 ILE A N 1
ATOM 3019 C CA . ILE A 1 369 ? -6.407 -12.707 32.208 1.00 93.50 369 ILE A CA 1
ATOM 3020 C C . ILE A 1 369 ? -5.756 -11.894 33.327 1.00 93.50 369 ILE A C 1
ATOM 3022 O O . ILE A 1 369 ? -4.574 -11.553 33.293 1.00 93.50 369 ILE A O 1
ATOM 3026 N N . ASN A 1 370 ? -6.521 -11.626 34.378 1.00 92.00 370 ASN A N 1
ATOM 3027 C CA . ASN A 1 370 ? -6.010 -11.009 35.590 1.00 92.00 370 ASN A CA 1
ATOM 3028 C C . ASN A 1 370 ? -5.592 -12.093 36.587 1.00 92.00 370 ASN A C 1
ATOM 3030 O O . ASN A 1 370 ? -6.421 -12.584 37.354 1.00 92.00 370 ASN A O 1
ATOM 3034 N N . LEU A 1 371 ? -4.302 -12.433 36.619 1.00 88.69 371 LEU A N 1
ATOM 3035 C CA . LEU A 1 371 ? -3.777 -13.449 37.541 1.00 88.69 371 LEU A CA 1
ATOM 3036 C C . LEU A 1 371 ? -3.962 -13.075 39.017 1.00 88.69 371 LEU A C 1
ATOM 3038 O O . LEU A 1 371 ? -4.251 -13.941 39.837 1.00 88.69 371 LEU A O 1
ATOM 3042 N N . LYS A 1 372 ? -3.870 -11.783 39.364 1.00 88.44 372 LYS A N 1
ATOM 3043 C CA . LYS A 1 372 ? -4.041 -11.315 40.751 1.00 88.44 372 LYS A CA 1
ATOM 3044 C C . LYS A 1 372 ? -5.475 -11.503 41.243 1.00 88.44 372 LYS A C 1
ATOM 3046 O O . LYS A 1 372 ? -5.689 -11.890 42.385 1.00 88.44 372 LYS A O 1
ATOM 3051 N N . LYS A 1 373 ? -6.457 -11.220 40.382 1.00 89.69 373 LYS A N 1
ATOM 3052 C CA . LYS A 1 373 ? -7.889 -11.374 40.685 1.00 89.69 373 LYS A CA 1
ATOM 3053 C C . LYS A 1 373 ? -8.430 -12.762 40.335 1.00 89.69 373 LYS A C 1
ATOM 3055 O O . LYS A 1 373 ? -9.579 -13.035 40.666 1.00 89.69 373 LYS A O 1
ATOM 3060 N N . GLN A 1 374 ? -7.631 -13.601 39.671 1.00 90.44 374 GLN A N 1
ATOM 3061 C CA . GLN A 1 374 ? -8.025 -14.906 39.124 1.00 90.44 374 GLN A CA 1
ATOM 3062 C C . GLN A 1 374 ? -9.293 -14.793 38.276 1.00 90.44 374 GLN A C 1
ATOM 3064 O O . GLN A 1 374 ? -10.267 -15.525 38.457 1.00 90.44 374 GLN A O 1
ATOM 3069 N N . LYS A 1 375 ? -9.299 -13.807 37.379 1.00 94.12 375 LYS A N 1
ATOM 3070 C CA . LYS A 1 375 ? -10.433 -13.517 36.506 1.00 94.12 375 LYS A CA 1
ATOM 3071 C C . LYS A 1 375 ? -10.012 -13.505 35.052 1.00 94.12 375 LYS A C 1
ATOM 3073 O O . LYS A 1 375 ? -8.913 -13.053 34.738 1.00 94.12 375 LYS A O 1
ATOM 3078 N N . ILE A 1 376 ? -10.922 -13.937 34.192 1.00 96.19 376 ILE A N 1
ATOM 3079 C CA . ILE A 1 376 ? -10.824 -13.769 32.748 1.00 96.19 376 ILE A CA 1
ATOM 3080 C C . ILE A 1 376 ? -12.009 -12.926 32.308 1.00 96.19 376 ILE A C 1
ATOM 3082 O O . ILE A 1 376 ? -13.148 -13.282 32.588 1.00 96.19 376 ILE A O 1
ATOM 3086 N N . SER A 1 377 ? -11.749 -11.819 31.634 1.00 97.00 377 SER A N 1
ATOM 3087 C CA . SER A 1 377 ? -12.780 -11.006 30.995 1.00 97.00 377 SER A CA 1
ATOM 3088 C C . SER A 1 377 ? -12.709 -11.231 29.496 1.00 97.00 377 SER A C 1
ATOM 3090 O O . SER A 1 377 ? -11.607 -11.306 28.960 1.00 97.00 377 SER A O 1
ATOM 3092 N N . THR A 1 378 ? -13.848 -11.324 28.818 1.00 96.56 378 THR A N 1
ATOM 3093 C CA . THR A 1 378 ? -13.899 -11.391 27.357 1.00 96.56 378 THR A CA 1
ATOM 3094 C C . THR A 1 378 ? -14.943 -10.448 26.800 1.00 96.56 378 THR A C 1
ATOM 3096 O O . THR A 1 378 ? -16.003 -10.296 27.404 1.00 96.56 378 THR A O 1
ATOM 3099 N N . VAL A 1 379 ? -14.675 -9.868 25.636 1.00 95.00 379 VAL A N 1
ATOM 3100 C CA . VAL A 1 379 ? -15.634 -9.022 24.924 1.00 95.00 379 VAL A CA 1
ATOM 3101 C C . VAL A 1 379 ? -15.696 -9.414 23.453 1.00 95.00 379 VAL A C 1
ATOM 3103 O O . VAL A 1 379 ? -14.654 -9.602 22.834 1.00 95.00 379 VAL A O 1
ATOM 3106 N N . TYR A 1 380 ? -16.902 -9.552 22.911 1.00 93.62 380 TYR A N 1
ATOM 3107 C CA . TYR A 1 380 ? -17.145 -9.673 21.478 1.00 93.62 380 TYR A CA 1
ATOM 3108 C C . TYR A 1 380 ? -17.389 -8.295 20.887 1.00 93.62 380 TYR A C 1
ATOM 3110 O O . TYR A 1 380 ? -18.259 -7.559 21.357 1.00 93.62 380 TYR A O 1
ATOM 3118 N N . LEU A 1 381 ? -16.618 -7.978 19.856 1.00 89.38 381 LEU A N 1
ATOM 3119 C CA . LEU A 1 381 ? -16.820 -6.813 19.016 1.00 89.38 381 LEU A CA 1
ATOM 3120 C C . LEU A 1 381 ? -17.280 -7.293 17.645 1.00 89.38 381 LEU A C 1
ATOM 3122 O O . LEU A 1 381 ? -16.607 -8.112 17.021 1.00 89.38 381 LEU A O 1
ATOM 3126 N N . VAL A 1 382 ? -18.427 -6.800 17.199 1.00 83.88 382 VAL A N 1
ATOM 3127 C CA . VAL A 1 382 ? -18.934 -7.000 15.843 1.00 83.88 382 VAL A CA 1
ATOM 3128 C C . VAL A 1 382 ? -18.589 -5.759 15.041 1.00 83.88 382 VAL A C 1
ATOM 3130 O O . VAL A 1 382 ? -18.843 -4.635 15.482 1.00 83.88 382 VAL A O 1
ATOM 3133 N N . TYR A 1 383 ? -17.973 -5.974 13.887 1.00 79.62 383 TYR A N 1
ATOM 3134 C CA . TYR A 1 383 ? -17.596 -4.913 12.973 1.00 79.62 383 TYR A CA 1
ATOM 3135 C C . TYR A 1 383 ? -18.673 -4.788 11.906 1.00 79.62 383 TYR A C 1
ATOM 3137 O O . TYR A 1 383 ? -18.961 -5.745 11.188 1.00 79.62 383 TYR A O 1
ATOM 3145 N N . ASP A 1 384 ? -19.245 -3.597 11.824 1.00 62.25 384 ASP A N 1
ATOM 3146 C CA . ASP A 1 384 ? -20.144 -3.176 10.760 1.00 62.25 384 ASP A CA 1
ATOM 3147 C C . ASP A 1 384 ? -19.443 -2.100 9.912 1.00 62.25 384 ASP A C 1
ATOM 3149 O O . ASP A 1 384 ? -18.428 -1.539 10.333 1.00 62.25 384 ASP A O 1
ATOM 3153 N N . GLU A 1 385 ? -19.976 -1.780 8.733 1.00 57.97 385 GLU A N 1
ATOM 3154 C CA . GLU A 1 385 ? -19.377 -0.848 7.761 1.00 57.97 385 GLU A CA 1
ATOM 3155 C C . GLU A 1 385 ? -19.001 0.514 8.371 1.00 57.97 385 GLU A C 1
ATOM 3157 O O . GLU A 1 385 ? -18.076 1.180 7.904 1.00 57.97 385 GLU A O 1
ATOM 3162 N N . SER A 1 386 ? -19.703 0.929 9.428 1.00 58.94 386 SER A N 1
ATOM 3163 C CA . SER A 1 386 ? -19.544 2.244 10.058 1.00 58.94 386 SER A CA 1
ATOM 3164 C C . SER A 1 386 ? -19.439 2.223 11.585 1.00 58.94 386 SER A C 1
ATOM 3166 O O . SER A 1 386 ? -19.375 3.287 12.207 1.00 58.94 386 SER A O 1
ATOM 3168 N N . SER A 1 387 ? -19.436 1.047 12.222 1.00 64.06 387 SER A N 1
ATOM 3169 C CA . SER A 1 387 ? -19.468 0.968 13.685 1.00 64.06 387 SER A CA 1
ATOM 3170 C C . SER A 1 387 ? -18.786 -0.273 14.252 1.00 64.06 387 SER A C 1
ATOM 3172 O O . SER A 1 387 ? -18.612 -1.287 13.576 1.00 64.06 387 SER A O 1
ATOM 3174 N N . ILE A 1 388 ? -18.389 -0.174 15.522 1.00 78.19 388 ILE A N 1
ATOM 3175 C CA . ILE A 1 388 ? -17.914 -1.312 16.307 1.00 78.19 388 ILE A CA 1
ATOM 3176 C C . ILE A 1 388 ? -18.912 -1.510 17.435 1.00 78.19 388 ILE A C 1
ATOM 3178 O O . ILE A 1 388 ? -19.004 -0.699 18.358 1.00 78.19 388 ILE A O 1
ATOM 3182 N N . ILE A 1 389 ? -19.657 -2.604 17.357 1.00 82.00 389 ILE A N 1
ATOM 3183 C CA . ILE A 1 389 ? -20.703 -2.924 18.315 1.00 82.00 389 ILE A CA 1
ATOM 3184 C C . ILE A 1 389 ? -20.125 -3.890 19.339 1.00 82.00 389 ILE A C 1
ATOM 3186 O O . ILE A 1 389 ? -19.633 -4.966 19.004 1.00 82.00 389 ILE A O 1
ATOM 3190 N N . VAL A 1 390 ? -20.197 -3.512 20.612 1.00 87.81 390 VAL A N 1
ATOM 3191 C CA . VAL A 1 390 ? -19.909 -4.433 21.713 1.00 87.81 390 VAL A CA 1
ATOM 3192 C C . VAL A 1 390 ? -21.115 -5.353 21.880 1.00 87.81 390 VAL A C 1
ATOM 3194 O O . VAL A 1 390 ? -22.126 -4.953 22.455 1.00 87.81 390 VAL A O 1
ATOM 3197 N N . ASP A 1 391 ? -20.999 -6.577 21.381 1.00 88.62 391 ASP A N 1
ATOM 3198 C CA . ASP A 1 391 ? -22.084 -7.559 21.370 1.00 88.62 391 ASP A CA 1
ATOM 3199 C C . ASP A 1 391 ? -22.254 -8.223 22.744 1.00 88.62 391 ASP A C 1
ATOM 3201 O O . ASP A 1 391 ? -23.299 -8.128 23.388 1.00 88.62 391 ASP A O 1
ATOM 3205 N N . ASN A 1 392 ? -21.183 -8.825 23.267 1.00 91.31 392 ASN A N 1
ATOM 3206 C CA . ASN A 1 392 ? -21.235 -9.550 24.533 1.00 91.31 392 ASN A CA 1
ATOM 3207 C C . ASN A 1 392 ? -19.993 -9.290 25.390 1.00 91.31 392 ASN A C 1
ATOM 3209 O O . ASN A 1 392 ? -18.873 -9.304 24.888 1.00 91.31 392 ASN A O 1
ATOM 3213 N N . TYR A 1 393 ? -20.187 -9.096 26.696 1.00 94.00 393 TYR A N 1
ATOM 3214 C CA . TYR A 1 393 ? -19.119 -8.989 27.689 1.00 94.00 393 TYR A CA 1
ATOM 3215 C C . TYR A 1 393 ? -19.326 -10.015 28.796 1.00 94.00 393 TYR A C 1
ATOM 3217 O O . TYR A 1 393 ? -20.336 -9.987 29.504 1.00 94.00 393 TYR A O 1
ATOM 3225 N N . GLU A 1 394 ? -18.336 -10.877 28.987 1.00 95.56 394 GLU A N 1
ATOM 3226 C CA . GLU A 1 394 ? -18.389 -11.982 29.936 1.00 95.56 394 GLU A CA 1
ATOM 3227 C C . GLU A 1 394 ? -17.200 -11.924 30.890 1.00 95.56 394 GLU A C 1
ATOM 3229 O O . GLU A 1 394 ? -16.084 -11.575 30.507 1.00 95.56 394 GLU A O 1
ATOM 3234 N N . GLU A 1 395 ? -17.430 -12.311 32.140 1.00 96.38 395 GLU A N 1
ATOM 3235 C CA . GLU A 1 395 ? -16.366 -12.540 33.108 1.00 96.38 395 GLU A CA 1
ATOM 3236 C C . GLU A 1 395 ? -16.411 -13.987 33.590 1.00 96.38 395 GLU A C 1
ATOM 3238 O O . GLU A 1 395 ? -17.475 -14.576 33.769 1.00 96.38 395 GLU A O 1
ATOM 3243 N N . TYR A 1 396 ? -15.238 -14.534 33.865 1.00 96.62 396 TYR A N 1
ATOM 3244 C CA . TYR A 1 396 ? -15.036 -15.869 34.394 1.00 96.62 396 TYR A CA 1
ATOM 3245 C C . TYR A 1 396 ? -14.115 -15.779 35.606 1.00 96.62 396 TYR A C 1
ATOM 3247 O O . TYR A 1 396 ? -13.131 -15.039 35.595 1.00 96.62 396 TYR A O 1
ATOM 3255 N N . LYS A 1 397 ? -14.408 -16.543 36.655 1.00 95.94 397 LYS A N 1
ATOM 3256 C CA . LYS A 1 397 ? -13.500 -16.772 37.779 1.00 95.94 397 LYS A CA 1
ATOM 3257 C C . LYS A 1 397 ? -12.726 -18.064 37.538 1.00 95.94 397 LYS A C 1
ATOM 3259 O O . LYS A 1 397 ? -13.330 -19.077 37.192 1.00 95.94 397 LYS A O 1
ATOM 3264 N N . ILE A 1 398 ? -11.416 -18.029 37.754 1.00 93.56 398 ILE A N 1
ATOM 3265 C CA . ILE A 1 398 ? -10.566 -19.219 37.763 1.00 93.56 398 ILE A CA 1
ATOM 3266 C C . ILE A 1 398 ? -10.565 -19.768 39.190 1.00 93.56 398 ILE A C 1
ATOM 3268 O O . ILE A 1 398 ? -10.206 -19.070 40.138 1.00 93.56 398 ILE A O 1
ATOM 3272 N N . ASP A 1 399 ? -11.030 -20.999 39.366 1.00 92.31 399 ASP A N 1
ATOM 3273 C CA . ASP A 1 399 ? -11.027 -21.670 40.661 1.00 92.31 399 ASP A CA 1
ATOM 3274 C C . ASP A 1 399 ? -9.611 -22.174 40.976 1.00 92.31 399 ASP A C 1
ATOM 3276 O O . ASP A 1 399 ? -9.116 -23.100 40.345 1.00 92.31 399 ASP A O 1
ATOM 3280 N N . ASN A 1 400 ? -8.936 -21.565 41.950 1.00 85.31 400 ASN A N 1
ATOM 3281 C CA . ASN A 1 400 ? -7.537 -21.875 42.266 1.00 85.31 400 ASN A CA 1
ATOM 3282 C C . ASN A 1 400 ? -7.280 -23.278 42.833 1.00 85.31 400 ASN A C 1
ATOM 3284 O O . ASN A 1 400 ? -6.118 -23.659 42.986 1.00 85.31 400 ASN A O 1
ATOM 3288 N N . THR A 1 401 ? -8.326 -24.029 43.171 1.00 87.62 401 THR A N 1
ATOM 3289 C CA . THR A 1 401 ? -8.204 -25.398 43.681 1.00 87.62 401 THR A CA 1
ATOM 3290 C C . THR A 1 401 ? -8.454 -26.410 42.573 1.00 87.62 401 THR A C 1
ATOM 3292 O O . THR A 1 401 ? -7.737 -27.399 42.466 1.00 87.62 401 THR A O 1
ATOM 3295 N N . THR A 1 402 ? -9.460 -26.161 41.736 1.00 92.00 402 THR A N 1
ATOM 3296 C CA . THR A 1 402 ? -9.886 -27.106 40.691 1.00 92.00 402 THR A CA 1
ATOM 3297 C C . THR A 1 402 ? -9.393 -26.742 39.293 1.00 92.00 402 THR A C 1
ATOM 3299 O O . THR A 1 402 ? -9.476 -27.564 38.390 1.00 92.00 402 THR A O 1
ATOM 3302 N N . GLY A 1 403 ? -8.920 -25.511 39.097 1.00 88.44 403 GLY A N 1
ATOM 3303 C CA . GLY A 1 403 ? -8.529 -24.925 37.815 1.00 88.44 403 GLY A CA 1
ATOM 3304 C C . GLY A 1 403 ? -9.694 -24.587 36.881 1.00 88.44 403 GLY A C 1
ATOM 3305 O O . GLY A 1 403 ? -9.446 -24.073 35.792 1.00 88.44 403 GLY A O 1
ATOM 3306 N N . LYS A 1 404 ? -10.943 -24.866 37.275 1.00 95.12 404 LYS A N 1
ATOM 3307 C CA . LYS A 1 404 ? -12.126 -24.683 36.423 1.00 95.12 404 LYS A CA 1
ATOM 3308 C C . LYS A 1 404 ? -12.476 -23.211 36.227 1.00 95.12 404 LYS A C 1
ATOM 3310 O O . LYS A 1 404 ? -12.338 -22.399 37.147 1.00 95.12 404 LYS A O 1
ATOM 3315 N N . PHE A 1 405 ? -12.988 -22.888 35.047 1.00 96.06 405 PHE A N 1
ATOM 3316 C CA . PHE A 1 405 ? -13.523 -21.582 34.700 1.00 96.06 405 PHE A CA 1
ATOM 3317 C C . PHE A 1 405 ? -15.012 -21.538 35.055 1.00 96.06 405 PHE A C 1
ATOM 3319 O O . PHE A 1 405 ? -15.818 -22.318 34.560 1.00 96.06 405 PHE A O 1
ATOM 3326 N N . LYS A 1 406 ? -15.406 -20.605 35.921 1.00 96.00 406 LYS A N 1
ATOM 3327 C CA . LYS A 1 406 ? -16.811 -20.391 36.297 1.00 96.00 406 LYS A CA 1
ATOM 3328 C C . LYS A 1 406 ? -17.268 -19.046 35.761 1.00 96.00 406 LYS A C 1
ATOM 3330 O O . LYS A 1 406 ? -16.729 -18.023 36.186 1.00 96.00 406 LYS A O 1
ATOM 3335 N N . LYS A 1 407 ? -18.235 -19.035 34.839 1.00 94.25 407 LYS A N 1
ATOM 3336 C CA . LYS A 1 407 ? -18.843 -17.791 34.349 1.00 94.25 407 LYS A CA 1
ATOM 3337 C C . LYS A 1 407 ? -19.472 -17.046 35.529 1.00 94.25 407 LYS A C 1
ATOM 3339 O O . LYS A 1 407 ? -20.138 -17.649 36.366 1.00 94.25 407 LYS A O 1
ATOM 3344 N N . ILE A 1 408 ? -19.200 -15.752 35.625 1.00 92.00 408 ILE A N 1
ATOM 3345 C CA . ILE A 1 408 ? -19.796 -14.866 36.619 1.00 92.00 408 ILE A CA 1
ATOM 3346 C C . ILE A 1 408 ? -21.095 -14.355 35.998 1.00 92.00 408 ILE A C 1
ATOM 3348 O O . ILE A 1 408 ? -21.062 -13.532 35.083 1.00 92.00 408 ILE A O 1
ATOM 3352 N N . GLU A 1 409 ? -22.226 -14.893 36.444 1.00 79.88 409 GLU A N 1
ATOM 3353 C CA . GLU A 1 409 ? -23.546 -14.390 36.056 1.00 79.88 409 GLU A CA 1
ATOM 3354 C C . GLU A 1 409 ? -23.748 -12.984 36.644 1.00 79.88 409 GLU A C 1
ATOM 3356 O O . GLU A 1 409 ? -23.263 -12.690 37.742 1.00 79.88 409 GLU A O 1
ATOM 3361 N N . LYS A 1 410 ? -24.363 -12.094 35.856 1.00 58.78 410 LYS A N 1
ATOM 3362 C CA . LYS A 1 410 ? -24.624 -10.701 36.240 1.00 58.78 410 LYS A CA 1
ATOM 3363 C C . LYS A 1 410 ? -25.867 -10.587 37.103 1.00 58.78 410 LYS A C 1
ATOM 3365 O O . LYS A 1 410 ? -26.857 -11.273 36.771 1.00 58.78 410 LYS A O 1
#

Foldseek 3Di:
DDQDPVRDDDCQDDWDKDKAFAWDQWDKDPDDDDPAAWPDWDQDDWQFWGIWTAGPQRKIKTWGQDPPPGTIIIIIHGDPDMAMKIFADQWTADDDPLFGATEHEDRGQQRIAGPLQVNLLRQLCRQQNDHWYWNHAHHPSQHDPPDRQRGRRQKTKTFDDPPVSNLSSLQSSLVSQQAAKEADQPDDDHPSHNYHHDHDVHDGIIIGGGDPVVVVCVVCVLVVPVDDDDDDDDDDDDDDDDDDPPVVVVLVQLVQFACLLVDPVSVVVLQVQFPDDPPPDPDHRSVSVRNRDVCVVAVDPDPPQDWDDLDPFKIKGKDKDFPDDDPFKTKIWIKIFIGGNNHGQEIDGAWIWIGGNVVRWTKIKHWGQDSVQQKIKIWIWTDDSRGTHGDDIWMWHQDPVRRYTHTDDD

Secondary structure (DSSP, 8-state):
-EE-TT--EE------EEEEEEEPPPEEESS---SS-EEEEEEEEETTEEEEEEETTS-EEEEEEETTTEEEEEEE-EEEEEEEEEE--SEEEEEETTEEEEEEE-S----EE-HHHHHHHHHHHHHH--EEEEEESB-TTS--TT-STTGGG-EEEEE---HHHHHHHHHHHHHTT--EEEE-TTSPP-SSSEEEE--GGGSSEEEEE--HHHHHHHTTTTTTTTS-S-------------PPP-HHHHHHHHHTB-GGGG-HHHHHHHHHHHSS-TTS-SSPPGGGG----HHHHH-S------EEE-SSSEEEEEEEEEEEESSSEEEEEEEEEEEETTEEEEEEEEEEEEEETTTTEEEEEEEEEETTTTEEEEEEEEEETTEEEEEEEEEEEE-TTT--EEE---

Radius of gyration: 27.0 Å; chains: 1; bounding box: 53×60×73 Å